Protein AF-0000000076754587 (afdb_homodimer)

Secondary structure (DSSP, 8-state):
-PPPEEEEEE--SSHHHHHHHHHHHTTTSSEEEE-HHHHHHH-THHHHHHHHH-TTSEEEEEEEE-S-HHHHHHHHHHTT-SEEEEETTS-HHHHHHHHTTSSEEEEEE-SS--HHHHHHHHHTT--EEEEE--HHHHHTT----HHHHHHHHHHHHHT-EEEEESS--GGGGGGGTT---SEEEESHHHHTSSSHHHHHHHHHHHHHHHH-/-PPPEEEEEE--SSHHHHHHHHHHHTTTSSEEEE-HHHHHHH-THHHHHHHHH-TTSEEEEEEEE-S-HHHHHHHHHHTT-SEEEEETTS-HHHHHHHHTTSSEEEEEE-SS--HHHHHHHHHTT--EEEEE--HHHHHTT----HHHHHHHHHHHHHT-EEEEESS--TGGGGGGTTS--SEEEESHHHHTSSSHHHHHHHHHHHHHHHH-

Nearest PDB structures (foldseek):
  3ext-assembly1_A-2  TM=9.514E-01  e=6.171E-33  Streptococcus mutans
  1so3-assembly1_B  TM=9.861E-01  e=1.249E-27  Escherichia coli
  1so6-assembly1_A  TM=9.827E-01  e=1.667E-27  Escherichia coli
  1kv8-assembly1_B  TM=9.756E-01  e=1.667E-27  Escherichia coli
  1so4-assembly1_B  TM=9.801E-01  e=3.526E-27  Escherichia coli

Foldseek 3Di:
DDQAFEEEEQQDLDLVLSVVLCVQAVVLGQEYEDACNNCVRPNLLSLLVSCVVPVPHAYEYENLDQDPLLVVLQVNVVSPHQEYEHELNHDLVSLLNNVVRHNAYEYEYDDDDDVVSVVSCVVSVHQHYEDEDDQVNVVVPDDDDPVSQVVQQVSVVSRHQYEYEDPDALVCVVVCQPPNHHYYYYYCQQSVDPRNNVRSNSSSVSSVVRPD/DDQAFEEEEQQDLDLVLSVVLCVQAVVLGQEYEDACNNCVRPNLLSLLVSCVVPVPHAYEYENLDQDPLLVVLQVNVVSPHQEYEHELNHDLVSLLNNVVRHNAYEYEYDDDDDVVSVVSCVVSVHQHYEDEDDQVNVVVPDDDDPVSQVVQQVSVVSRHQYEYEDPDALVCVVVCQPPNHHYYYYYCQQSVDPRNNVRSNSSSVSSVVRPD

Organism: NCBI:txid592010

InterPro domains:
  IPR001754 Orotidine 5'-phosphate decarboxylase domain [PF00215] (4-203)
  IPR001754 Orotidine 5'-phosphate decarboxylase domain [SM00934] (5-203)
  IPR011060 Ribulose-phosphate binding barrel [SSF51366] (2-211)
  IPR013785 Aldolase-type TIM barrel [G3DSA:3.20.20.70] (5-210)
  IPR041710 HPS/KGPDC domain [cd04726] (4-191)

Sequence (424 aa):
MGIPNLQVALDHSNRPDAVAAAVSVGHEVDIIEAGTVLLLEVGGEVVQTLRNIFPDKIIVADTKCADAGGTVAKNVAKYGADWMTCICCATIPTMKAAAKEVKEIQVELYGDWTYEQAQQWLDAGISQAIYHQSRDALLAGETWGERDLSKVKKLIEMGFRVSVTGGLNVDTLELFRGVDVYTFIAGRGITEAADPAAAAREFKDKIREIWGMGIPNLQVALDHSNRPDAVAAAVSVGHEVDIIEAGTVLLLEVGGEVVQTLRNIFPDKIIVADTKCADAGGTVAKNVAKYGADWMTCICCATIPTMKAAAKEVKEIQVELYGDWTYEQAQQWLDAGISQAIYHQSRDALLAGETWGERDLSKVKKLIEMGFRVSVTGGLNVDTLELFRGVDVYTFIAGRGITEAADPAAAAREFKDKIREIWG

Solvent-accessible surface area (backbone atoms only — not comparable to full-atom values): 21115 Å² total; per-residue (Å²): 117,70,64,53,42,41,28,39,40,37,59,33,83,45,64,69,63,32,50,54,40,41,69,53,28,53,87,61,42,57,30,44,27,48,17,48,53,22,24,37,40,59,6,35,60,54,43,32,55,51,29,70,75,38,76,85,50,49,29,31,38,36,68,49,38,55,50,46,19,42,60,54,25,39,57,40,29,74,26,51,28,38,30,36,29,28,28,62,39,31,44,67,54,16,52,51,37,18,45,76,43,28,81,39,46,32,35,36,46,49,70,77,74,50,68,69,56,51,49,50,38,45,74,67,70,38,45,33,34,29,52,51,46,48,60,33,42,40,76,72,66,54,73,92,44,69,73,56,50,51,51,53,51,52,44,40,71,75,61,33,46,31,27,43,34,48,91,48,46,72,76,56,53,62,77,44,65,93,53,76,47,43,28,44,37,36,32,62,68,25,62,66,37,98,47,25,38,60,41,36,44,49,42,51,51,52,48,42,65,71,48,92,118,70,66,52,42,42,29,39,42,38,59,32,84,45,65,70,62,33,50,52,39,42,69,53,29,52,86,63,41,58,30,43,27,47,17,48,53,21,26,36,41,59,7,37,61,55,43,30,53,50,30,70,76,38,76,86,50,50,30,31,38,35,66,49,39,55,50,47,18,41,59,53,26,40,55,41,29,73,28,50,29,38,29,35,28,26,28,62,42,31,44,67,55,16,51,50,38,19,46,75,42,28,81,40,45,32,35,37,43,48,70,77,76,50,70,69,57,50,48,52,37,45,74,67,71,38,46,33,33,30,50,51,46,47,59,31,42,40,76,71,67,53,71,94,44,68,72,56,50,50,51,54,50,50,43,40,72,75,62,33,47,32,26,40,34,48,92,50,46,71,75,54,53,63,77,44,66,93,53,77,45,42,26,44,36,35,31,62,68,24,62,66,38,98,48,27,38,58,40,36,44,49,42,51,51,52,48,40,64,71,48,93

Structure (mmCIF, N/CA/C/O backbone):
data_AF-0000000076754587-model_v1
#
loop_
_entity.id
_entity.type
_entity.pdbx_description
1 polymer '3-hexulose-6-phosphate synthase'
#
loop_
_atom_site.group_PDB
_atom_site.id
_atom_site.type_symbol
_atom_site.label_atom_id
_atom_site.label_alt_id
_atom_site.label_comp_id
_atom_site.label_asym_id
_atom_site.label_entity_id
_atom_site.label_seq_id
_atom_site.pdbx_PDB_ins_code
_atom_site.Cartn_x
_atom_site.Cartn_y
_atom_site.Cartn_z
_atom_site.occupancy
_atom_site.B_iso_or_equiv
_atom_site.auth_seq_id
_atom_site.auth_comp_id
_atom_site.auth_asym_id
_atom_site.auth_atom_id
_atom_site.pdbx_PDB_model_num
ATOM 1 N N . MET A 1 1 ? 7.867 -23.25 -22.922 1 85.81 1 MET A N 1
ATOM 2 C CA . MET A 1 1 ? 7.242 -22.547 -21.797 1 85.81 1 MET A CA 1
ATOM 3 C C . MET A 1 1 ? 7.285 -23.391 -20.531 1 85.81 1 MET A C 1
ATOM 5 O O . MET A 1 1 ? 7.082 -24.609 -20.594 1 85.81 1 MET A O 1
ATOM 9 N N . GLY A 1 2 ? 7.691 -22.766 -19.422 1 91.69 2 GLY A N 1
ATOM 10 C CA . GLY A 1 2 ? 7.672 -23.516 -18.188 1 91.69 2 GLY A CA 1
ATOM 11 C C . GLY A 1 2 ? 6.277 -23.672 -17.609 1 91.69 2 GLY A C 1
ATOM 12 O O . GLY A 1 2 ? 5.34 -23 -18.031 1 91.69 2 GLY A O 1
ATOM 13 N N . ILE A 1 3 ? 6.062 -24.656 -16.75 1 97.88 3 ILE A N 1
ATOM 14 C CA . ILE A 1 3 ? 4.801 -24.828 -16.031 1 97.88 3 ILE A CA 1
ATOM 15 C C . ILE A 1 3 ? 4.641 -23.734 -14.992 1 97.88 3 ILE A C 1
ATOM 17 O O . ILE A 1 3 ? 5.5 -23.547 -14.125 1 97.88 3 ILE A O 1
ATOM 21 N N . PRO A 1 4 ? 3.582 -22.938 -15.102 1 98.75 4 PRO A N 1
ATOM 22 C CA . PRO A 1 4 ? 3.389 -21.844 -14.148 1 98.75 4 PRO A CA 1
ATOM 23 C C . PRO A 1 4 ? 3.326 -22.328 -12.703 1 98.75 4 PRO A C 1
ATOM 25 O O . PRO A 1 4 ? 2.854 -23.438 -12.438 1 98.75 4 PRO A O 1
ATOM 28 N N . ASN A 1 5 ? 3.828 -21.5 -11.812 1 98.75 5 ASN A N 1
ATOM 29 C CA . ASN A 1 5 ? 3.629 -21.719 -10.383 1 98.75 5 ASN A CA 1
ATOM 30 C C . ASN A 1 5 ? 2.197 -21.406 -9.961 1 98.75 5 ASN A C 1
ATOM 32 O O . ASN A 1 5 ? 1.475 -20.719 -10.672 1 98.75 5 ASN A O 1
ATOM 36 N N . LEU A 1 6 ? 1.793 -21.984 -8.859 1 98.81 6 LEU A N 1
ATOM 37 C CA . LEU A 1 6 ? 0.586 -21.562 -8.156 1 98.81 6 LEU A CA 1
ATOM 38 C C . LEU A 1 6 ? 0.935 -20.891 -6.828 1 98.81 6 LEU A C 1
ATOM 40 O O . LEU A 1 6 ? 1.621 -21.484 -5.996 1 98.81 6 LEU A O 1
ATOM 44 N N . GLN A 1 7 ? 0.597 -19.656 -6.684 1 98.88 7 GLN A N 1
ATOM 45 C CA . GLN A 1 7 ? 0.757 -18.875 -5.457 1 98.88 7 GLN A CA 1
ATOM 46 C C . GLN A 1 7 ? -0.587 -18.656 -4.773 1 98.88 7 GLN A C 1
ATOM 48 O O . GLN A 1 7 ? -1.568 -18.297 -5.426 1 98.88 7 GLN A O 1
ATOM 53 N N . VAL A 1 8 ? -0.677 -18.922 -3.488 1 98.81 8 VAL A N 1
ATOM 54 C CA . VAL A 1 8 ? -1.894 -18.625 -2.736 1 98.81 8 VAL A CA 1
ATOM 55 C C . VAL A 1 8 ? -1.71 -17.328 -1.937 1 98.81 8 VAL A C 1
ATOM 57 O O . VAL A 1 8 ? -0.674 -17.141 -1.297 1 98.81 8 VAL A O 1
ATOM 60 N N . ALA A 1 9 ? -2.646 -16.438 -2.051 1 98.62 9 ALA A N 1
ATOM 61 C CA . ALA A 1 9 ? -2.652 -15.195 -1.295 1 98.62 9 ALA A CA 1
ATOM 62 C C . ALA A 1 9 ? -3.582 -15.289 -0.088 1 98.62 9 ALA A C 1
ATOM 64 O O . ALA A 1 9 ? -4.781 -15.531 -0.237 1 98.62 9 ALA A O 1
ATOM 65 N N . LEU A 1 10 ? -3.051 -15.141 1.112 1 98.75 10 LEU A N 1
ATOM 66 C CA . LEU A 1 10 ? -3.818 -15.156 2.354 1 98.75 10 LEU A CA 1
ATOM 67 C C . LEU A 1 10 ? -4.234 -13.742 2.746 1 98.75 10 LEU A C 1
ATOM 69 O O . LEU A 1 10 ? -3.455 -13.008 3.357 1 98.75 10 LEU A O 1
ATOM 73 N N . ASP A 1 11 ? -5.457 -13.367 2.51 1 98.06 11 ASP A N 1
ATOM 74 C CA . ASP A 1 11 ? -5.941 -12.016 2.752 1 98.06 11 ASP A CA 1
ATOM 75 C C . ASP A 1 11 ? -7.051 -12.008 3.803 1 98.06 11 ASP A C 1
ATOM 77 O O . ASP A 1 11 ? -8.055 -11.312 3.648 1 98.06 11 ASP A O 1
ATOM 81 N N . HIS A 1 12 ? -6.906 -12.812 4.762 1 97.5 12 HIS A N 1
ATOM 82 C CA . HIS A 1 12 ? -7.84 -12.875 5.883 1 97.5 12 HIS A CA 1
ATOM 83 C C . HIS A 1 12 ? -7.676 -11.672 6.805 1 97.5 12 HIS A C 1
ATOM 85 O O . HIS A 1 12 ? -6.602 -11.07 6.863 1 97.5 12 HIS A O 1
ATOM 91 N N . SER A 1 13 ? -8.727 -11.414 7.609 1 96.44 13 SER A N 1
ATOM 92 C CA . SER A 1 13 ? -8.695 -10.266 8.516 1 96.44 13 SER A CA 1
ATOM 93 C C . SER A 1 13 ? -8.344 -10.695 9.938 1 96.44 13 SER A C 1
ATOM 95 O O . SER A 1 13 ? -8.633 -9.977 10.898 1 96.44 13 SER A O 1
ATOM 97 N N . ASN A 1 14 ? -7.848 -11.953 10.047 1 97.38 14 ASN A N 1
ATOM 98 C CA . ASN A 1 14 ? -7.348 -12.406 11.344 1 97.38 14 ASN A CA 1
ATOM 99 C C . ASN A 1 14 ? -6.332 -13.531 11.188 1 97.38 14 ASN A C 1
ATOM 101 O O . ASN A 1 14 ? -6.324 -14.234 10.172 1 97.38 14 ASN A O 1
ATOM 105 N N . ARG A 1 15 ? -5.496 -13.672 12.219 1 97.69 15 ARG A N 1
ATOM 106 C CA . ARG A 1 15 ? -4.375 -14.602 12.164 1 97.69 15 ARG A CA 1
ATOM 107 C C . ARG A 1 15 ? -4.863 -16.047 12.172 1 97.69 15 ARG A C 1
ATOM 109 O O . ARG A 1 15 ? -4.418 -16.859 11.359 1 97.69 15 ARG A O 1
ATOM 116 N N . PRO A 1 16 ? -5.852 -16.484 13 1 98.38 16 PRO A N 1
ATOM 117 C CA . PRO A 1 16 ? -6.262 -17.891 13.031 1 98.38 16 PRO A CA 1
ATOM 118 C C . PRO A 1 16 ? -6.793 -18.375 11.688 1 98.38 16 PRO A C 1
ATOM 120 O O . PRO A 1 16 ? -6.43 -19.469 11.234 1 98.38 16 PRO A O 1
ATOM 123 N N . ASP A 1 17 ? -7.582 -17.578 11.055 1 98.19 17 ASP A N 1
ATOM 124 C CA . ASP A 1 17 ? -8.148 -17.984 9.773 1 98.19 17 ASP A CA 1
ATOM 125 C C . ASP A 1 17 ? -7.066 -18.078 8.703 1 98.19 17 ASP A C 1
ATOM 127 O O . ASP A 1 17 ? -7.082 -18.984 7.875 1 98.19 17 ASP A O 1
ATOM 131 N N . ALA A 1 18 ? -6.148 -17.094 8.695 1 98.5 18 ALA A N 1
ATOM 132 C CA . ALA A 1 18 ? -5.062 -17.109 7.719 1 98.5 18 ALA A CA 1
ATOM 133 C C . ALA A 1 18 ? -4.18 -18.328 7.887 1 98.5 18 ALA A C 1
ATOM 135 O O . ALA A 1 18 ? -3.824 -18.984 6.902 1 98.5 18 ALA A O 1
ATOM 136 N N . VAL A 1 19 ? -3.885 -18.641 9.141 1 98.56 19 VAL A N 1
ATOM 137 C CA . VAL A 1 19 ? -3.012 -19.766 9.422 1 98.56 19 VAL A CA 1
ATOM 138 C C . VAL A 1 19 ? -3.727 -21.078 9.078 1 98.56 19 VAL A C 1
ATOM 140 O O . VAL A 1 19 ? -3.125 -21.984 8.5 1 98.56 19 VAL A O 1
ATOM 143 N N . ALA A 1 20 ? -5.004 -21.172 9.414 1 98.38 20 ALA A N 1
ATOM 144 C CA . ALA A 1 20 ? -5.781 -22.359 9.062 1 98.38 20 ALA A CA 1
ATOM 145 C C . ALA A 1 20 ? -5.801 -22.562 7.547 1 98.38 20 ALA A C 1
ATOM 147 O O . ALA A 1 20 ? -5.633 -23.688 7.066 1 98.38 20 ALA A O 1
ATOM 148 N N . ALA A 1 21 ? -5.984 -21.484 6.82 1 98.56 21 ALA A N 1
ATOM 149 C CA . ALA A 1 21 ? -5.98 -21.562 5.363 1 98.56 21 ALA A CA 1
ATOM 150 C C . ALA A 1 21 ? -4.609 -21.984 4.84 1 98.56 21 ALA A C 1
ATOM 152 O O . ALA A 1 21 ? -4.512 -22.844 3.953 1 98.56 21 ALA A O 1
ATOM 153 N N . ALA A 1 22 ? -3.58 -21.391 5.367 1 98.62 22 ALA A N 1
ATOM 154 C CA . ALA A 1 22 ? -2.219 -21.719 4.957 1 98.62 22 ALA A CA 1
ATOM 155 C C . ALA A 1 22 ? -1.931 -23.203 5.156 1 98.62 22 ALA A C 1
ATOM 157 O O . ALA A 1 22 ? -1.398 -23.859 4.262 1 98.62 22 ALA A O 1
ATOM 158 N N . VAL A 1 23 ? -2.283 -23.672 6.312 1 98.5 23 VAL A N 1
ATOM 159 C CA . VAL A 1 23 ? -2.02 -25.062 6.652 1 98.5 23 VAL A CA 1
ATOM 160 C C . VAL A 1 23 ? -2.803 -25.984 5.715 1 98.5 23 VAL A C 1
ATOM 162 O O . VAL A 1 23 ? -2.303 -27.031 5.301 1 98.5 23 VAL A O 1
ATOM 165 N N . SER A 1 24 ? -3.969 -25.609 5.367 1 98.25 24 SER A N 1
ATOM 166 C CA . SER A 1 24 ? -4.844 -26.438 4.535 1 98.25 24 SER A CA 1
ATOM 167 C C . SER A 1 24 ? -4.312 -26.547 3.111 1 98.25 24 SER A C 1
ATOM 169 O O . SER A 1 24 ? -4.516 -27.562 2.445 1 98.25 24 SER A O 1
ATOM 171 N N . VAL A 1 25 ? -3.564 -25.5 2.643 1 98.5 25 VAL A N 1
ATOM 172 C CA . VAL A 1 25 ? -3.295 -25.469 1.208 1 98.5 25 VAL A CA 1
ATOM 173 C C . VAL A 1 25 ? -1.789 -25.375 0.967 1 98.5 25 VAL A C 1
ATOM 175 O O . VAL A 1 25 ? -1.316 -25.641 -0.143 1 98.5 25 VAL A O 1
ATOM 178 N N . GLY A 1 26 ? -1.021 -25.031 1.955 1 98 26 GLY A N 1
ATOM 179 C CA . GLY A 1 26 ? 0.365 -24.625 1.806 1 98 26 GLY A CA 1
ATOM 180 C C . GLY A 1 26 ? 1.233 -25.688 1.149 1 98 26 GLY A C 1
ATOM 181 O O . GLY A 1 26 ? 2.156 -25.359 0.401 1 98 26 GLY A O 1
ATOM 182 N N . HIS A 1 27 ? 0.944 -26.938 1.376 1 97.81 27 HIS A N 1
ATOM 183 C CA . HIS A 1 27 ? 1.748 -28 0.803 1 97.81 27 HIS A CA 1
ATOM 184 C C . HIS A 1 27 ? 1.361 -28.266 -0.648 1 97.81 27 HIS A C 1
ATOM 186 O O . HIS A 1 27 ? 2.107 -28.922 -1.386 1 97.81 27 HIS A O 1
ATOM 192 N N . GLU A 1 28 ? 0.203 -27.797 -1.039 1 98.25 28 GLU A N 1
ATOM 193 C CA . GLU A 1 28 ? -0.299 -28.062 -2.387 1 98.25 28 GLU A CA 1
ATOM 194 C C . GLU A 1 28 ? 0.183 -27 -3.367 1 98.25 28 GLU A C 1
ATOM 196 O O . GLU A 1 28 ? 0.153 -27.203 -4.582 1 98.25 28 GLU A O 1
ATOM 201 N N . VAL A 1 29 ? 0.609 -2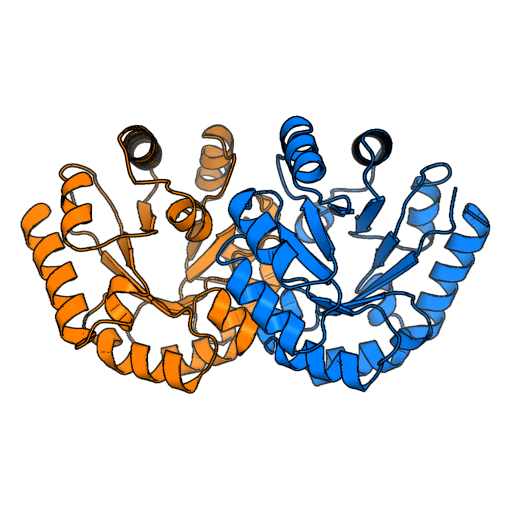5.828 -2.881 1 98.75 29 VAL A N 1
ATOM 202 C CA . VAL A 1 29 ? 0.963 -24.703 -3.752 1 98.75 29 VAL A CA 1
ATOM 203 C C . VAL A 1 29 ? 2.479 -24.531 -3.77 1 98.75 29 VAL A C 1
ATOM 205 O O . VAL A 1 29 ? 3.195 -25.172 -2.994 1 98.75 29 VAL A O 1
ATOM 208 N N . ASP A 1 30 ? 2.932 -23.703 -4.656 1 98.75 30 ASP A N 1
ATOM 209 C CA . ASP A 1 30 ? 4.367 -23.484 -4.801 1 98.75 30 ASP A CA 1
ATOM 210 C C . ASP A 1 30 ? 4.836 -22.297 -3.951 1 98.75 30 ASP A C 1
ATOM 212 O O . ASP A 1 30 ? 5.949 -22.312 -3.42 1 98.75 30 ASP A O 1
ATOM 216 N N . ILE A 1 31 ? 4 -21.297 -3.842 1 98.88 31 ILE A N 1
ATOM 217 C CA . ILE A 1 31 ? 4.34 -20.031 -3.199 1 98.88 31 ILE A CA 1
ATOM 218 C C . ILE A 1 31 ? 3.219 -19.609 -2.25 1 98.88 31 ILE A C 1
ATOM 220 O O . ILE A 1 31 ? 2.037 -19.766 -2.574 1 98.88 31 ILE A O 1
ATOM 224 N N . ILE A 1 32 ? 3.545 -19.156 -1.085 1 98.94 32 ILE A N 1
ATOM 225 C CA . ILE A 1 32 ? 2.586 -18.688 -0.089 1 98.94 32 ILE A CA 1
ATOM 226 C C . ILE A 1 32 ? 2.779 -17.188 0.153 1 98.94 32 ILE A C 1
ATOM 228 O O . ILE A 1 32 ? 3.898 -16.734 0.394 1 98.94 32 ILE A O 1
ATOM 232 N N . GLU A 1 33 ? 1.727 -16.5 0.056 1 98.94 33 GLU A N 1
ATOM 233 C CA . GLU A 1 33 ? 1.776 -15.047 0.185 1 98.94 33 GLU A CA 1
ATOM 234 C C . GLU A 1 33 ? 0.976 -14.57 1.395 1 98.94 33 GLU A C 1
ATOM 236 O O . GLU A 1 33 ? -0.213 -14.875 1.516 1 98.94 33 GLU A O 1
ATOM 241 N N . ALA A 1 34 ? 1.662 -13.875 2.377 1 98.94 34 ALA A N 1
ATOM 242 C CA . ALA A 1 34 ? 0.922 -13.023 3.301 1 98.94 34 ALA A CA 1
ATOM 243 C C . ALA A 1 34 ? 0.361 -11.797 2.584 1 98.94 34 ALA A C 1
ATOM 245 O O . ALA A 1 34 ? 1.109 -10.891 2.213 1 98.94 34 ALA A O 1
ATOM 246 N N . GLY A 1 35 ? -0.935 -11.773 2.396 1 98.81 35 GLY A N 1
ATOM 247 C CA . GLY A 1 35 ? -1.561 -10.727 1.601 1 98.81 35 GLY A CA 1
ATOM 248 C C . GLY A 1 35 ? -1.642 -9.398 2.32 1 98.81 35 GLY A C 1
ATOM 249 O O . GLY A 1 35 ? -1.447 -9.328 3.535 1 98.81 35 GLY A O 1
ATOM 250 N N . THR A 1 36 ? -1.934 -8.375 1.574 1 98.81 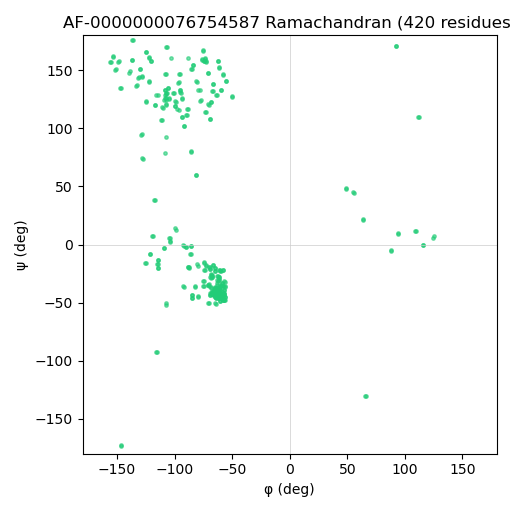36 THR A N 1
ATOM 251 C CA . THR A 1 36 ? -1.927 -7.008 2.076 1 98.81 36 THR A CA 1
ATOM 252 C C . THR A 1 36 ? -2.953 -6.836 3.191 1 98.81 36 THR A C 1
ATOM 254 O O . THR A 1 36 ? -2.66 -6.227 4.223 1 98.81 36 THR A O 1
ATOM 257 N N . VAL A 1 37 ? -4.191 -7.348 2.988 1 98.62 37 VAL A N 1
ATOM 258 C CA . VAL A 1 37 ? -5.246 -7.219 3.99 1 98.62 37 VAL A CA 1
ATOM 259 C C . VAL A 1 37 ? -4.789 -7.848 5.305 1 98.62 37 VAL A C 1
ATOM 261 O O . VAL A 1 37 ? -4.961 -7.258 6.375 1 98.62 37 VAL A O 1
ATOM 264 N N . LEU A 1 38 ? -4.176 -9 5.184 1 98.88 38 LEU A N 1
ATOM 265 C CA . LEU A 1 38 ? -3.699 -9.727 6.355 1 98.88 38 LEU A CA 1
ATOM 266 C C . LEU A 1 38 ? -2.605 -8.945 7.074 1 98.88 38 LEU A C 1
ATOM 268 O O . LEU A 1 38 ? -2.67 -8.758 8.297 1 98.88 38 LEU A O 1
ATOM 272 N N . LEU A 1 39 ? -1.552 -8.477 6.328 1 98.94 39 LEU A N 1
ATOM 273 C CA . LEU A 1 39 ? -0.441 -7.738 6.914 1 98.94 39 LEU A CA 1
ATOM 274 C C . LEU A 1 39 ? -0.94 -6.484 7.629 1 98.94 39 LEU A C 1
ATOM 276 O O . LEU A 1 39 ? -0.514 -6.191 8.75 1 98.94 39 LEU A O 1
ATOM 280 N N . LEU A 1 40 ? -1.877 -5.781 7.023 1 98.88 40 LEU A N 1
ATOM 281 C CA . LEU A 1 40 ? -2.41 -4.559 7.617 1 98.88 40 LEU A CA 1
ATOM 282 C C . LEU A 1 40 ? -3.203 -4.867 8.883 1 98.88 40 LEU A C 1
ATOM 284 O O . LEU A 1 40 ? -3.25 -4.055 9.805 1 98.88 40 LEU A O 1
ATOM 288 N N . GLU A 1 41 ? -3.771 -6.07 8.945 1 98.62 41 GLU A N 1
ATOM 289 C CA . GLU A 1 41 ? -4.633 -6.43 10.062 1 98.62 41 GLU A CA 1
ATOM 290 C C . GLU A 1 41 ? -3.814 -6.953 11.242 1 98.62 41 GLU A C 1
ATOM 292 O O . GLU A 1 41 ? -4.043 -6.562 12.391 1 98.62 41 GLU A O 1
ATOM 297 N N . VAL A 1 42 ? -2.809 -7.824 10.93 1 98.75 42 VAL A N 1
ATOM 298 C CA . VAL A 1 42 ? -2.266 -8.586 12.055 1 98.75 42 VAL A CA 1
ATOM 299 C C . VAL A 1 42 ? -0.769 -8.312 12.188 1 98.75 42 VAL A C 1
ATOM 301 O O . VAL A 1 42 ? -0.128 -8.773 13.133 1 98.75 42 VAL A O 1
ATOM 304 N N . GLY A 1 43 ? -0.129 -7.586 11.195 1 98.81 43 GLY A N 1
ATOM 305 C CA . GLY A 1 43 ? 1.275 -7.215 11.266 1 98.81 43 GLY A CA 1
ATOM 306 C C . GLY A 1 43 ? 2.195 -8.227 10.609 1 98.81 43 GLY A C 1
ATOM 307 O O . GLY A 1 43 ? 1.772 -9.336 10.289 1 98.81 43 GLY A O 1
ATOM 308 N N . GLY A 1 44 ? 3.432 -7.871 10.484 1 98.75 44 GLY A N 1
ATOM 309 C CA . GLY A 1 44 ? 4.414 -8.609 9.703 1 98.75 44 GLY A CA 1
ATOM 310 C C . GLY A 1 44 ? 4.844 -9.906 10.359 1 98.75 44 GLY A C 1
ATOM 311 O O . GLY A 1 44 ? 5.383 -10.797 9.688 1 98.75 44 GLY A O 1
ATOM 312 N N . GLU A 1 45 ? 4.598 -10.055 11.672 1 98.31 45 GLU A N 1
ATOM 313 C CA . GLU A 1 45 ? 5.023 -11.266 12.375 1 98.31 45 GLU A CA 1
ATOM 314 C C . GLU A 1 45 ? 4.363 -12.508 11.781 1 98.31 45 GLU A C 1
ATOM 316 O O . GLU A 1 45 ? 4.871 -13.617 11.945 1 98.31 45 GLU A O 1
ATOM 321 N N . VAL A 1 46 ? 3.227 -12.352 11.094 1 98.88 46 VAL A N 1
ATOM 322 C CA . VAL A 1 46 ? 2.543 -13.484 10.469 1 98.88 46 VAL A CA 1
ATOM 323 C C . VAL A 1 46 ? 3.447 -14.125 9.422 1 98.88 46 VAL A C 1
ATOM 325 O O . VAL A 1 46 ? 3.383 -15.336 9.188 1 98.88 46 VAL A O 1
ATOM 328 N N . VAL A 1 47 ? 4.367 -13.367 8.812 1 98.94 47 VAL A N 1
ATOM 329 C CA . VAL A 1 47 ? 5.336 -13.891 7.852 1 98.94 47 VAL A CA 1
ATOM 330 C C . VAL A 1 47 ? 6.234 -14.922 8.539 1 98.94 47 VAL A C 1
ATOM 332 O O . VAL A 1 47 ? 6.535 -15.969 7.969 1 98.94 47 VAL A O 1
ATOM 335 N N . GLN A 1 48 ? 6.668 -14.578 9.734 1 98.88 48 GLN A N 1
ATOM 336 C CA . GLN A 1 48 ? 7.492 -15.516 10.492 1 98.88 48 GLN A CA 1
ATOM 337 C C . GLN A 1 48 ? 6.727 -16.797 10.805 1 98.88 48 GLN A C 1
ATOM 339 O O . GLN A 1 48 ? 7.289 -17.891 10.75 1 98.88 48 GLN A O 1
ATOM 344 N N . THR A 1 49 ? 5.477 -16.672 11.156 1 98.88 49 THR A N 1
ATOM 345 C CA . THR A 1 49 ? 4.621 -17.828 11.406 1 98.88 49 THR A CA 1
ATOM 346 C C . THR A 1 49 ? 4.57 -18.734 10.172 1 98.88 49 THR A C 1
ATOM 348 O O . THR A 1 49 ? 4.758 -19.938 10.281 1 98.88 49 THR A O 1
ATOM 351 N N . LEU A 1 50 ? 4.348 -18.156 9 1 98.94 50 LEU A N 1
ATOM 352 C CA . LEU A 1 50 ? 4.281 -18.906 7.758 1 98.94 50 LEU A CA 1
ATOM 353 C C . LEU A 1 50 ? 5.621 -19.562 7.449 1 98.94 50 LEU A C 1
ATOM 355 O O . LEU A 1 50 ? 5.668 -20.719 7.031 1 98.94 50 LEU A O 1
ATOM 359 N N . ARG A 1 51 ? 6.723 -18.828 7.656 1 98.88 51 ARG A N 1
ATOM 360 C CA . ARG A 1 51 ? 8.062 -19.359 7.445 1 98.88 51 ARG A CA 1
ATOM 361 C C . ARG A 1 51 ? 8.305 -20.578 8.32 1 98.88 51 ARG A C 1
ATOM 363 O O . ARG A 1 51 ? 8.836 -21.594 7.852 1 98.88 51 ARG A O 1
ATOM 370 N N . ASN A 1 52 ? 7.891 -20.5 9.562 1 98.81 52 ASN A N 1
ATOM 371 C CA . ASN A 1 52 ? 8.078 -21.609 10.492 1 98.81 52 ASN A CA 1
ATOM 372 C C . ASN A 1 52 ? 7.277 -22.828 10.07 1 98.81 52 ASN A C 1
ATOM 374 O O . ASN A 1 52 ? 7.746 -23.969 10.219 1 98.81 52 ASN A O 1
ATOM 378 N N . ILE A 1 53 ? 6.109 -22.641 9.586 1 98.75 53 ILE A N 1
ATOM 379 C CA . ILE A 1 53 ? 5.242 -23.75 9.188 1 98.75 53 ILE A CA 1
ATOM 380 C C . ILE A 1 53 ? 5.746 -24.359 7.875 1 98.75 53 ILE A C 1
ATOM 382 O O . ILE A 1 53 ? 5.691 -25.578 7.684 1 98.75 53 ILE A O 1
ATOM 386 N N . PHE A 1 54 ? 6.277 -23.469 6.992 1 98.69 54 PHE A N 1
ATOM 387 C CA . PHE A 1 54 ? 6.695 -23.906 5.664 1 98.69 54 PHE A CA 1
ATOM 388 C C . PHE A 1 54 ? 8.125 -23.469 5.379 1 98.69 54 PHE A C 1
ATOM 390 O O . PHE A 1 54 ? 8.359 -22.594 4.543 1 98.69 54 PHE A O 1
ATOM 397 N N . PRO A 1 55 ? 9.156 -24.047 5.93 1 98.31 55 PRO A N 1
ATOM 398 C CA . PRO A 1 55 ? 10.539 -23.578 5.844 1 98.31 55 PRO A CA 1
ATOM 399 C C . PRO A 1 55 ? 11.109 -23.672 4.434 1 98.31 55 PRO A C 1
ATOM 401 O O . PRO A 1 55 ? 12.047 -22.953 4.086 1 98.31 55 PRO A O 1
ATOM 404 N N . ASP A 1 56 ? 10.484 -24.453 3.58 1 97.94 56 ASP A N 1
ATOM 405 C CA . ASP A 1 56 ? 11.086 -24.719 2.275 1 97.94 56 ASP A CA 1
ATOM 406 C C . ASP A 1 56 ? 10.305 -24.031 1.163 1 97.94 56 ASP A C 1
ATOM 408 O O . ASP A 1 56 ? 10.656 -24.125 -0.013 1 97.94 56 ASP A O 1
ATOM 412 N N . LYS A 1 57 ? 9.172 -23.359 1.503 1 98.69 57 LYS A N 1
ATOM 413 C CA . LYS A 1 57 ? 8.352 -22.656 0.512 1 98.69 57 LYS A CA 1
ATOM 414 C C . LYS A 1 57 ? 8.875 -21.25 0.259 1 98.69 57 LYS A C 1
ATOM 416 O O . LYS A 1 57 ? 9.531 -20.672 1.117 1 98.69 57 LYS A O 1
ATOM 421 N N . ILE A 1 58 ? 8.648 -20.781 -0.934 1 98.88 58 ILE A N 1
ATOM 422 C CA . ILE A 1 58 ? 8.797 -19.359 -1.156 1 98.88 58 ILE A CA 1
ATOM 423 C C . ILE A 1 58 ? 7.699 -18.594 -0.413 1 98.88 58 ILE A C 1
ATOM 425 O O . ILE A 1 58 ? 6.512 -18.875 -0.599 1 98.88 58 ILE A O 1
ATOM 429 N N . ILE A 1 59 ? 8.117 -17.688 0.458 1 98.94 59 ILE A N 1
ATOM 430 C CA . ILE A 1 59 ? 7.18 -16.844 1.197 1 98.94 59 ILE A CA 1
ATOM 431 C C . ILE A 1 59 ? 7.234 -15.422 0.663 1 98.94 59 ILE A C 1
ATOM 433 O O . ILE A 1 59 ? 8.312 -14.828 0.558 1 98.94 59 ILE A O 1
ATOM 437 N N . VAL A 1 60 ? 6.047 -14.883 0.277 1 98.94 60 VAL A N 1
ATOM 438 C CA . VAL A 1 60 ? 5.934 -13.516 -0.222 1 98.94 60 VAL A CA 1
ATOM 439 C C . VAL A 1 60 ? 5.242 -12.641 0.821 1 98.94 60 VAL A C 1
ATOM 441 O O . VAL A 1 60 ? 4.223 -13.031 1.395 1 98.94 60 VAL A O 1
ATOM 444 N N . ALA A 1 61 ? 5.805 -11.531 1.159 1 99 61 ALA A N 1
ATOM 445 C CA . ALA A 1 61 ? 5.094 -10.469 1.873 1 99 61 ALA A CA 1
ATOM 446 C C . ALA A 1 61 ? 4.52 -9.445 0.901 1 99 61 ALA A C 1
ATOM 448 O O . ALA A 1 61 ? 5.266 -8.695 0.264 1 99 61 ALA A O 1
ATOM 449 N N . ASP A 1 62 ? 3.229 -9.422 0.756 1 98.94 62 ASP A N 1
ATOM 450 C CA . ASP A 1 62 ? 2.58 -8.492 -0.161 1 98.94 62 ASP A CA 1
ATOM 451 C C . ASP A 1 62 ? 2.324 -7.145 0.513 1 98.94 62 ASP A C 1
ATOM 453 O O . ASP A 1 62 ? 1.184 -6.816 0.843 1 98.94 62 ASP A O 1
ATOM 457 N N . THR A 1 63 ? 3.338 -6.332 0.591 1 98.94 63 THR A N 1
ATOM 458 C CA . THR A 1 63 ? 3.268 -5.062 1.306 1 98.94 63 THR A CA 1
ATOM 459 C C . THR A 1 63 ? 2.758 -3.953 0.388 1 98.94 63 THR A C 1
ATOM 461 O O . THR A 1 63 ? 2.318 -2.902 0.859 1 98.94 63 THR A O 1
ATOM 464 N N . LYS A 1 64 ? 2.859 -4.203 -0.912 1 98.81 64 LYS A N 1
ATOM 465 C CA . LYS A 1 64 ? 2.607 -3.146 -1.887 1 98.81 64 LYS A CA 1
ATOM 466 C C . LYS A 1 64 ? 3.371 -1.876 -1.529 1 98.81 64 LYS A C 1
ATOM 468 O O . LYS A 1 64 ? 2.818 -0.776 -1.588 1 98.81 64 LYS A O 1
ATOM 473 N N . CYS A 1 65 ? 4.613 -2.037 -1.25 1 98.81 65 CYS A N 1
ATOM 474 C CA . CYS A 1 65 ? 5.445 -0.978 -0.695 1 98.81 65 CYS A CA 1
ATOM 475 C C . CYS A 1 65 ? 5.582 0.18 -1.677 1 98.81 65 CYS A C 1
ATOM 477 O O . CYS A 1 65 ? 5.953 -0.021 -2.834 1 98.81 65 CYS A O 1
ATOM 479 N N . ALA A 1 66 ? 5.301 1.391 -1.199 1 98 66 ALA A N 1
ATOM 480 C CA . ALA A 1 66 ? 5.375 2.586 -2.033 1 98 66 ALA A CA 1
ATOM 481 C C . ALA A 1 66 ? 6.48 3.521 -1.552 1 98 66 ALA A C 1
ATOM 483 O O . ALA A 1 66 ? 6.926 4.402 -2.293 1 98 66 ALA A O 1
ATOM 484 N N . ASP A 1 67 ? 6.887 3.369 -0.34 1 97.56 67 ASP A N 1
ATOM 485 C CA . ASP A 1 67 ? 7.859 4.242 0.311 1 97.56 67 ASP A CA 1
ATOM 486 C C . ASP A 1 67 ? 8.609 3.5 1.416 1 97.56 67 ASP A C 1
ATOM 488 O O . ASP A 1 67 ? 8.203 2.408 1.823 1 97.56 67 ASP A O 1
ATOM 492 N N . ALA A 1 68 ? 9.758 4.055 1.817 1 97.44 68 ALA A N 1
ATOM 493 C CA . ALA A 1 68 ? 10.57 3.461 2.875 1 97.44 68 ALA A CA 1
ATOM 494 C C . ALA A 1 68 ? 10.93 2.014 2.547 1 97.44 68 ALA A C 1
ATOM 496 O O . ALA A 1 68 ? 10.766 1.123 3.385 1 97.44 68 ALA A O 1
ATOM 497 N N . GLY A 1 69 ? 11.336 1.813 1.276 1 98.5 69 GLY A N 1
ATOM 498 C CA . GLY A 1 69 ? 11.57 0.477 0.755 1 98.5 69 GLY A CA 1
ATOM 499 C C . GLY A 1 69 ? 12.57 -0.314 1.574 1 98.5 69 GLY A C 1
ATOM 500 O O . GLY A 1 69 ? 12.352 -1.493 1.861 1 98.5 69 GLY A O 1
ATOM 501 N N . GLY A 1 70 ? 13.688 0.318 1.945 1 98.38 70 GLY A N 1
ATOM 502 C CA . GLY A 1 70 ? 14.688 -0.369 2.746 1 98.38 70 GLY A CA 1
ATOM 503 C C . GLY A 1 70 ? 14.156 -0.849 4.082 1 98.38 70 GLY A C 1
ATOM 504 O O . GLY A 1 70 ? 14.406 -1.989 4.48 1 98.38 70 GLY A O 1
ATOM 505 N N . THR A 1 71 ? 13.383 -0.062 4.758 1 98.25 71 THR A N 1
ATOM 506 C CA . THR A 1 71 ? 12.859 -0.38 6.078 1 98.25 71 THR A CA 1
ATOM 507 C C . THR A 1 71 ? 11.812 -1.489 5.988 1 98.25 71 THR A C 1
ATOM 509 O O . THR A 1 71 ? 11.875 -2.465 6.738 1 98.25 71 THR A O 1
ATOM 512 N N . VAL A 1 72 ? 10.836 -1.344 5.105 1 98.81 72 VAL A N 1
ATOM 513 C CA . VAL A 1 72 ? 9.758 -2.318 4.973 1 98.81 72 VAL A CA 1
ATOM 514 C C . VAL A 1 72 ? 10.344 -3.68 4.59 1 98.81 72 VAL A C 1
ATOM 516 O O . VAL A 1 72 ? 9.984 -4.703 5.176 1 98.81 72 VAL A O 1
ATOM 519 N N . ALA A 1 73 ? 11.281 -3.643 3.617 1 98.88 73 ALA A N 1
ATOM 520 C CA . ALA A 1 73 ? 11.875 -4.891 3.137 1 98.88 73 ALA A CA 1
ATOM 521 C C . ALA A 1 73 ? 12.719 -5.551 4.223 1 98.88 73 ALA A C 1
ATOM 523 O O . ALA A 1 73 ? 12.68 -6.77 4.395 1 98.88 73 ALA A O 1
ATOM 524 N N . LYS A 1 74 ? 13.5 -4.738 4.926 1 98.81 74 LYS A N 1
ATOM 525 C CA . LYS A 1 74 ? 14.297 -5.273 6.023 1 98.81 74 LYS A CA 1
ATOM 526 C C . LYS A 1 74 ? 13.414 -5.945 7.07 1 98.81 74 LYS A C 1
ATOM 528 O O . LYS A 1 74 ? 13.75 -7.02 7.578 1 98.81 74 LYS A O 1
ATOM 533 N N . ASN A 1 75 ? 12.32 -5.336 7.422 1 98.81 75 ASN A N 1
ATOM 534 C CA . ASN A 1 75 ? 11.391 -5.863 8.414 1 98.81 75 ASN A CA 1
ATOM 535 C C . ASN A 1 75 ? 10.828 -7.219 7.996 1 98.81 75 ASN A C 1
ATOM 537 O O . ASN A 1 75 ? 10.852 -8.172 8.773 1 98.81 75 ASN A O 1
ATOM 541 N N . VAL A 1 76 ? 10.336 -7.34 6.73 1 98.88 76 VAL A N 1
ATOM 542 C CA . VAL A 1 76 ? 9.688 -8.586 6.332 1 98.88 76 VAL A CA 1
ATOM 543 C C . VAL A 1 76 ? 10.75 -9.664 6.102 1 98.88 76 VAL A C 1
ATOM 545 O O . VAL A 1 76 ? 10.5 -10.844 6.336 1 98.88 76 VAL A O 1
ATOM 548 N N . ALA A 1 77 ? 11.969 -9.25 5.637 1 98.88 77 ALA A N 1
ATOM 549 C CA . ALA A 1 77 ? 13.07 -10.195 5.492 1 98.88 77 ALA A CA 1
ATOM 550 C C . ALA A 1 77 ? 13.445 -10.805 6.84 1 98.88 77 ALA A C 1
ATOM 552 O O . ALA A 1 77 ? 13.711 -12.008 6.934 1 98.88 77 ALA A O 1
ATOM 553 N N . LYS A 1 78 ? 13.469 -9.953 7.805 1 98.56 78 LYS A N 1
ATOM 554 C CA . LYS A 1 78 ? 13.758 -10.414 9.164 1 98.56 78 LYS A CA 1
ATOM 555 C C . LYS A 1 78 ? 12.781 -11.5 9.594 1 98.56 78 LYS A C 1
ATOM 557 O O . LYS A 1 78 ? 13.148 -12.422 10.32 1 98.56 78 LYS A O 1
ATOM 562 N N . TYR A 1 79 ? 11.547 -11.445 9.117 1 98.81 79 TYR A N 1
ATOM 563 C CA . TYR A 1 79 ? 10.508 -12.406 9.469 1 98.81 79 TYR A CA 1
ATOM 564 C C . TYR A 1 79 ? 10.562 -13.633 8.562 1 98.81 79 TYR A C 1
ATOM 566 O O . TYR A 1 79 ? 9.836 -14.602 8.773 1 98.81 79 TYR A O 1
ATOM 574 N N . GLY A 1 80 ? 11.406 -13.594 7.504 1 98.88 80 GLY A N 1
ATOM 575 C CA . GLY A 1 80 ? 11.633 -14.789 6.711 1 98.88 80 GLY A CA 1
ATOM 576 C C . GLY A 1 80 ? 11.016 -14.711 5.328 1 98.88 80 GLY A C 1
ATOM 577 O O . GLY A 1 80 ? 10.914 -15.727 4.633 1 98.88 80 GLY A O 1
ATOM 578 N N . ALA A 1 81 ? 10.57 -13.547 4.895 1 98.94 81 ALA A N 1
ATOM 579 C CA . ALA A 1 81 ? 10.062 -13.406 3.529 1 98.94 81 ALA A CA 1
ATOM 580 C C . ALA A 1 81 ? 11.188 -13.586 2.512 1 98.94 81 ALA A C 1
ATOM 582 O O . ALA A 1 81 ? 12.305 -13.102 2.715 1 98.94 81 ALA A O 1
ATOM 583 N N . ASP A 1 82 ? 10.898 -14.312 1.434 1 98.94 82 ASP A N 1
ATOM 584 C CA . ASP A 1 82 ? 11.805 -14.414 0.295 1 98.94 82 ASP A CA 1
ATOM 585 C C . ASP A 1 82 ? 11.602 -13.242 -0.671 1 98.94 82 ASP A C 1
ATOM 587 O O . ASP A 1 82 ? 12.57 -12.664 -1.166 1 98.94 82 ASP A O 1
ATOM 591 N N . TRP A 1 83 ? 10.305 -12.961 -0.973 1 98.94 83 TRP A N 1
ATOM 592 C CA . TRP A 1 83 ? 9.922 -11.898 -1.908 1 98.94 83 TRP A CA 1
ATOM 593 C C . TRP A 1 83 ? 9.047 -10.859 -1.226 1 98.94 83 TRP A C 1
ATOM 595 O O . TRP A 1 83 ? 8.438 -11.133 -0.188 1 98.94 83 TRP A O 1
ATOM 605 N N . MET A 1 84 ? 8.992 -9.688 -1.751 1 98.94 84 MET A N 1
ATOM 606 C CA . MET A 1 84 ? 8.109 -8.594 -1.329 1 98.94 84 MET A CA 1
ATOM 607 C C . MET A 1 84 ? 7.543 -7.859 -2.537 1 98.94 84 MET A C 1
ATOM 609 O O . MET A 1 84 ? 8.195 -7.77 -3.578 1 98.94 84 MET A O 1
ATOM 613 N N . THR A 1 85 ? 6.348 -7.34 -2.395 1 98.94 85 THR A N 1
ATOM 614 C CA . THR A 1 85 ? 5.773 -6.582 -3.498 1 98.94 85 THR A CA 1
ATOM 615 C C . THR A 1 85 ? 5.988 -5.086 -3.295 1 98.94 85 THR A C 1
ATOM 617 O O . THR A 1 85 ? 5.914 -4.586 -2.17 1 98.94 85 THR A O 1
ATOM 620 N N . CYS A 1 86 ? 6.312 -4.438 -4.332 1 98.75 86 CYS A N 1
ATOM 621 C CA . CYS A 1 86 ? 6.18 -2.99 -4.461 1 98.75 86 CYS A CA 1
ATOM 622 C C . CYS A 1 86 ? 5.039 -2.631 -5.406 1 98.75 86 CYS A C 1
ATOM 624 O O . CYS A 1 86 ? 4.727 -3.387 -6.324 1 98.75 86 CYS A O 1
ATOM 626 N N . ILE A 1 87 ? 4.414 -1.556 -5.117 1 98.44 87 ILE A N 1
ATOM 627 C CA . ILE A 1 87 ? 3.322 -1.109 -5.977 1 98.44 87 ILE A CA 1
ATOM 628 C C . ILE A 1 87 ? 3.885 -0.317 -7.156 1 98.44 87 ILE A C 1
ATOM 630 O O . ILE A 1 87 ? 4.938 0.313 -7.043 1 98.44 87 ILE A O 1
ATOM 634 N N . CYS A 1 88 ? 3.225 -0.247 -8.25 1 97.88 88 CYS A N 1
ATOM 635 C CA . CYS A 1 88 ? 3.777 0.212 -9.523 1 97.88 88 CYS A CA 1
ATOM 636 C C . CYS A 1 88 ? 4.066 1.707 -9.484 1 97.88 88 CYS A C 1
ATOM 638 O O . CYS A 1 88 ? 4.887 2.205 -10.258 1 97.88 88 CYS A O 1
ATOM 640 N N . CYS A 1 89 ? 3.463 2.455 -8.609 1 96.56 89 CYS A N 1
ATOM 641 C CA . CYS A 1 89 ? 3.701 3.895 -8.586 1 96.56 89 CYS A CA 1
ATOM 642 C C . CYS A 1 89 ? 4.836 4.246 -7.633 1 96.56 89 CYS A C 1
ATOM 644 O O . CYS A 1 89 ? 5.176 5.422 -7.477 1 96.56 89 CYS A O 1
ATOM 646 N N . ALA A 1 90 ? 5.434 3.238 -6.953 1 97.06 90 ALA A N 1
ATOM 647 C CA . ALA A 1 90 ? 6.613 3.504 -6.133 1 97.06 90 ALA A CA 1
ATOM 648 C C . ALA A 1 90 ? 7.766 4.035 -6.98 1 97.06 90 ALA A C 1
ATOM 650 O O . ALA A 1 90 ? 7.852 3.74 -8.172 1 97.06 90 ALA A O 1
ATOM 651 N N . THR A 1 91 ? 8.641 4.812 -6.422 1 95.81 91 THR A N 1
ATOM 652 C CA . THR A 1 91 ? 9.797 5.305 -7.156 1 95.81 91 THR A CA 1
ATOM 653 C C . THR A 1 91 ? 10.836 4.199 -7.332 1 95.81 91 THR A C 1
ATOM 655 O O . THR A 1 91 ? 10.898 3.266 -6.527 1 95.81 91 THR A O 1
ATOM 658 N N . ILE A 1 92 ? 11.695 4.348 -8.328 1 96.94 92 ILE A N 1
ATOM 659 C CA . ILE A 1 92 ? 12.773 3.393 -8.578 1 96.94 92 ILE A CA 1
ATOM 660 C C . ILE A 1 92 ? 13.703 3.334 -7.363 1 96.94 92 ILE A C 1
ATOM 662 O O . ILE A 1 92 ? 14.086 2.248 -6.922 1 96.94 92 ILE A O 1
ATOM 666 N N . PRO A 1 93 ? 14.039 4.527 -6.73 1 97.19 93 PRO A N 1
ATOM 667 C CA . PRO A 1 93 ? 14.867 4.465 -5.52 1 97.19 93 PRO A CA 1
ATOM 668 C C . PRO A 1 93 ? 14.234 3.619 -4.418 1 97.19 93 PRO A C 1
ATOM 670 O O . PRO A 1 93 ? 14.938 2.885 -3.717 1 97.19 93 PRO A O 1
ATOM 673 N N . THR A 1 94 ? 12.906 3.654 -4.277 1 97.94 94 THR A N 1
ATOM 674 C CA . THR A 1 94 ? 12.211 2.844 -3.287 1 97.94 94 THR A CA 1
ATOM 675 C C . THR A 1 94 ? 12.375 1.356 -3.596 1 97.94 94 THR A C 1
ATOM 677 O O . THR A 1 94 ? 12.711 0.568 -2.709 1 97.94 94 THR A O 1
ATOM 680 N N . MET A 1 95 ? 12.188 1.036 -4.836 1 98.5 95 MET A N 1
ATOM 681 C CA . MET A 1 95 ? 12.273 -0.363 -5.25 1 98.5 95 MET A CA 1
ATOM 682 C C . MET A 1 95 ? 13.695 -0.89 -5.094 1 98.5 95 MET A C 1
ATOM 684 O O . MET A 1 95 ? 13.898 -2.021 -4.648 1 98.5 95 MET A O 1
ATOM 688 N N . LYS A 1 96 ? 14.656 -0.047 -5.473 1 98.38 96 LYS A N 1
ATOM 689 C CA . LYS A 1 96 ? 16.047 -0.444 -5.332 1 98.38 96 LYS A CA 1
ATOM 690 C C . LYS A 1 96 ? 16.422 -0.645 -3.863 1 98.38 96 LYS A C 1
ATOM 692 O O . LYS A 1 96 ? 17.141 -1.587 -3.521 1 98.38 96 LYS A O 1
ATOM 697 N N . ALA A 1 97 ? 15.969 0.253 -3.033 1 98.31 97 ALA A N 1
ATOM 698 C CA . ALA A 1 97 ? 16.234 0.123 -1.602 1 98.31 97 ALA A CA 1
ATOM 699 C C . ALA A 1 97 ? 15.641 -1.172 -1.053 1 98.31 97 ALA A C 1
ATOM 701 O O . ALA A 1 97 ? 16.266 -1.858 -0.248 1 98.31 97 ALA A O 1
ATOM 702 N N . ALA A 1 98 ? 14.422 -1.516 -1.457 1 98.81 98 ALA A N 1
ATOM 703 C CA . ALA A 1 98 ? 13.773 -2.746 -1.017 1 98.81 98 ALA A CA 1
ATOM 704 C C . ALA A 1 98 ? 14.523 -3.977 -1.52 1 98.81 98 ALA A C 1
ATOM 706 O O . ALA A 1 98 ? 14.719 -4.938 -0.774 1 98.81 98 ALA A O 1
ATOM 707 N N . ALA A 1 99 ? 14.977 -3.916 -2.758 1 98.81 99 ALA A N 1
ATOM 708 C CA . ALA A 1 99 ? 15.625 -5.047 -3.42 1 98.81 99 ALA A CA 1
ATOM 709 C C . ALA A 1 99 ? 16.938 -5.406 -2.734 1 98.81 99 ALA A C 1
ATOM 711 O O . ALA A 1 99 ? 17.438 -6.527 -2.875 1 98.81 99 ALA A O 1
ATOM 712 N N . LYS A 1 100 ? 17.484 -4.488 -1.99 1 98.5 100 LYS A N 1
ATOM 713 C CA . LYS A 1 100 ? 18.734 -4.75 -1.268 1 98.5 100 LYS A CA 1
ATOM 714 C C . LYS A 1 100 ? 18.484 -5.645 -0.055 1 98.5 100 LYS A C 1
ATOM 716 O O . LYS A 1 100 ? 19.422 -6.23 0.49 1 98.5 100 LYS A O 1
ATOM 721 N N . GLU A 1 101 ? 17.188 -5.785 0.361 1 98.75 101 GLU A N 1
ATOM 722 C CA . GLU A 1 101 ? 16.922 -6.391 1.663 1 98.75 101 GLU A CA 1
ATOM 723 C C . GLU A 1 101 ? 16.188 -7.723 1.515 1 98.75 101 GLU A C 1
ATOM 725 O O . GLU A 1 101 ? 16.109 -8.5 2.467 1 98.75 101 GLU A O 1
ATOM 730 N N . VAL A 1 102 ? 15.57 -8.055 0.363 1 98.75 102 VAL A N 1
ATOM 731 C CA . VAL A 1 102 ? 14.867 -9.297 0.094 1 98.75 102 VAL A CA 1
ATOM 732 C C . VAL A 1 102 ? 15.445 -9.961 -1.154 1 98.75 102 VAL A C 1
ATOM 734 O O . VAL A 1 102 ? 16.156 -9.32 -1.93 1 98.75 102 VAL A O 1
ATOM 737 N N . LYS A 1 103 ? 15.102 -11.273 -1.367 1 98.62 103 LYS A N 1
ATOM 738 C CA . LYS A 1 103 ? 15.656 -12 -2.508 1 98.62 103 LYS A CA 1
ATOM 739 C C . LYS A 1 103 ? 15.133 -11.438 -3.824 1 98.62 103 LYS A C 1
ATOM 741 O O . LYS A 1 103 ? 15.883 -11.312 -4.793 1 98.62 103 LYS A O 1
ATOM 746 N N . GLU A 1 104 ? 13.805 -11.078 -3.873 1 98.62 104 GLU A N 1
ATOM 747 C CA . GLU A 1 104 ? 13.234 -10.539 -5.102 1 98.62 104 GLU A CA 1
ATOM 748 C C . GLU A 1 104 ? 12.07 -9.602 -4.797 1 98.62 104 GLU A C 1
ATOM 750 O O . GLU A 1 104 ? 11.391 -9.758 -3.781 1 98.62 104 GLU A O 1
ATOM 755 N N . ILE A 1 105 ? 11.914 -8.648 -5.699 1 98.88 105 ILE A N 1
ATOM 756 C CA . ILE A 1 105 ? 10.766 -7.746 -5.688 1 98.88 105 ILE A CA 1
ATOM 757 C C . ILE A 1 105 ? 9.797 -8.133 -6.809 1 98.88 105 ILE A C 1
ATOM 759 O O . ILE A 1 105 ? 10.227 -8.422 -7.93 1 98.88 105 ILE A O 1
ATOM 763 N N . GLN A 1 106 ? 8.531 -8.172 -6.5 1 98.88 106 GLN A N 1
ATOM 764 C CA . GLN A 1 106 ? 7.465 -8.195 -7.5 1 98.88 106 GLN A CA 1
ATOM 765 C C . GLN A 1 106 ? 6.781 -6.832 -7.598 1 98.88 106 GLN A C 1
ATOM 767 O O . GLN A 1 106 ? 6.324 -6.285 -6.594 1 98.88 106 GLN A O 1
ATOM 772 N N . VAL A 1 107 ? 6.723 -6.285 -8.797 1 98.88 107 VAL A N 1
ATOM 773 C CA . VAL A 1 107 ? 5.973 -5.047 -8.969 1 98.88 107 VAL A CA 1
ATOM 774 C C . VAL A 1 107 ? 4.52 -5.363 -9.297 1 98.88 107 VAL A C 1
ATOM 776 O O . VAL A 1 107 ? 4.23 -6.008 -10.305 1 98.88 107 VAL A O 1
ATOM 779 N N . GLU A 1 108 ? 3.643 -4.953 -8.414 1 98.62 108 GLU A N 1
ATOM 780 C CA . GLU A 1 108 ? 2.232 -5.219 -8.68 1 98.62 108 GLU A CA 1
ATOM 781 C C . GLU A 1 108 ? 1.56 -4.027 -9.352 1 98.62 108 GLU A C 1
ATOM 783 O O . GLU A 1 108 ? 1.687 -2.893 -8.891 1 98.62 108 GLU A O 1
ATOM 788 N N . LEU A 1 109 ? 0.86 -4.301 -10.414 1 97.81 109 LEU A N 1
ATOM 789 C CA . LEU A 1 109 ? 0.362 -3.277 -11.32 1 97.81 109 LEU A CA 1
ATOM 790 C C . LEU A 1 109 ? -1.102 -2.959 -11.039 1 97.81 109 LEU A C 1
ATOM 792 O O . LEU A 1 109 ? -1.93 -3.867 -10.938 1 97.81 109 LEU A O 1
ATOM 796 N N . TYR A 1 110 ? -1.359 -1.695 -10.773 1 93.38 110 TYR A N 1
ATOM 797 C CA . TYR A 1 110 ? -2.699 -1.129 -10.672 1 93.38 110 TYR A CA 1
ATOM 798 C C . TYR A 1 110 ? -2.822 0.135 -11.516 1 93.38 110 TYR A C 1
ATOM 800 O O . TYR A 1 110 ? -1.836 0.846 -11.727 1 93.38 110 TYR A O 1
ATOM 808 N N . GLY A 1 111 ? -3.984 0.384 -11.969 1 84.81 111 GLY A N 1
ATOM 809 C CA . GLY A 1 111 ? -4.242 1.672 -12.594 1 84.81 111 GLY A CA 1
ATOM 810 C C . GLY A 1 111 ? -3.479 1.87 -13.891 1 84.81 111 GLY A C 1
ATOM 811 O O . GLY A 1 111 ? -3.51 1.01 -14.773 1 84.81 111 GLY A O 1
ATOM 812 N N . ASP A 1 112 ? -2.752 3.195 -13.93 1 84.69 112 ASP A N 1
ATOM 813 C CA . ASP A 1 112 ? -2.193 3.584 -15.219 1 84.69 112 ASP A CA 1
ATOM 814 C C . ASP A 1 112 ? -0.669 3.492 -15.203 1 84.69 112 ASP A C 1
ATOM 816 O O . ASP A 1 112 ? 0.011 4.438 -14.805 1 84.69 112 ASP A O 1
ATOM 820 N N . TRP A 1 113 ? -0.126 2.449 -15.32 1 93.56 113 TRP A N 1
ATOM 821 C CA . TRP A 1 113 ? 1.303 2.266 -15.555 1 93.56 113 TRP A CA 1
ATOM 822 C C . TRP A 1 113 ? 1.615 2.268 -17.047 1 93.56 113 TRP A C 1
ATOM 824 O O . TRP A 1 113 ? 0.719 2.092 -17.875 1 93.56 113 TRP A O 1
ATOM 834 N N . THR A 1 114 ? 2.885 2.508 -17.391 1 95.88 114 THR A N 1
ATOM 835 C CA . THR A 1 114 ? 3.301 2.52 -18.797 1 95.88 114 THR A CA 1
ATOM 836 C C . THR A 1 114 ? 4.414 1.502 -19.031 1 95.88 114 THR A C 1
ATOM 838 O O . THR A 1 114 ? 5.086 1.077 -18.094 1 95.88 114 THR A O 1
ATOM 841 N N . TYR A 1 115 ? 4.59 1.153 -20.266 1 97.69 115 TYR A N 1
ATOM 842 C CA . TYR A 1 115 ? 5.676 0.249 -20.625 1 97.69 115 TYR A CA 1
ATOM 843 C C . TYR A 1 115 ? 7.031 0.916 -20.422 1 97.69 115 TYR A C 1
ATOM 845 O O . TYR A 1 115 ? 8.023 0.241 -20.156 1 97.69 115 TYR A O 1
ATOM 853 N N . GLU A 1 116 ? 7.051 2.225 -20.516 1 97.25 116 GLU A N 1
ATOM 854 C CA . GLU A 1 116 ? 8.281 2.947 -20.203 1 97.25 116 GLU A CA 1
ATOM 855 C C . GLU A 1 116 ? 8.656 2.779 -18.734 1 97.25 116 GLU A C 1
ATOM 857 O O . GLU A 1 116 ? 9.828 2.582 -18.406 1 97.25 116 GLU A O 1
ATOM 862 N N . GLN A 1 117 ? 7.688 2.887 -17.875 1 96.88 117 GLN A N 1
ATOM 863 C CA . GLN A 1 117 ? 7.914 2.627 -16.469 1 96.88 117 GLN A CA 1
ATOM 864 C C . GLN A 1 117 ? 8.375 1.189 -16.234 1 96.88 117 GLN A C 1
ATOM 866 O O . GLN A 1 117 ? 9.312 0.947 -15.469 1 96.88 117 GLN A O 1
ATOM 871 N N . ALA A 1 118 ? 7.691 0.298 -16.922 1 98.5 118 ALA A N 1
ATOM 872 C CA . ALA A 1 118 ? 8.07 -1.108 -16.797 1 98.5 118 ALA A CA 1
ATOM 873 C C . ALA A 1 118 ? 9.523 -1.322 -17.203 1 98.5 118 ALA A C 1
ATOM 875 O O . ALA A 1 118 ? 10.25 -2.074 -16.547 1 98.5 118 ALA A O 1
ATOM 876 N N . GLN A 1 119 ? 9.93 -0.646 -18.25 1 98.75 119 GLN A N 1
ATOM 877 C CA . GLN A 1 119 ? 11.32 -0.76 -18.688 1 98.75 119 GLN A CA 1
ATOM 878 C C . GLN A 1 119 ? 12.273 -0.268 -17.594 1 98.75 119 GLN A C 1
ATOM 880 O O . GLN A 1 119 ? 13.359 -0.824 -17.406 1 98.75 119 GLN A O 1
ATOM 885 N N . GLN A 1 120 ? 11.875 0.752 -16.859 1 98.25 120 GLN A N 1
ATOM 886 C CA . GLN A 1 120 ? 12.695 1.256 -15.766 1 98.25 120 GLN A CA 1
ATOM 887 C C . GLN A 1 120 ? 12.828 0.213 -14.664 1 98.25 120 GLN A C 1
ATOM 889 O O . GLN A 1 120 ? 13.875 0.127 -14.008 1 98.25 120 GLN A O 1
ATOM 894 N N . TRP A 1 121 ? 11.727 -0.555 -14.398 1 98.69 121 TRP A N 1
ATOM 895 C CA . TRP A 1 121 ? 11.828 -1.639 -13.43 1 98.69 121 TRP A CA 1
ATOM 896 C C . TRP A 1 121 ? 12.852 -2.678 -13.875 1 98.69 121 TRP A C 1
ATOM 898 O O . TRP A 1 121 ? 13.711 -3.092 -13.086 1 98.69 121 TRP A O 1
ATOM 908 N N . LEU A 1 122 ? 12.789 -3.082 -15.164 1 98.81 122 LEU A N 1
ATOM 909 C CA . LEU A 1 122 ? 13.75 -4.043 -15.703 1 98.81 122 LEU A CA 1
ATOM 910 C C . LEU A 1 122 ? 15.172 -3.516 -15.578 1 98.81 122 LEU A C 1
ATOM 912 O O . LEU A 1 122 ? 16.078 -4.25 -15.164 1 98.81 122 LEU A O 1
ATOM 916 N N . ASP A 1 123 ? 15.32 -2.26 -15.93 1 98.69 123 ASP A N 1
ATOM 917 C CA . ASP A 1 123 ? 16.641 -1.637 -15.867 1 98.69 123 ASP A CA 1
ATOM 918 C C . ASP A 1 123 ? 17.172 -1.607 -14.438 1 98.69 123 ASP A C 1
ATOM 920 O O . ASP A 1 123 ? 18.375 -1.608 -14.219 1 98.69 123 ASP A O 1
ATOM 924 N N . ALA A 1 124 ? 16.266 -1.583 -13.516 1 98.31 124 ALA A N 1
ATOM 925 C CA . ALA A 1 124 ? 16.641 -1.551 -12.102 1 98.31 124 ALA A CA 1
ATOM 926 C C . ALA A 1 124 ? 16.875 -2.959 -11.57 1 98.31 124 ALA A C 1
ATOM 928 O O . ALA A 1 124 ? 17.156 -3.139 -10.375 1 98.31 124 ALA A O 1
ATOM 929 N N . GLY A 1 125 ? 16.703 -3.951 -12.383 1 98.5 125 GLY A N 1
ATOM 930 C CA . GLY A 1 125 ? 17 -5.324 -12.008 1 98.5 125 GLY A CA 1
ATOM 931 C C . GLY A 1 125 ? 15.781 -6.07 -11.484 1 98.5 125 GLY A C 1
ATOM 932 O O . GLY A 1 125 ? 15.906 -7.164 -10.93 1 98.5 125 GLY A O 1
ATOM 933 N N . ILE A 1 126 ? 14.625 -5.48 -11.609 1 98.75 126 ILE A N 1
ATOM 934 C CA . ILE A 1 126 ? 13.383 -6.109 -11.164 1 98.75 126 ILE A CA 1
ATOM 935 C C . ILE A 1 126 ? 12.695 -6.793 -12.344 1 98.75 126 ILE A C 1
ATOM 937 O O . ILE A 1 126 ? 12.211 -6.121 -13.258 1 98.75 126 ILE A O 1
ATOM 941 N N . SER A 1 127 ? 12.562 -8.102 -12.297 1 98.56 127 SER A N 1
ATOM 942 C CA . SER A 1 127 ? 12.102 -8.812 -13.477 1 98.56 127 SER A CA 1
ATOM 943 C C . SER A 1 127 ? 10.789 -9.547 -13.211 1 98.56 127 SER A C 1
ATOM 945 O O . SER A 1 127 ? 10.352 -10.367 -14.023 1 98.56 127 SER A O 1
ATOM 947 N N . GLN A 1 128 ? 10.18 -9.32 -12.031 1 98.88 128 GLN A N 1
ATOM 948 C CA . GLN A 1 128 ? 8.852 -9.867 -11.766 1 98.88 128 GLN A CA 1
ATOM 949 C C . GLN A 1 128 ? 7.793 -8.758 -11.758 1 98.88 128 GLN A C 1
ATOM 951 O O . GLN A 1 128 ? 8 -7.703 -11.156 1 98.88 128 GLN A O 1
ATOM 956 N N . ALA A 1 129 ? 6.758 -8.992 -12.422 1 98.88 129 ALA A N 1
ATOM 957 C CA . ALA A 1 129 ? 5.59 -8.117 -12.414 1 98.88 129 ALA A CA 1
ATOM 958 C C . ALA A 1 129 ? 4.309 -8.914 -12.18 1 98.88 129 ALA A C 1
ATOM 960 O O . ALA A 1 129 ? 4.191 -10.055 -12.633 1 98.88 129 ALA A O 1
ATOM 961 N N . ILE A 1 130 ? 3.373 -8.367 -11.477 1 98.88 130 ILE A N 1
ATOM 962 C CA . ILE A 1 130 ? 2.061 -8.969 -11.25 1 98.88 130 ILE A CA 1
ATOM 963 C C . ILE A 1 130 ? 0.989 -8.148 -11.961 1 98.88 130 ILE A C 1
ATOM 965 O O . ILE A 1 130 ? 0.718 -7.004 -11.586 1 98.88 130 ILE A O 1
ATOM 969 N N . TYR A 1 131 ? 0.461 -8.68 -13.039 1 98.38 131 TYR A N 1
ATOM 970 C CA . TYR A 1 131 ? -0.716 -8.07 -13.656 1 98.38 131 TYR A CA 1
ATOM 971 C C . TYR A 1 131 ? -1.978 -8.422 -12.875 1 98.38 131 TYR A C 1
ATOM 973 O O . TYR A 1 131 ? -2.279 -9.602 -12.664 1 98.38 131 TYR A O 1
ATOM 981 N N . HIS A 1 132 ? -2.691 -7.434 -12.445 1 96.25 132 HIS A N 1
ATOM 982 C CA . HIS A 1 132 ? -3.732 -7.578 -11.438 1 96.25 132 HIS A CA 1
ATOM 983 C C . HIS A 1 132 ? -5.066 -7.043 -11.938 1 96.25 132 HIS A C 1
ATOM 985 O O . HIS A 1 132 ? -5.152 -5.895 -12.383 1 96.25 132 HIS A O 1
ATOM 991 N N . GLN A 1 133 ? -6.055 -7.852 -11.922 1 91.56 133 GLN A N 1
ATOM 992 C CA . GLN A 1 133 ? -7.418 -7.336 -11.945 1 91.56 133 GLN A CA 1
ATOM 993 C C . GLN A 1 133 ? -7.941 -7.094 -10.531 1 91.56 133 GLN A C 1
ATOM 995 O O . GLN A 1 133 ? -8.203 -8.047 -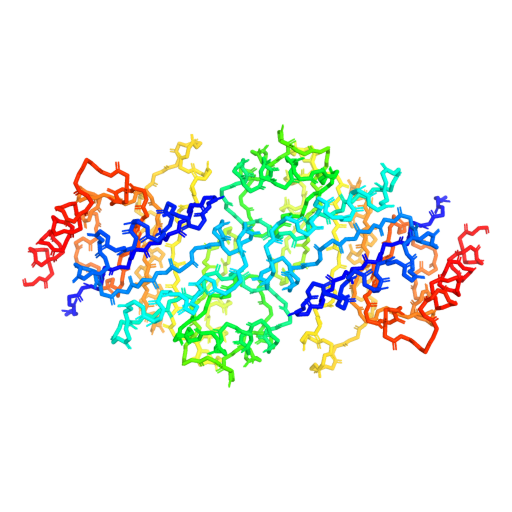9.789 1 91.56 133 GLN A O 1
ATOM 1000 N N . SER A 1 134 ? -8.094 -5.863 -10.289 1 89.88 134 SER A N 1
ATOM 1001 C CA . SER A 1 134 ? -8.492 -5.453 -8.945 1 89.88 134 SER A CA 1
ATOM 1002 C C . SER A 1 134 ? -9.781 -6.141 -8.516 1 89.88 134 SER A C 1
ATOM 1004 O O . SER A 1 134 ? -10.703 -6.312 -9.32 1 89.88 134 SER A O 1
ATOM 1006 N N . ARG A 1 135 ? -9.836 -6.551 -7.191 1 88.06 135 ARG A N 1
ATOM 1007 C CA . ARG A 1 135 ? -11.031 -7.152 -6.605 1 88.06 135 ARG A CA 1
ATOM 1008 C C . ARG A 1 135 ? -12.234 -6.227 -6.738 1 88.06 135 ARG A C 1
ATOM 1010 O O . ARG A 1 135 ? -13.312 -6.66 -7.145 1 88.06 135 ARG A O 1
ATOM 1017 N N . ASP A 1 136 ? -12.039 -4.988 -6.48 1 90.31 136 ASP A N 1
ATOM 1018 C CA . ASP A 1 136 ? -13.117 -4 -6.523 1 90.31 136 ASP A CA 1
ATOM 1019 C C . ASP A 1 136 ? -13.57 -3.742 -7.961 1 90.31 136 ASP A C 1
ATOM 1021 O O . ASP A 1 136 ? -14.75 -3.518 -8.219 1 90.31 136 ASP A O 1
ATOM 1025 N N . ALA A 1 137 ? -12.617 -3.805 -8.859 1 86 137 ALA A N 1
ATOM 1026 C CA . ALA A 1 137 ? -12.961 -3.662 -10.273 1 86 137 ALA A CA 1
ATOM 1027 C C . ALA A 1 137 ? -13.758 -4.863 -10.766 1 86 137 ALA A C 1
ATOM 1029 O O . ALA A 1 137 ? -14.719 -4.703 -11.531 1 86 137 ALA A O 1
ATOM 1030 N N . LEU A 1 138 ? -13.43 -6.008 -10.281 1 87.94 138 LEU A N 1
ATOM 1031 C CA . LEU A 1 138 ? -14.156 -7.227 -10.617 1 87.94 138 LEU A CA 1
ATOM 1032 C C . LEU A 1 138 ? -15.586 -7.164 -10.102 1 87.94 138 LEU A C 1
ATOM 1034 O O . LEU A 1 138 ? -16.531 -7.492 -10.828 1 87.94 138 LEU A O 1
ATOM 1038 N N . LEU A 1 139 ? -15.711 -6.707 -8.883 1 85.94 139 LEU A N 1
ATOM 1039 C CA . LEU A 1 139 ? -17.031 -6.566 -8.273 1 85.94 139 LEU A CA 1
ATOM 1040 C C . LEU A 1 139 ? -17.859 -5.523 -9.008 1 85.94 139 LEU A C 1
ATOM 1042 O O . LEU A 1 139 ? -19.094 -5.598 -9.016 1 85.94 139 LEU A O 1
ATOM 1046 N N . ALA A 1 140 ? -17.156 -4.641 -9.688 1 88.06 140 ALA A N 1
ATOM 1047 C CA . ALA A 1 140 ? -17.828 -3.594 -10.461 1 88.06 140 ALA A CA 1
ATOM 1048 C C . ALA A 1 140 ? -18.094 -4.051 -11.891 1 88.06 140 ALA A C 1
ATOM 1050 O O . ALA A 1 140 ? -18.609 -3.283 -12.703 1 88.06 140 ALA A O 1
ATOM 1051 N N . GLY A 1 141 ? -17.656 -5.301 -12.258 1 88.38 141 GLY A N 1
ATOM 1052 C CA . GLY A 1 141 ? -18.109 -5.891 -13.508 1 88.38 141 GLY A CA 1
ATOM 1053 C C . GLY A 1 141 ? -16.984 -6.102 -14.508 1 88.38 141 GLY A C 1
ATOM 1054 O O . GLY A 1 141 ? -17.219 -6.613 -15.602 1 88.38 141 GLY A O 1
ATOM 1055 N N . GLU A 1 142 ? -15.836 -5.742 -14.141 1 87.31 142 GLU A N 1
ATOM 1056 C CA . GLU A 1 142 ? -14.719 -6 -15.039 1 87.31 142 GLU A CA 1
ATOM 1057 C C . GLU A 1 142 ? -14.391 -7.488 -15.102 1 87.31 142 GLU A C 1
ATOM 1059 O O . GLU A 1 142 ? -14.625 -8.219 -14.141 1 87.31 142 GLU A O 1
ATOM 1064 N N . THR A 1 143 ? -13.922 -7.941 -16.297 1 89.81 143 THR A N 1
ATOM 1065 C CA . THR A 1 143 ? -13.477 -9.32 -16.484 1 89.81 143 THR A CA 1
ATOM 1066 C C . THR A 1 143 ? -12.195 -9.367 -17.297 1 89.81 143 THR A C 1
ATOM 1068 O O . THR A 1 143 ? -11.852 -8.398 -17.984 1 89.81 143 THR A O 1
ATOM 1071 N N . TRP A 1 144 ? -11.5 -10.484 -17.141 1 92.75 144 TRP A N 1
ATOM 1072 C CA . TRP A 1 144 ? -10.336 -10.727 -18 1 92.75 144 TRP A CA 1
ATOM 1073 C C . TRP A 1 144 ? -10.742 -10.75 -19.469 1 92.75 144 TRP A C 1
ATOM 1075 O O . TRP A 1 144 ? -11.781 -11.312 -19.828 1 92.75 144 TRP A O 1
ATOM 1085 N N . GLY A 1 145 ? -9.992 -10.047 -20.234 1 91 145 GLY A N 1
ATOM 1086 C CA . GLY A 1 145 ? -10.242 -10.008 -21.656 1 91 145 GLY A CA 1
ATOM 1087 C C . GLY A 1 145 ? -8.977 -9.867 -22.484 1 91 145 GLY A C 1
ATOM 1088 O O . GLY A 1 145 ? -7.871 -9.977 -21.969 1 91 145 GLY A O 1
ATOM 1089 N N . GLU A 1 146 ? -9.188 -9.688 -23.75 1 93.75 146 GLU A N 1
ATOM 1090 C CA . GLU A 1 146 ? -8.07 -9.625 -24.688 1 93.75 146 GLU A CA 1
ATOM 1091 C C . GLU A 1 146 ? -7.145 -8.461 -24.359 1 93.75 146 GLU A C 1
ATOM 1093 O O . GLU A 1 146 ? -5.93 -8.547 -24.562 1 93.75 146 GLU A O 1
ATOM 1098 N N . ARG A 1 147 ? -7.754 -7.375 -23.953 1 93.81 147 ARG A N 1
ATOM 1099 C CA . ARG A 1 147 ? -6.953 -6.211 -23.594 1 93.81 147 ARG A CA 1
ATOM 1100 C C . ARG A 1 147 ? -5.98 -6.555 -22.469 1 93.81 147 ARG A C 1
ATOM 1102 O O . ARG A 1 147 ? -4.824 -6.129 -22.484 1 93.81 147 ARG A O 1
ATOM 1109 N N . ASP A 1 148 ? -6.398 -7.27 -21.484 1 95.44 148 ASP A N 1
ATOM 1110 C CA . ASP A 1 148 ? -5.551 -7.711 -20.375 1 95.44 148 ASP A CA 1
ATOM 1111 C C . ASP A 1 148 ? -4.473 -8.68 -20.859 1 95.44 148 ASP A C 1
ATOM 1113 O O . ASP A 1 148 ? -3.297 -8.523 -20.531 1 95.44 148 ASP A O 1
ATOM 1117 N N . LEU A 1 149 ? -4.891 -9.617 -21.703 1 97.19 149 LEU A N 1
ATOM 1118 C CA . LEU A 1 149 ? -3.971 -10.641 -22.188 1 97.19 149 LEU A CA 1
ATOM 1119 C C . LEU A 1 149 ? -2.869 -10.016 -23.047 1 97.19 149 LEU A C 1
ATOM 1121 O O . LEU A 1 149 ? -1.716 -10.453 -23 1 97.19 149 LEU A O 1
ATOM 1125 N N . SER A 1 150 ? -3.23 -9.031 -23.797 1 97.94 150 SER A N 1
ATOM 1126 C CA . SER A 1 150 ? -2.246 -8.344 -24.625 1 97.94 150 SER A CA 1
ATOM 1127 C C . SER A 1 150 ? -1.189 -7.656 -23.766 1 97.94 150 SER A C 1
ATOM 1129 O O . SER A 1 150 ? -0.005 -7.66 -24.094 1 97.94 150 SER A O 1
ATOM 1131 N N . LYS A 1 151 ? -1.619 -7.078 -22.672 1 97.69 151 LYS A N 1
ATOM 1132 C CA . LYS A 1 151 ? -0.682 -6.426 -21.766 1 97.69 151 LYS A CA 1
ATOM 1133 C C . LYS A 1 151 ? 0.228 -7.445 -21.094 1 97.69 151 LYS A C 1
ATOM 1135 O O . LYS A 1 151 ? 1.429 -7.211 -20.938 1 97.69 151 LYS A O 1
ATOM 1140 N N . VAL A 1 152 ? -0.352 -8.547 -20.672 1 98.31 152 VAL A N 1
ATOM 1141 C CA . VAL A 1 152 ? 0.42 -9.625 -20.062 1 98.31 152 VAL A CA 1
ATOM 1142 C C . VAL A 1 152 ? 1.48 -10.117 -21.047 1 98.31 152 VAL A C 1
ATOM 1144 O O . VAL A 1 152 ? 2.658 -10.227 -20.688 1 98.31 152 VAL A O 1
ATOM 1147 N N . LYS A 1 153 ? 1.109 -10.352 -22.266 1 98.5 153 LYS A N 1
ATOM 1148 C CA . LYS A 1 153 ? 2.023 -10.836 -23.297 1 98.5 153 LYS A CA 1
ATOM 1149 C C . LYS A 1 153 ? 3.137 -9.828 -23.562 1 98.5 153 LYS A C 1
ATOM 1151 O O . LYS A 1 153 ? 4.301 -10.211 -23.719 1 98.5 153 LYS A O 1
ATOM 1156 N N . LYS A 1 154 ? 2.725 -8.586 -23.625 1 98.75 154 LYS A N 1
ATOM 1157 C CA . LYS A 1 154 ? 3.715 -7.543 -23.875 1 98.75 154 LYS A CA 1
ATOM 1158 C C . LYS A 1 154 ? 4.746 -7.484 -22.75 1 98.75 154 LYS A C 1
ATOM 1160 O O . LYS A 1 154 ? 5.941 -7.32 -23 1 98.75 154 LYS A O 1
ATOM 1165 N N . LEU A 1 155 ? 4.332 -7.598 -21.5 1 98.81 155 LEU A N 1
ATOM 1166 C CA . LEU A 1 155 ? 5.25 -7.629 -20.375 1 98.81 155 LEU A CA 1
ATOM 1167 C C . LEU A 1 155 ? 6.203 -8.812 -20.469 1 98.81 155 LEU A C 1
ATOM 1169 O O . LEU A 1 155 ? 7.398 -8.68 -20.203 1 98.81 155 LEU A O 1
ATOM 1173 N N . ILE A 1 156 ? 5.684 -9.945 -20.844 1 98.81 156 ILE A N 1
ATOM 1174 C CA . ILE A 1 156 ? 6.5 -11.148 -21.016 1 98.81 156 ILE A CA 1
ATOM 1175 C C . ILE A 1 156 ? 7.531 -10.922 -22.125 1 98.81 156 ILE A C 1
ATOM 1177 O O . ILE A 1 156 ? 8.711 -11.242 -21.953 1 98.81 156 ILE A O 1
ATOM 1181 N N . GLU A 1 157 ? 7.078 -10.352 -23.188 1 98.75 157 GLU A N 1
ATOM 1182 C CA . GLU A 1 157 ? 7.969 -10.047 -24.312 1 98.75 157 GLU A CA 1
ATOM 1183 C C . GLU A 1 157 ? 9.094 -9.109 -23.875 1 98.75 157 GLU A C 1
ATOM 1185 O O . GLU A 1 157 ? 10.219 -9.219 -24.375 1 98.75 157 GLU A O 1
ATOM 1190 N N . MET A 1 158 ? 8.805 -8.219 -23 1 98.75 158 MET A N 1
ATOM 1191 C CA . MET A 1 158 ? 9.789 -7.254 -22.516 1 98.75 158 MET A CA 1
ATOM 1192 C C . MET A 1 158 ? 10.867 -7.945 -21.688 1 98.75 158 MET A C 1
ATOM 1194 O O . MET A 1 158 ? 11.961 -7.402 -21.5 1 98.75 158 MET A O 1
ATOM 1198 N N . GLY A 1 159 ? 10.5 -9.125 -21.094 1 98.69 159 GLY A N 1
ATOM 1199 C CA . GLY A 1 159 ? 11.492 -9.859 -20.328 1 98.69 159 GLY A CA 1
ATOM 1200 C C . GLY A 1 159 ? 11.062 -10.141 -18.906 1 98.69 159 GLY A C 1
ATOM 1201 O O . GLY A 1 159 ? 11.828 -10.703 -18.109 1 98.69 159 GLY A O 1
ATOM 1202 N N . PHE A 1 160 ? 9.812 -9.805 -18.562 1 98.88 160 PHE A N 1
ATOM 1203 C CA . PHE A 1 160 ? 9.328 -10.031 -17.219 1 98.88 160 PHE A CA 1
ATOM 1204 C C . PHE A 1 160 ? 8.906 -11.484 -17.031 1 98.88 160 PHE A C 1
ATOM 1206 O O . PHE A 1 160 ? 8.328 -12.094 -17.922 1 98.88 160 PHE A O 1
ATOM 1213 N N . ARG A 1 161 ? 9.211 -12.062 -15.867 1 98.88 161 ARG A N 1
ATOM 1214 C CA . ARG A 1 161 ? 8.375 -13.133 -15.328 1 98.88 161 ARG A CA 1
ATOM 1215 C C . ARG A 1 161 ? 7.062 -12.586 -14.789 1 98.88 161 ARG A C 1
ATOM 1217 O O . ARG A 1 161 ? 7.047 -11.867 -13.781 1 98.88 161 ARG A O 1
ATOM 1224 N N . VAL A 1 162 ? 5.965 -12.93 -15.406 1 98.88 162 VAL A N 1
ATOM 1225 C CA . VAL A 1 162 ? 4.703 -12.25 -15.133 1 98.88 162 VAL A CA 1
ATOM 1226 C C . VAL A 1 162 ? 3.779 -13.172 -14.336 1 98.88 162 VAL A C 1
ATOM 1228 O O . VAL A 1 162 ? 3.539 -14.312 -14.742 1 98.88 162 VAL A O 1
ATOM 1231 N N . SER A 1 163 ? 3.332 -12.695 -13.188 1 98.94 163 SER A N 1
ATOM 1232 C CA . SER A 1 163 ? 2.238 -13.305 -12.43 1 98.94 163 SER A CA 1
ATOM 1233 C C . SER A 1 163 ? 0.908 -12.633 -12.75 1 98.94 163 SER A C 1
ATOM 1235 O O . SER A 1 163 ? 0.867 -11.438 -13.047 1 98.94 163 SER A O 1
ATOM 1237 N 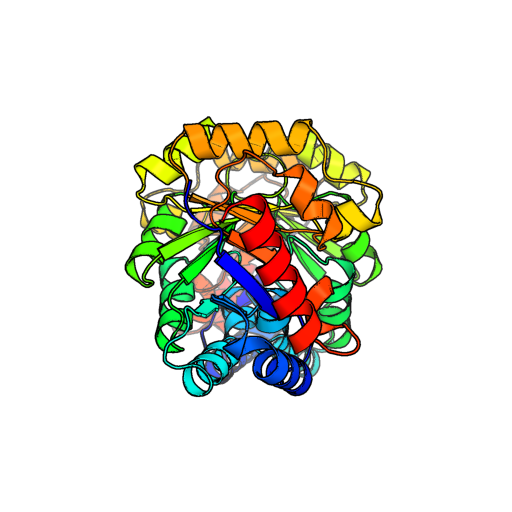N . VAL A 1 164 ? -0.13 -13.367 -12.734 1 98.44 164 VAL A N 1
ATOM 1238 C CA . VAL A 1 164 ? -1.465 -12.812 -12.953 1 98.44 164 VAL A CA 1
ATOM 1239 C C . VAL A 1 164 ? -2.355 -13.133 -11.75 1 98.44 164 VAL A C 1
ATOM 1241 O O . VAL A 1 164 ? -2.256 -14.211 -11.164 1 98.44 164 VAL A O 1
ATOM 1244 N N . THR A 1 165 ? -3.164 -12.195 -11.383 1 98.12 165 THR A N 1
ATOM 1245 C CA . THR A 1 165 ? -4.043 -12.359 -10.227 1 98.12 165 THR A CA 1
ATOM 1246 C C . THR A 1 165 ? -5.34 -11.578 -10.422 1 98.12 165 THR A C 1
ATOM 1248 O O . THR A 1 165 ? -5.395 -10.648 -11.227 1 98.12 165 THR A O 1
ATOM 1251 N N . GLY A 1 166 ? -6.383 -12.039 -9.672 1 95.5 166 GLY A N 1
ATOM 1252 C CA . GLY A 1 166 ? -7.688 -11.391 -9.695 1 95.5 166 GLY A CA 1
ATOM 1253 C C . GLY A 1 166 ? -8.766 -12.25 -10.344 1 95.5 166 GLY A C 1
ATOM 1254 O O . GLY A 1 166 ? -8.758 -12.438 -11.562 1 95.5 166 GLY A O 1
ATOM 1255 N N . GLY A 1 167 ? -9.664 -12.734 -9.609 1 92.38 167 GLY A N 1
ATOM 1256 C CA . GLY A 1 167 ? -10.828 -13.453 -10.109 1 92.38 167 GLY A CA 1
ATOM 1257 C C . GLY A 1 167 ? -10.469 -14.742 -10.828 1 92.38 167 GLY A C 1
ATOM 1258 O O . GLY A 1 167 ? -11.219 -15.211 -11.68 1 92.38 167 GLY A O 1
ATOM 1259 N N . LEU A 1 168 ? -9.328 -15.266 -10.555 1 95 168 LEU A N 1
ATOM 1260 C CA . LEU A 1 168 ? -8.898 -16.469 -11.25 1 95 168 LEU A CA 1
ATOM 1261 C C . LEU A 1 168 ? -9.562 -17.719 -10.656 1 95 168 LEU A C 1
ATOM 1263 O O . LEU A 1 168 ? -9.719 -17.812 -9.438 1 95 168 LEU A O 1
ATOM 1267 N N . ASN A 1 169 ? -10.062 -18.547 -11.461 1 93.44 169 ASN A N 1
ATOM 1268 C CA . ASN A 1 169 ? -10.508 -19.906 -11.156 1 93.44 169 ASN A CA 1
ATOM 1269 C C . ASN A 1 169 ? -10.062 -20.891 -12.234 1 93.44 169 ASN A C 1
ATOM 1271 O O . ASN A 1 169 ? -9.391 -20.5 -13.195 1 93.44 169 ASN A O 1
ATOM 1275 N N . VAL A 1 170 ? -10.32 -22.109 -12.047 1 95.94 170 VAL A N 1
ATOM 1276 C CA . VAL A 1 170 ? -9.828 -23.156 -12.938 1 95.94 170 VAL A CA 1
ATOM 1277 C C . VAL A 1 170 ? -10.281 -22.875 -14.367 1 95.94 170 VAL A C 1
ATOM 1279 O O . VAL A 1 170 ? -9.508 -23.062 -15.312 1 95.94 170 VAL A O 1
ATOM 1282 N N . ASP A 1 171 ? -11.445 -22.344 -14.602 1 94.38 171 ASP A N 1
ATOM 1283 C CA . ASP A 1 171 ? -11.977 -22.062 -15.93 1 94.38 171 ASP A CA 1
ATOM 1284 C C . ASP A 1 171 ? -11.234 -20.891 -16.578 1 94.38 171 ASP A C 1
ATOM 1286 O O . ASP A 1 171 ? -11.039 -20.875 -17.797 1 94.38 171 ASP A O 1
ATOM 1290 N N . THR A 1 172 ? -10.812 -19.906 -15.812 1 94.56 172 THR A N 1
ATOM 1291 C CA . THR A 1 172 ? -10.156 -18.703 -16.312 1 94.56 172 THR A CA 1
ATOM 1292 C C . THR A 1 172 ? -8.758 -19.031 -16.844 1 94.56 172 THR A C 1
ATOM 1294 O O . THR A 1 172 ? -8.211 -18.297 -17.656 1 94.56 172 THR A O 1
ATOM 1297 N N . LEU A 1 173 ? -8.211 -20.172 -16.422 1 97.12 173 LEU A N 1
ATOM 1298 C CA . LEU A 1 173 ? -6.863 -20.562 -16.828 1 97.12 173 LEU A CA 1
ATOM 1299 C C . LEU A 1 173 ? -6.781 -20.75 -18.344 1 97.12 173 LEU A C 1
ATOM 1301 O O . LEU A 1 173 ? -5.746 -20.469 -18.953 1 97.12 173 LEU A O 1
ATOM 1305 N N . GLU A 1 174 ? -7.922 -21.172 -18.875 1 96.25 174 GLU A N 1
ATOM 1306 C CA . GLU A 1 174 ? -7.965 -21.422 -20.312 1 96.25 174 GLU A CA 1
ATOM 1307 C C . GLU A 1 174 ? -7.684 -20.156 -21.109 1 96.25 174 GLU A C 1
ATOM 1309 O O . GLU A 1 174 ? -7.137 -20.219 -22.219 1 96.25 174 GLU A O 1
ATOM 1314 N N . LEU A 1 175 ? -8.047 -19.047 -20.562 1 96.31 175 LEU A N 1
ATOM 1315 C CA . LEU A 1 175 ? -7.844 -17.766 -21.219 1 96.31 175 LEU A CA 1
ATOM 1316 C C . LEU A 1 175 ? -6.363 -17.516 -21.484 1 96.31 175 LEU A C 1
ATOM 1318 O O . LEU A 1 175 ? -6.008 -16.75 -22.375 1 96.31 175 LEU A O 1
ATOM 1322 N N . PHE A 1 176 ? -5.488 -18.156 -20.734 1 97.69 176 PHE A N 1
ATOM 1323 C CA . PHE A 1 176 ? -4.062 -17.859 -20.781 1 97.69 176 PHE A CA 1
ATOM 1324 C C . PHE A 1 176 ? -3.312 -18.938 -21.562 1 97.69 176 PHE A C 1
ATOM 1326 O O . PHE A 1 176 ? -2.082 -19 -21.516 1 97.69 176 PHE A O 1
ATOM 1333 N N . ARG A 1 177 ? -4.09 -19.891 -22.172 1 96.56 177 ARG A N 1
ATOM 1334 C CA . ARG A 1 177 ? -3.434 -20.906 -23 1 96.56 177 ARG A CA 1
ATOM 1335 C C . ARG A 1 177 ? -2.49 -20.25 -24 1 96.56 177 ARG A C 1
ATOM 1337 O O . ARG A 1 177 ? -2.871 -19.297 -24.703 1 96.56 177 ARG A O 1
ATOM 1344 N N . GLY A 1 178 ? -1.223 -20.703 -24.016 1 96.62 178 GLY A N 1
ATOM 1345 C CA . GLY A 1 178 ? -0.236 -20.188 -24.953 1 96.62 178 GLY A CA 1
ATOM 1346 C C . GLY A 1 178 ? 0.499 -18.969 -24.438 1 96.62 178 GLY A C 1
ATOM 1347 O O . GLY A 1 178 ? 1.368 -18.422 -25.125 1 96.62 178 GLY A O 1
ATOM 1348 N N . VAL A 1 179 ? 0.117 -18.484 -23.328 1 97.88 179 VAL A N 1
ATOM 1349 C CA . VAL A 1 179 ? 0.796 -17.359 -22.688 1 97.88 179 VAL A CA 1
ATOM 1350 C C . VAL A 1 179 ? 1.805 -17.891 -21.672 1 97.88 179 VAL A C 1
ATOM 1352 O O . VAL A 1 179 ? 1.497 -18.797 -20.891 1 97.88 179 VAL A O 1
ATOM 1355 N N . ASP A 1 180 ? 3.033 -17.422 -21.625 1 98.31 180 ASP A N 1
ATOM 1356 C CA . ASP A 1 180 ? 4.109 -17.875 -20.75 1 98.31 180 ASP A CA 1
ATOM 1357 C C . ASP A 1 180 ? 3.994 -17.266 -19.359 1 98.31 180 ASP A C 1
ATOM 1359 O O . ASP A 1 180 ? 4.914 -16.578 -18.891 1 98.31 180 ASP A O 1
ATOM 1363 N N . VAL A 1 181 ? 2.896 -17.531 -18.719 1 98.62 181 VAL A N 1
ATOM 1364 C CA . VAL A 1 181 ? 2.662 -17.031 -17.375 1 98.62 181 VAL A CA 1
ATOM 1365 C C . VAL A 1 181 ? 3.639 -17.703 -16.406 1 98.62 181 VAL A C 1
ATOM 1367 O O . VAL A 1 181 ? 3.859 -18.906 -16.469 1 98.62 181 VAL A O 1
ATOM 1370 N N . TYR A 1 182 ? 4.258 -16.875 -15.586 1 98.81 182 TYR A N 1
ATOM 1371 C CA . TYR A 1 182 ? 5.203 -17.391 -14.594 1 98.81 182 TYR A CA 1
ATOM 1372 C C . TYR A 1 182 ? 4.473 -17.953 -13.383 1 98.81 182 TYR A C 1
ATOM 1374 O O . TYR A 1 182 ? 4.863 -19 -12.844 1 98.81 182 TYR A O 1
ATOM 1382 N N . THR A 1 183 ? 3.441 -17.234 -12.859 1 98.88 183 THR A N 1
ATOM 1383 C CA . THR A 1 183 ? 2.715 -17.641 -11.664 1 98.88 183 THR A CA 1
ATOM 1384 C C . THR A 1 183 ? 1.252 -17.219 -11.75 1 98.88 183 THR A C 1
ATOM 1386 O O . THR A 1 183 ? 0.945 -16.109 -12.188 1 98.88 183 THR A O 1
ATOM 1389 N N . PHE A 1 184 ? 0.357 -18.094 -11.414 1 98.81 184 PHE A N 1
ATOM 1390 C CA . PHE A 1 184 ? -1.029 -17.75 -11.125 1 98.81 184 PHE A CA 1
ATOM 1391 C C . PHE A 1 184 ? -1.234 -17.531 -9.633 1 98.81 184 PHE A C 1
ATOM 1393 O O . PHE A 1 184 ? -0.864 -18.375 -8.82 1 98.81 184 PHE A O 1
ATOM 1400 N N . ILE A 1 185 ? -1.769 -16.391 -9.266 1 98.75 185 ILE A N 1
ATOM 1401 C CA . ILE A 1 185 ? -2.025 -16.062 -7.867 1 98.75 185 ILE A CA 1
ATOM 1402 C C . ILE A 1 185 ? -3.525 -16.109 -7.59 1 98.75 185 ILE A C 1
ATOM 1404 O O . ILE A 1 185 ? -4.305 -15.398 -8.219 1 98.75 185 ILE A O 1
ATOM 1408 N N . ALA A 1 186 ? -3.912 -16.953 -6.691 1 97.81 186 ALA A N 1
ATOM 1409 C CA . ALA A 1 186 ? -5.312 -17.062 -6.301 1 97.81 186 ALA A CA 1
ATOM 1410 C C . ALA A 1 186 ? -5.469 -16.969 -4.785 1 97.81 186 ALA A C 1
ATOM 1412 O O . ALA A 1 186 ? -4.594 -17.406 -4.035 1 97.81 186 ALA A O 1
ATOM 1413 N N . GLY A 1 187 ? -6.484 -16.391 -4.348 1 96.5 187 GLY A N 1
ATOM 1414 C CA . GLY A 1 187 ? -6.816 -16.266 -2.938 1 96.5 187 GLY A CA 1
ATOM 1415 C C . GLY A 1 187 ? -8.102 -16.984 -2.566 1 96.5 187 GLY A C 1
ATOM 1416 O O . GLY A 1 187 ? -8.117 -18.219 -2.445 1 96.5 187 GLY A O 1
ATOM 1417 N N . ARG A 1 188 ? -9.203 -16.359 -2.578 1 93.31 188 ARG A N 1
ATOM 1418 C CA . ARG A 1 188 ? -10.5 -16.844 -2.119 1 93.31 188 ARG A CA 1
ATOM 1419 C C . ARG A 1 188 ? -10.969 -18.031 -2.945 1 93.31 188 ARG A C 1
ATOM 1421 O O . ARG A 1 188 ? -11.641 -18.938 -2.43 1 93.31 188 ARG A O 1
ATOM 1428 N N . GLY A 1 189 ? -10.602 -17.984 -4.211 1 94 189 GLY A N 1
ATOM 1429 C CA . GLY A 1 189 ? -10.984 -19.109 -5.066 1 94 189 GLY A CA 1
ATOM 1430 C C . GLY A 1 189 ? -10.461 -20.438 -4.578 1 94 189 GLY A C 1
ATOM 1431 O O . GLY A 1 189 ? -11.031 -21.484 -4.902 1 94 189 GLY A O 1
ATOM 1432 N N . ILE A 1 190 ? -9.414 -20.391 -3.781 1 97.69 190 ILE A N 1
ATOM 1433 C CA . ILE A 1 190 ? -8.82 -21.609 -3.227 1 97.69 190 ILE A CA 1
ATOM 1434 C C . ILE A 1 190 ? -9.148 -21.703 -1.738 1 97.69 190 ILE A C 1
ATOM 1436 O O . ILE A 1 190 ? -9.727 -22.688 -1.287 1 97.69 190 ILE A O 1
ATOM 1440 N N . THR A 1 191 ? -8.906 -20.641 -0.949 1 97.25 191 THR A N 1
ATOM 1441 C CA . THR A 1 191 ? -8.914 -20.703 0.508 1 97.25 191 THR A CA 1
ATOM 1442 C C . THR A 1 191 ? -10.344 -20.797 1.036 1 97.25 191 THR A C 1
ATOM 1444 O O . THR A 1 191 ? -10.57 -21.266 2.15 1 97.25 191 THR A O 1
ATOM 1447 N N . GLU A 1 192 ? -11.344 -20.375 0.232 1 95.12 192 GLU A N 1
ATOM 1448 C CA . GLU A 1 192 ? -12.719 -20.375 0.703 1 95.12 192 GLU A CA 1
ATOM 1449 C C . GLU A 1 192 ? -13.5 -21.547 0.097 1 95.12 192 GLU A C 1
ATOM 1451 O O . GLU A 1 192 ? -14.703 -21.672 0.331 1 95.12 192 GLU A O 1
ATOM 1456 N N . ALA A 1 193 ? -12.859 -22.375 -0.691 1 96.81 193 ALA A N 1
ATOM 1457 C CA . ALA A 1 193 ? -13.492 -23.594 -1.191 1 96.81 193 ALA A CA 1
ATOM 1458 C C . ALA A 1 193 ? -13.859 -24.531 -0.045 1 96.81 193 ALA A C 1
ATOM 1460 O O . ALA A 1 193 ? -13.289 -24.438 1.046 1 96.81 193 ALA A O 1
ATOM 1461 N N . ALA A 1 194 ? -14.805 -25.422 -0.293 1 96.88 194 ALA A N 1
ATOM 1462 C CA . ALA A 1 194 ? -15.195 -26.422 0.702 1 96.88 194 ALA A CA 1
ATOM 1463 C C . ALA A 1 194 ? -13.992 -27.266 1.124 1 96.88 194 ALA A C 1
ATOM 1465 O O . ALA A 1 194 ? -13.867 -27.641 2.293 1 96.88 194 ALA A O 1
ATOM 1466 N N . ASP A 1 195 ? -13.219 -27.562 0.226 1 98.06 195 ASP A N 1
ATOM 1467 C CA . ASP A 1 195 ? -11.953 -28.25 0.427 1 98.06 195 ASP A CA 1
ATOM 1468 C C . ASP A 1 195 ? -10.805 -27.5 -0.243 1 98.06 195 ASP A C 1
ATOM 1470 O O . ASP A 1 195 ? -10.477 -27.766 -1.403 1 98.06 195 ASP A O 1
ATOM 1474 N N . PRO A 1 196 ? -10.102 -26.641 0.555 1 98.31 196 PRO A N 1
ATOM 1475 C CA . PRO A 1 196 ? -9.07 -25.781 -0.024 1 98.31 196 PRO A CA 1
ATOM 1476 C C . PRO A 1 196 ? -7.938 -26.562 -0.669 1 98.31 196 PRO A C 1
ATOM 1478 O O . PRO A 1 196 ? -7.449 -26.188 -1.737 1 98.31 196 PRO A O 1
ATOM 1481 N N . ALA A 1 197 ? -7.555 -27.641 -0.063 1 98.5 197 ALA A N 1
ATOM 1482 C CA . ALA A 1 197 ? -6.484 -28.469 -0.623 1 98.5 197 ALA A CA 1
ATOM 1483 C C . ALA A 1 197 ? -6.891 -29.031 -1.977 1 98.5 197 ALA A C 1
ATOM 1485 O O . ALA A 1 197 ? -6.098 -29.031 -2.922 1 98.5 197 ALA A O 1
ATOM 1486 N N . ALA A 1 198 ? -8.125 -29.531 -2.029 1 98.44 198 ALA A N 1
ATOM 1487 C CA . ALA A 1 198 ? -8.625 -30.078 -3.287 1 98.44 198 ALA A CA 1
ATOM 1488 C C . ALA A 1 198 ? -8.695 -29 -4.363 1 98.44 198 ALA A C 1
ATOM 1490 O O . ALA A 1 198 ? -8.398 -29.266 -5.535 1 98.44 198 ALA A O 1
ATOM 1491 N N . ALA A 1 199 ? -9.125 -27.828 -3.951 1 98.31 199 ALA A N 1
ATOM 1492 C CA . ALA A 1 199 ? -9.203 -26.719 -4.895 1 98.31 199 ALA A CA 1
ATOM 1493 C C . ALA A 1 199 ? -7.82 -26.359 -5.445 1 98.31 199 ALA A C 1
ATOM 1495 O O . ALA A 1 199 ? -7.668 -26.125 -6.645 1 98.31 199 ALA A O 1
ATOM 1496 N N . ALA A 1 200 ? -6.828 -26.328 -4.578 1 98.56 200 ALA A N 1
ATOM 1497 C CA . ALA A 1 200 ? -5.461 -26.047 -5.004 1 98.56 200 ALA A CA 1
ATOM 1498 C C . ALA A 1 200 ? -4.953 -27.109 -5.961 1 98.56 200 ALA A C 1
ATOM 1500 O O . ALA A 1 200 ? -4.316 -26.797 -6.973 1 98.56 200 ALA A O 1
ATOM 1501 N N . ARG A 1 201 ? -5.27 -28.359 -5.645 1 98.44 201 ARG A N 1
ATOM 1502 C CA . ARG A 1 201 ? -4.852 -29.469 -6.512 1 98.44 201 ARG A CA 1
ATOM 1503 C C . ARG A 1 201 ? -5.512 -29.359 -7.883 1 98.44 201 ARG A C 1
ATOM 1505 O O . ARG A 1 201 ? -4.875 -29.625 -8.906 1 98.44 201 ARG A O 1
ATOM 1512 N N . GLU A 1 202 ? -6.762 -28.984 -7.852 1 98.31 202 GLU A N 1
ATOM 1513 C CA . GLU A 1 202 ? -7.469 -28.812 -9.117 1 98.31 202 GLU A CA 1
ATOM 1514 C C . GLU A 1 202 ? -6.828 -27.719 -9.969 1 98.31 202 GLU A C 1
ATOM 1516 O O . GLU A 1 202 ? -6.703 -27.875 -11.188 1 98.31 202 GLU A O 1
ATOM 1521 N N . PHE A 1 203 ? -6.484 -26.625 -9.359 1 98.44 203 PHE A N 1
ATOM 1522 C CA . PHE A 1 203 ? -5.781 -25.562 -10.047 1 98.44 203 PHE A CA 1
ATOM 1523 C C . PHE A 1 203 ? -4.473 -26.062 -10.648 1 98.44 203 PHE A C 1
ATOM 1525 O O . PHE A 1 203 ? -4.191 -25.828 -11.828 1 98.44 203 PHE A O 1
ATOM 1532 N N . LYS A 1 204 ? -3.709 -26.781 -9.859 1 98.25 204 LYS A N 1
ATOM 1533 C CA . LYS A 1 204 ? -2.42 -27.312 -10.289 1 98.25 204 LYS A CA 1
ATOM 1534 C C . LYS A 1 204 ? -2.59 -28.297 -11.445 1 98.25 204 LYS A C 1
ATOM 1536 O O . LYS A 1 204 ? -1.799 -28.297 -12.391 1 98.25 204 LYS A O 1
ATOM 1541 N N . ASP A 1 205 ? -3.57 -29.125 -11.297 1 98.25 205 ASP A N 1
ATOM 1542 C CA . ASP A 1 205 ? -3.848 -30.094 -12.344 1 98.25 205 ASP A CA 1
ATOM 1543 C C . ASP A 1 205 ? -4.191 -29.406 -13.664 1 98.25 205 ASP A C 1
ATOM 1545 O O . ASP A 1 205 ? -3.73 -29.828 -14.727 1 98.25 205 ASP A O 1
ATOM 1549 N N . LYS A 1 206 ? -5.055 -28.375 -13.586 1 98.31 206 LYS A N 1
ATOM 1550 C CA . LYS A 1 206 ? -5.434 -27.641 -14.789 1 98.31 206 LYS A CA 1
ATOM 1551 C C . LYS A 1 206 ? -4.23 -26.922 -15.398 1 98.31 206 LYS A C 1
ATOM 1553 O O . LYS A 1 206 ? -4.098 -26.859 -16.625 1 98.31 206 LYS A O 1
ATOM 1558 N N . ILE A 1 207 ? -3.367 -26.344 -14.555 1 98.44 207 ILE A N 1
ATOM 1559 C CA . ILE A 1 207 ? -2.143 -25.703 -15.031 1 98.44 207 ILE A CA 1
ATOM 1560 C C . ILE A 1 207 ? -1.293 -26.734 -15.789 1 98.44 207 ILE A C 1
ATOM 1562 O O . ILE A 1 207 ? -0.814 -26.453 -16.891 1 98.44 207 ILE A O 1
ATOM 1566 N N . ARG A 1 208 ? -1.137 -27.938 -15.266 1 97.81 208 ARG A N 1
ATOM 1567 C CA . ARG A 1 208 ? -0.352 -28.984 -15.906 1 97.81 208 ARG A CA 1
ATOM 1568 C C . ARG A 1 208 ? -0.99 -29.422 -17.219 1 97.81 208 ARG A C 1
ATOM 1570 O O . ARG A 1 208 ? -0.288 -29.719 -18.188 1 97.81 208 ARG A O 1
ATOM 1577 N N . GLU A 1 209 ? -2.244 -29.469 -17.141 1 97.62 209 GLU A N 1
ATOM 1578 C CA . GLU A 1 209 ? -2.965 -29.859 -18.344 1 97.62 209 GLU A CA 1
ATOM 1579 C C . GLU A 1 209 ? -2.686 -28.891 -19.484 1 97.62 209 GLU A C 1
ATOM 1581 O O . GLU A 1 209 ? -2.502 -29.312 -20.641 1 97.62 209 GLU A O 1
ATOM 1586 N N . ILE A 1 210 ? -2.703 -27.641 -19.188 1 97.62 210 ILE A N 1
ATOM 1587 C CA . ILE A 1 210 ? -2.615 -26.609 -20.219 1 97.62 210 ILE A CA 1
ATOM 1588 C C . ILE A 1 210 ? -1.153 -26.391 -20.609 1 97.62 210 ILE A C 1
ATOM 1590 O O . ILE A 1 210 ? -0.836 -26.188 -21.781 1 97.62 210 ILE A O 1
ATOM 1594 N N . TRP A 1 211 ? -0.219 -26.484 -19.656 1 97.38 211 TRP A N 1
ATOM 1595 C CA . TRP A 1 211 ? 1.157 -26.078 -19.922 1 97.38 211 TRP A CA 1
ATOM 1596 C C . TRP A 1 211 ? 2.104 -27.266 -19.859 1 97.38 211 TRP A C 1
ATOM 1598 O O . TRP A 1 211 ? 3.293 -27.141 -20.156 1 97.38 211 TRP A O 1
ATOM 1608 N N . GLY A 1 212 ? 1.68 -28.359 -19.344 1 89.69 212 GLY A N 1
ATOM 1609 C CA . GLY A 1 212 ? 2.533 -29.531 -19.188 1 89.69 212 GLY A CA 1
ATOM 1610 C C . GLY A 1 212 ? 2.574 -30.406 -20.422 1 89.69 212 GLY A C 1
ATOM 1611 O O . GLY A 1 212 ? 1.748 -30.266 -21.312 1 89.69 212 GLY A O 1
ATOM 1612 N N . MET B 1 1 ? -7.004 32.25 3.373 1 85.81 1 MET B N 1
ATOM 1613 C CA . MET B 1 1 ? -6.402 30.938 3.543 1 85.81 1 MET B CA 1
ATOM 1614 C C . MET B 1 1 ? -6.488 30.469 4.996 1 85.81 1 MET B C 1
ATOM 1616 O O . MET B 1 1 ? -6.297 31.281 5.914 1 85.81 1 MET B O 1
ATOM 1620 N N . GLY B 1 2 ? -6.918 29.219 5.191 1 91.75 2 GLY B N 1
ATOM 1621 C CA . GLY B 1 2 ? -6.945 28.734 6.559 1 91.75 2 GLY B CA 1
ATOM 1622 C C . GLY B 1 2 ? -5.574 28.359 7.09 1 91.75 2 GLY B C 1
ATOM 1623 O O . GLY B 1 2 ? -4.609 28.266 6.328 1 91.75 2 GLY B O 1
ATOM 1624 N N . ILE B 1 3 ? -5.402 28.297 8.398 1 97.88 3 ILE B N 1
ATOM 1625 C CA . ILE B 1 3 ? -4.168 27.844 9.016 1 97.88 3 ILE B CA 1
ATOM 1626 C C . ILE B 1 3 ? -4.02 26.328 8.812 1 97.88 3 ILE B C 1
ATOM 1628 O O . ILE B 1 3 ? -4.902 25.562 9.195 1 97.88 3 ILE B O 1
ATOM 1632 N N . PRO B 1 4 ? -2.947 25.906 8.164 1 98.75 4 PRO B N 1
ATOM 1633 C CA . PRO B 1 4 ? -2.764 24.484 7.918 1 98.75 4 PRO B CA 1
ATOM 1634 C C . PRO B 1 4 ? -2.752 23.656 9.203 1 98.75 4 PRO B C 1
ATOM 1636 O O . PRO B 1 4 ? -2.299 24.141 10.25 1 98.75 4 PRO B O 1
ATOM 1639 N N . ASN B 1 5 ? -3.275 22.453 9.102 1 98.75 5 ASN B N 1
ATOM 1640 C CA . ASN B 1 5 ? -3.123 21.484 10.18 1 98.75 5 ASN B CA 1
ATOM 1641 C C . ASN B 1 5 ? -1.699 20.938 10.242 1 98.75 5 ASN B C 1
ATOM 1643 O O . ASN B 1 5 ? -0.944 21.047 9.273 1 98.75 5 ASN B O 1
ATOM 1647 N N . LEU B 1 6 ? -1.342 20.438 11.391 1 98.81 6 LEU B N 1
ATOM 1648 C CA . LEU B 1 6 ? -0.151 19.609 11.539 1 98.81 6 LEU B CA 1
ATOM 1649 C C . LEU B 1 6 ? -0.53 18.156 11.852 1 98.81 6 LEU B C 1
ATOM 1651 O O . LEU B 1 6 ? -1.252 17.891 12.812 1 98.81 6 LEU B O 1
ATOM 1655 N N . GLN B 1 7 ? -0.174 17.25 10.992 1 98.88 7 GLN B N 1
ATOM 1656 C CA . GLN B 1 7 ? -0.362 15.82 11.148 1 98.88 7 GLN B CA 1
ATOM 1657 C C . GLN B 1 7 ? 0.963 15.117 11.438 1 98.88 7 GLN B C 1
ATOM 1659 O O . GLN B 1 7 ? 1.97 15.391 10.781 1 98.88 7 GLN B O 1
ATOM 1664 N N . VAL B 1 8 ? 1.008 14.289 12.461 1 98.81 8 VAL B N 1
ATOM 1665 C CA . VAL B 1 8 ? 2.201 13.492 12.734 1 98.81 8 VAL B CA 1
ATOM 1666 C C . VAL B 1 8 ? 2.008 12.07 12.227 1 98.81 8 VAL B C 1
ATOM 1668 O O . VAL B 1 8 ? 0.952 11.469 12.43 1 98.81 8 VAL B O 1
ATOM 1671 N N . ALA B 1 9 ? 2.963 11.578 11.484 1 98.62 9 ALA B N 1
ATOM 1672 C CA . ALA B 1 9 ? 2.963 10.203 10.984 1 98.62 9 ALA B CA 1
ATOM 1673 C C . ALA B 1 9 ? 3.854 9.305 11.844 1 98.62 9 ALA B C 1
ATOM 1675 O O . ALA B 1 9 ? 5.055 9.555 11.969 1 98.62 9 ALA B O 1
ATOM 1676 N N . LEU B 1 10 ? 3.289 8.289 12.461 1 98.75 10 LEU B N 1
ATOM 1677 C CA . LEU B 1 10 ? 4.02 7.32 13.273 1 98.75 10 LEU B CA 1
ATOM 1678 C C . LEU B 1 10 ? 4.445 6.121 12.43 1 98.75 10 LEU B C 1
ATOM 1680 O O . LEU B 1 10 ? 3.656 5.199 12.219 1 98.75 10 LEU B O 1
ATOM 1684 N N . ASP B 1 11 ? 5.676 6.051 12.023 1 98.12 11 ASP B N 1
ATOM 1685 C CA . ASP B 1 11 ? 6.176 5.004 11.141 1 98.12 11 ASP B CA 1
ATOM 1686 C C . ASP B 1 11 ? 7.254 4.172 11.828 1 98.12 11 ASP B C 1
ATOM 1688 O O . ASP B 1 11 ? 8.273 3.848 11.227 1 98.12 11 ASP B O 1
ATOM 1692 N N . HIS B 1 12 ? 7.066 3.922 13.047 1 97.5 12 HIS B N 1
ATOM 1693 C CA . HIS B 1 12 ? 7.965 3.08 13.828 1 97.5 12 HIS B CA 1
ATOM 1694 C C . HIS B 1 12 ? 7.797 1.609 13.469 1 97.5 12 HIS B C 1
ATOM 1696 O O . HIS B 1 12 ? 6.73 1.197 13.008 1 97.5 12 HIS B O 1
ATOM 1702 N N . SER B 1 13 ? 8.828 0.809 13.797 1 96.5 13 SER B N 1
ATOM 1703 C CA . SER B 1 13 ? 8.797 -0.614 13.477 1 96.5 13 SER B CA 1
ATOM 1704 C C . SER B 1 13 ? 8.391 -1.446 14.688 1 96.5 13 SER B C 1
ATOM 1706 O O . SER B 1 13 ? 8.664 -2.646 14.742 1 96.5 13 SER B O 1
ATOM 1708 N N . ASN B 1 14 ? 7.879 -0.728 15.719 1 97.44 14 ASN B N 1
ATOM 1709 C CA . ASN B 1 14 ? 7.328 -1.444 16.859 1 97.44 14 ASN B CA 1
ATOM 1710 C C . ASN B 1 14 ? 6.297 -0.602 17.609 1 97.44 14 ASN B C 1
ATOM 1712 O O . ASN B 1 14 ? 6.316 0.627 17.531 1 97.44 14 ASN B O 1
ATOM 1716 N N . ARG B 1 15 ? 5.418 -1.314 18.344 1 97.75 15 ARG B N 1
ATOM 1717 C CA . ARG B 1 15 ? 4.289 -0.668 19 1 97.75 15 ARG B CA 1
ATOM 1718 C C . ARG B 1 15 ? 4.754 0.223 20.156 1 97.75 15 ARG B C 1
ATOM 1720 O O . ARG B 1 15 ? 4.32 1.37 20.266 1 97.75 15 ARG B O 1
ATOM 1727 N N . PRO B 1 16 ? 5.703 -0.176 21.031 1 98.38 16 PRO B N 1
ATOM 1728 C CA . PRO B 1 16 ? 6.094 0.674 22.172 1 98.38 16 PRO B CA 1
ATOM 1729 C C . PRO B 1 16 ? 6.656 2.023 21.719 1 98.38 16 PRO B C 1
ATOM 1731 O O . PRO B 1 16 ? 6.285 3.062 22.266 1 98.38 16 PRO B O 1
ATOM 1734 N N . ASP B 1 17 ? 7.477 2.012 20.719 1 98.19 17 ASP B N 1
ATOM 1735 C CA . ASP B 1 17 ? 8.078 3.258 20.25 1 98.19 17 ASP B CA 1
ATOM 1736 C C . ASP B 1 17 ? 7.027 4.164 19.609 1 98.19 17 ASP B C 1
ATOM 1738 O O . ASP B 1 17 ? 7.055 5.383 19.812 1 98.19 17 ASP B O 1
ATOM 1742 N N . ALA B 1 18 ? 6.129 3.562 18.812 1 98.56 18 ALA B N 1
ATOM 1743 C CA . ALA B 1 18 ? 5.074 4.34 18.172 1 98.56 18 ALA B CA 1
ATOM 1744 C C . ALA B 1 18 ? 4.168 4.996 19.219 1 98.56 18 ALA B C 1
ATOM 1746 O O . ALA B 1 18 ? 3.832 6.176 19.094 1 98.56 18 ALA B O 1
ATOM 1747 N N . VAL B 1 19 ? 3.822 4.219 20.219 1 98.56 19 VAL B N 1
ATOM 1748 C CA . VAL B 1 19 ? 2.924 4.719 21.266 1 98.56 19 VAL B CA 1
ATOM 1749 C C . VAL B 1 19 ? 3.629 5.797 22.078 1 98.56 19 VAL B C 1
ATOM 1751 O O . VAL B 1 19 ? 3.033 6.824 22.406 1 98.56 19 VAL B O 1
ATOM 1754 N N . ALA B 1 20 ? 4.895 5.578 22.406 1 98.44 20 ALA B N 1
ATOM 1755 C CA . ALA B 1 20 ? 5.664 6.586 23.141 1 98.44 20 ALA B CA 1
ATOM 1756 C C . ALA B 1 20 ? 5.727 7.895 22.344 1 98.44 20 ALA B C 1
ATOM 1758 O O . ALA B 1 20 ? 5.559 8.977 22.922 1 98.44 20 ALA B O 1
ATOM 1759 N N . ALA B 1 21 ? 5.949 7.781 21.062 1 98.56 21 ALA B N 1
ATOM 1760 C CA . ALA B 1 21 ? 5.988 8.961 20.203 1 98.56 21 ALA B CA 1
ATOM 1761 C C . ALA B 1 21 ? 4.625 9.656 20.156 1 98.56 21 ALA B C 1
ATOM 1763 O O . ALA B 1 21 ? 4.543 10.875 20.266 1 98.56 21 ALA B O 1
ATOM 1764 N N . ALA B 1 22 ? 3.594 8.875 20 1 98.62 22 ALA B N 1
ATOM 1765 C CA . ALA B 1 22 ? 2.238 9.414 19.953 1 98.62 22 ALA B CA 1
ATOM 1766 C C . ALA B 1 22 ? 1.924 10.195 21.234 1 98.62 22 ALA B C 1
ATOM 1768 O O . ALA B 1 22 ? 1.406 11.312 21.172 1 98.62 22 ALA B O 1
ATOM 1769 N N . VAL B 1 23 ? 2.234 9.594 22.328 1 98.5 23 VAL B N 1
ATOM 1770 C CA . VAL B 1 23 ? 1.941 10.203 23.625 1 98.5 23 VAL B CA 1
ATOM 1771 C C . VAL B 1 23 ? 2.74 11.5 23.766 1 98.5 23 VAL B C 1
ATOM 1773 O O . VAL B 1 23 ? 2.24 12.484 24.312 1 98.5 23 VAL B O 1
ATOM 1776 N N . SER B 1 24 ? 3.924 11.523 23.312 1 98.31 24 SER B N 1
ATOM 1777 C CA . SER B 1 24 ? 4.812 12.672 23.453 1 98.31 24 SER B CA 1
ATOM 1778 C C . SER B 1 24 ? 4.324 13.852 22.625 1 98.31 24 SER B C 1
ATOM 1780 O O . SER B 1 24 ? 4.535 15.008 23 1 98.31 24 SER B O 1
ATOM 1782 N N . VAL B 1 25 ? 3.613 13.586 21.5 1 98.5 25 VAL B N 1
ATOM 1783 C CA . VAL B 1 25 ? 3.389 14.68 20.578 1 98.5 25 VAL B CA 1
ATOM 1784 C C . VAL B 1 25 ? 1.893 14.844 20.312 1 98.5 25 VAL B C 1
ATOM 1786 O O . VAL B 1 25 ? 1.451 15.875 19.797 1 98.5 25 VAL B O 1
ATOM 1789 N N . GLY B 1 26 ? 1.106 13.867 20.641 1 98 26 GLY B N 1
ATOM 1790 C CA . GLY B 1 26 ? -0.269 13.742 20.172 1 98 26 GLY B CA 1
ATOM 1791 C C . GLY B 1 26 ? -1.132 14.93 20.562 1 98 26 GLY B C 1
ATOM 1792 O O . GLY B 1 26 ? -2.025 15.328 19.812 1 98 26 GLY B O 1
ATOM 1793 N N . HIS B 1 27 ? -0.882 15.531 21.688 1 97.81 27 HIS B N 1
ATOM 1794 C CA . HIS B 1 27 ? -1.685 16.656 22.141 1 97.81 27 HIS B CA 1
ATOM 1795 C C . HIS B 1 27 ? -1.258 17.953 21.438 1 97.81 27 HIS B C 1
ATOM 1797 O O . HIS B 1 27 ? -1.994 18.938 21.453 1 97.81 27 HIS B O 1
ATOM 1803 N N . GLU B 1 28 ? -0.07 17.953 20.875 1 98.25 28 GLU B N 1
ATOM 1804 C CA . GLU B 1 28 ? 0.469 19.156 20.25 1 98.25 28 GLU B CA 1
ATOM 1805 C C . GLU B 1 28 ? 0.028 19.266 18.781 1 98.25 28 GLU B C 1
ATOM 1807 O O . GLU B 1 28 ? 0.083 20.344 18.188 1 98.25 28 GLU B O 1
ATOM 1812 N N . VAL B 1 29 ? -0.389 18.156 18.172 1 98.75 29 VAL B N 1
ATOM 1813 C CA . VAL B 1 29 ? -0.701 18.141 16.734 1 98.75 29 VAL B CA 1
ATOM 1814 C C . VAL B 1 29 ? -2.213 18.062 16.547 1 98.75 29 VAL B C 1
ATOM 1816 O O . VAL B 1 29 ? -2.963 17.875 17.5 1 98.75 29 VAL B O 1
ATOM 1819 N N . ASP B 1 30 ? -2.627 18.25 15.336 1 98.75 30 ASP B N 1
ATOM 1820 C CA . ASP B 1 30 ? -4.055 18.25 15.023 1 98.75 30 ASP B CA 1
ATOM 1821 C C . ASP B 1 30 ? -4.531 16.844 14.633 1 98.75 30 ASP B C 1
ATOM 1823 O O . ASP B 1 30 ? -5.656 16.469 14.945 1 98.75 30 ASP B O 1
ATOM 1827 N N . ILE B 1 31 ? -3.689 16.125 13.938 1 98.88 31 ILE B N 1
ATOM 1828 C CA . ILE B 1 31 ? -4.031 14.828 13.352 1 98.88 31 ILE B CA 1
ATOM 1829 C C . ILE B 1 31 ? -2.932 13.812 13.656 1 98.88 31 ILE B C 1
ATOM 1831 O O . ILE B 1 31 ? -1.744 14.141 13.602 1 98.88 31 ILE B O 1
ATOM 1835 N N . ILE B 1 32 ? -3.289 12.617 14.008 1 98.94 32 ILE B N 1
ATOM 1836 C CA . ILE B 1 32 ? -2.354 11.539 14.297 1 98.94 32 ILE B CA 1
ATOM 1837 C C . ILE B 1 32 ? -2.535 10.414 13.281 1 98.94 32 ILE B C 1
ATOM 1839 O O . ILE B 1 32 ? -3.656 9.953 13.039 1 98.94 32 ILE B O 1
ATOM 1843 N N . GLU B 1 33 ? -1.472 10.031 12.711 1 98.94 33 GLU B N 1
ATOM 1844 C CA . GLU B 1 33 ? -1.508 9.023 11.656 1 98.94 33 GLU B CA 1
ATOM 1845 C C . GLU B 1 33 ? -0.737 7.77 12.07 1 98.94 33 GLU B C 1
ATOM 1847 O O . GLU B 1 33 ? 0.442 7.848 12.422 1 98.94 33 GLU B O 1
ATOM 1852 N N . ALA B 1 34 ? -1.439 6.578 12.125 1 98.94 34 ALA B N 1
ATOM 1853 C CA . ALA B 1 34 ? -0.717 5.309 12.062 1 98.94 34 ALA B CA 1
ATOM 1854 C C . ALA B 1 34 ? -0.117 5.094 10.672 1 98.94 34 ALA B C 1
ATOM 1856 O O . ALA B 1 34 ? -0.842 4.824 9.711 1 98.94 34 ALA B O 1
ATOM 1857 N N . GLY B 1 35 ? 1.185 5.211 10.57 1 98.81 35 GLY B N 1
ATOM 1858 C CA . GLY B 1 35 ? 1.849 5.168 9.273 1 98.81 35 GLY B CA 1
ATOM 1859 C C . GLY B 1 35 ? 1.927 3.77 8.695 1 98.81 35 GLY B C 1
ATOM 1860 O O . GLY B 1 35 ? 1.693 2.783 9.398 1 98.81 35 GLY B O 1
ATOM 1861 N N . THR B 1 36 ? 2.264 3.705 7.441 1 98.81 36 THR B N 1
ATOM 1862 C CA . THR B 1 36 ? 2.264 2.455 6.688 1 98.81 36 THR B CA 1
ATOM 1863 C C . THR B 1 36 ? 3.26 1.465 7.285 1 98.81 36 THR B C 1
ATOM 1865 O O . THR B 1 36 ? 2.945 0.283 7.449 1 98.81 36 THR B O 1
ATOM 1868 N N . VAL B 1 37 ? 4.492 1.933 7.598 1 98.62 37 VAL B N 1
ATOM 1869 C CA . VAL B 1 37 ? 5.516 1.055 8.156 1 98.62 37 VAL B CA 1
ATOM 1870 C C . VAL B 1 37 ? 5.008 0.429 9.453 1 98.62 37 VAL B C 1
ATOM 1872 O O . VAL B 1 37 ? 5.16 -0.775 9.672 1 98.62 37 VAL B O 1
ATOM 1875 N N . LEU B 1 38 ? 4.383 1.252 10.258 1 98.88 38 LEU B N 1
ATOM 1876 C CA . LEU B 1 38 ? 3.859 0.801 11.539 1 98.88 38 LEU B CA 1
ATOM 1877 C C . LEU B 1 38 ? 2.758 -0.237 11.344 1 98.88 38 LEU B C 1
ATOM 1879 O O . LEU B 1 38 ? 2.789 -1.305 11.961 1 98.88 38 LEU B O 1
ATOM 1883 N N . LEU B 1 39 ? 1.729 0.071 10.492 1 98.94 39 LEU B N 1
ATOM 1884 C CA . LEU B 1 39 ? 0.613 -0.836 10.242 1 98.94 39 LEU B CA 1
ATOM 1885 C C . LEU B 1 39 ? 1.11 -2.184 9.727 1 98.94 39 LEU B C 1
ATOM 1887 O O . LEU B 1 39 ? 0.655 -3.234 10.188 1 98.94 39 LEU B O 1
ATOM 1891 N N . LEU B 1 40 ? 2.076 -2.17 8.828 1 98.88 40 LEU B N 1
ATOM 1892 C CA . LEU B 1 40 ? 2.613 -3.402 8.266 1 98.88 40 LEU B CA 1
ATOM 1893 C C . LEU B 1 40 ? 3.363 -4.203 9.32 1 98.88 40 LEU B C 1
ATOM 1895 O O . LEU B 1 40 ? 3.396 -5.434 9.266 1 98.88 40 LEU B O 1
ATOM 1899 N N . GLU B 1 41 ? 3.918 -3.502 10.312 1 98.62 41 GLU B N 1
ATOM 1900 C CA . GLU B 1 41 ? 4.738 -4.164 11.32 1 98.62 41 GLU B CA 1
ATOM 1901 C C . GLU B 1 41 ? 3.875 -4.742 12.438 1 98.62 41 GLU B C 1
ATOM 1903 O O . GLU B 1 41 ? 4.07 -5.887 12.852 1 98.62 41 GLU B O 1
ATOM 1908 N N . VAL B 1 42 ? 2.865 -3.943 12.891 1 98.75 42 VAL B N 1
ATOM 1909 C CA . VAL B 1 42 ? 2.277 -4.34 14.172 1 98.75 42 VAL B CA 1
ATOM 1910 C C . VAL B 1 42 ? 0.782 -4.594 13.992 1 98.75 42 VAL B C 1
ATOM 1912 O O . VAL B 1 42 ? 0.106 -5.035 14.93 1 98.75 42 VAL B O 1
ATOM 1915 N N . GLY B 1 43 ? 0.185 -4.266 12.797 1 98.81 43 GLY B N 1
ATOM 1916 C CA . GLY B 1 43 ? -1.216 -4.535 12.508 1 98.81 43 GLY B CA 1
ATOM 1917 C C . GLY B 1 43 ? -2.129 -3.375 12.852 1 98.81 43 GLY B C 1
ATOM 1918 O O . GLY B 1 43 ? -1.714 -2.43 13.531 1 98.81 43 GLY B O 1
ATOM 1919 N N . GLY B 1 44 ? -3.355 -3.473 12.453 1 98.75 44 GLY B N 1
ATOM 1920 C CA . GLY B 1 44 ? -4.328 -2.391 12.508 1 98.75 44 GLY B CA 1
ATOM 1921 C C . GLY B 1 44 ? -4.801 -2.08 13.914 1 98.75 44 GLY B C 1
ATOM 1922 O O . GLY B 1 44 ? -5.332 -0.998 14.172 1 98.75 44 GLY B O 1
ATOM 1923 N N . GLU B 1 45 ? -4.602 -3.01 14.859 1 98.31 45 GLU B N 1
ATOM 1924 C CA . GLU B 1 45 ? -5.07 -2.797 16.234 1 98.31 45 GLU B CA 1
ATOM 1925 C C . GLU B 1 45 ? -4.414 -1.569 16.844 1 98.31 45 GLU B C 1
ATOM 1927 O O . GLU B 1 45 ? -4.945 -0.99 17.797 1 98.31 45 GLU B O 1
ATOM 1932 N N . VAL B 1 46 ? -3.256 -1.142 16.344 1 98.88 46 VAL B N 1
ATOM 1933 C CA . VAL B 1 46 ? -2.568 0.037 16.859 1 98.88 46 VAL B CA 1
ATOM 1934 C C . VAL B 1 46 ? -3.447 1.271 16.672 1 98.88 46 VAL B C 1
ATOM 1936 O O . VAL B 1 46 ? -3.393 2.209 17.469 1 98.88 46 VAL B O 1
ATOM 1939 N N . VAL B 1 47 ? -4.34 1.282 15.656 1 98.94 47 VAL B N 1
ATOM 1940 C CA . VAL B 1 47 ? -5.285 2.373 15.438 1 98.94 47 VAL B CA 1
ATOM 1941 C C . VAL B 1 47 ? -6.219 2.498 16.641 1 98.94 47 VAL B C 1
ATOM 1943 O O . VAL B 1 47 ? -6.516 3.605 17.094 1 98.94 47 VAL B O 1
ATOM 1946 N N . GLN B 1 48 ? -6.676 1.363 17.109 1 98.88 48 GLN B N 1
ATOM 1947 C CA . GLN B 1 48 ? -7.539 1.375 18.281 1 98.88 48 GLN B CA 1
ATOM 1948 C C . GLN B 1 48 ? -6.801 1.922 19.5 1 98.88 48 GLN B C 1
ATOM 1950 O O . GLN B 1 48 ? -7.379 2.654 20.312 1 98.88 48 GLN B O 1
ATOM 1955 N N . THR B 1 49 ? -5.562 1.535 19.672 1 98.88 49 THR B N 1
ATOM 1956 C CA . THR B 1 49 ? -4.73 2.057 20.75 1 98.88 49 THR B CA 1
ATOM 1957 C C . THR B 1 49 ? -4.656 3.58 20.688 1 98.88 49 THR B C 1
ATOM 1959 O O . THR B 1 49 ? -4.859 4.258 21.703 1 98.88 49 THR B O 1
ATOM 1962 N N . LEU B 1 50 ? -4.391 4.129 19.516 1 98.94 50 LEU B N 1
ATOM 1963 C CA . LEU B 1 50 ? -4.297 5.57 19.328 1 98.94 50 LEU B CA 1
ATOM 1964 C C . LEU B 1 50 ? -5.637 6.242 19.609 1 98.94 50 LEU B C 1
ATOM 1966 O O . LEU B 1 50 ? -5.688 7.293 20.25 1 98.94 50 LEU B O 1
ATOM 1970 N N . ARG B 1 51 ? -6.73 5.637 19.125 1 98.88 51 ARG B N 1
ATOM 1971 C CA . ARG B 1 51 ? -8.07 6.16 19.375 1 98.88 51 ARG B CA 1
ATOM 1972 C C . ARG B 1 51 ? -8.359 6.246 20.859 1 98.88 51 ARG B C 1
ATOM 1974 O O . ARG B 1 51 ? -8.891 7.246 21.344 1 98.88 51 ARG B O 1
ATOM 1981 N N . ASN B 1 52 ? -7.984 5.219 21.578 1 98.81 52 ASN B N 1
ATOM 1982 C CA . ASN B 1 52 ? -8.211 5.184 23.031 1 98.81 52 ASN B CA 1
ATOM 1983 C C . ASN B 1 52 ? -7.418 6.27 23.75 1 98.81 52 ASN B C 1
ATOM 1985 O O . ASN B 1 52 ? -7.906 6.867 24.703 1 98.81 52 ASN B O 1
ATOM 1989 N N . ILE B 1 53 ? -6.234 6.52 23.328 1 98.75 53 ILE B N 1
ATOM 1990 C CA . ILE B 1 53 ? -5.371 7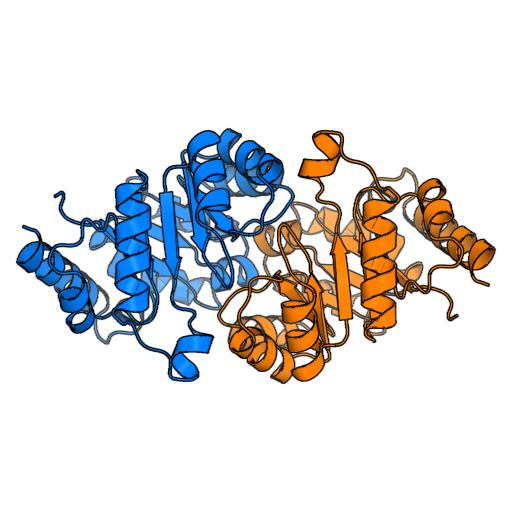.508 23.969 1 98.75 53 ILE B CA 1
ATOM 1991 C C . ILE B 1 53 ? -5.844 8.914 23.594 1 98.75 53 ILE B C 1
ATOM 1993 O O . ILE B 1 53 ? -5.805 9.82 24.438 1 98.75 53 ILE B O 1
ATOM 1997 N N . PHE B 1 54 ? -6.324 9.062 22.344 1 98.69 54 PHE B N 1
ATOM 1998 C CA . PHE B 1 54 ? -6.715 10.375 21.844 1 98.69 54 PHE B CA 1
ATOM 1999 C C . PHE B 1 54 ? -8.133 10.344 21.281 1 98.69 54 PHE B C 1
ATOM 2001 O O . PHE B 1 54 ? -8.328 10.453 20.078 1 98.69 54 PHE B O 1
ATOM 2008 N N . PRO B 1 55 ? -9.172 10.273 22.047 1 98.31 55 PRO B N 1
ATOM 2009 C CA . PRO B 1 55 ? -10.547 10.062 21.578 1 98.31 55 PRO B CA 1
ATOM 2010 C C . PRO B 1 55 ? -11.078 11.234 20.766 1 98.31 55 PRO B C 1
ATOM 2012 O O . PRO B 1 55 ? -12 11.062 19.953 1 98.31 55 PRO B O 1
ATOM 2015 N N . ASP B 1 56 ? -10.453 12.391 20.859 1 97.88 56 ASP B N 1
ATOM 2016 C CA . ASP B 1 56 ? -11.016 13.578 20.219 1 97.88 56 ASP B CA 1
ATOM 2017 C C . ASP B 1 56 ? -10.188 14 19.016 1 97.88 56 ASP B C 1
ATOM 2019 O O . ASP B 1 56 ? -10.516 14.984 18.344 1 97.88 56 ASP B O 1
ATOM 2023 N N . LYS B 1 57 ? -9.055 13.297 18.734 1 98.69 57 LYS B N 1
ATOM 2024 C CA . LYS B 1 57 ? -8.195 13.633 17.609 1 98.69 57 LYS B CA 1
ATOM 2025 C C . LYS B 1 57 ? -8.688 12.953 16.328 1 98.69 57 LYS B C 1
ATOM 2027 O O . LYS B 1 57 ? -9.359 11.922 16.391 1 98.69 57 LYS B O 1
ATOM 2032 N N . ILE B 1 58 ? -8.422 13.586 15.227 1 98.88 58 ILE B N 1
ATOM 2033 C CA . ILE B 1 58 ? -8.539 12.867 13.961 1 98.88 58 ILE B CA 1
ATOM 2034 C C . ILE B 1 58 ? -7.457 11.797 13.867 1 98.88 58 ILE B C 1
ATOM 2036 O O . ILE B 1 58 ? -6.266 12.102 14.008 1 98.88 58 ILE B O 1
ATOM 2040 N N . ILE B 1 59 ? -7.879 10.555 13.695 1 98.94 59 ILE B N 1
ATOM 2041 C CA . ILE B 1 59 ? -6.949 9.445 13.531 1 98.94 59 ILE B CA 1
ATOM 2042 C C . ILE B 1 59 ? -6.973 8.961 12.078 1 98.94 59 ILE B C 1
ATOM 2044 O O . ILE B 1 59 ? -8.039 8.695 11.523 1 98.94 59 ILE B O 1
ATOM 2048 N N . VAL B 1 60 ? -5.766 8.914 11.453 1 98.94 60 VAL B N 1
ATOM 2049 C CA . VAL B 1 60 ? -5.617 8.445 10.086 1 98.94 60 VAL B CA 1
ATOM 2050 C C . VAL B 1 60 ? -4.945 7.07 10.078 1 98.94 60 VAL B C 1
ATOM 2052 O O . VAL B 1 60 ? -3.953 6.855 10.773 1 98.94 60 VAL B O 1
ATOM 2055 N N . ALA B 1 61 ? -5.508 6.113 9.398 1 99 61 ALA B N 1
ATOM 2056 C CA . ALA B 1 61 ? -4.805 4.887 9.039 1 99 61 ALA B CA 1
ATOM 2057 C C . ALA B 1 61 ? -4.184 4.992 7.652 1 99 61 ALA B C 1
ATOM 2059 O O . ALA B 1 61 ? -4.895 5.027 6.648 1 99 61 ALA B O 1
ATOM 2060 N N . ASP B 1 62 ? -2.885 5.074 7.594 1 98.94 62 ASP B N 1
ATOM 2061 C CA . ASP B 1 62 ? -2.193 5.195 6.312 1 98.94 62 ASP B CA 1
ATOM 2062 C C . ASP B 1 62 ? -1.938 3.82 5.695 1 98.94 62 ASP B C 1
ATOM 2064 O O . ASP B 1 62 ? -0.804 3.336 5.695 1 98.94 62 ASP B O 1
ATOM 2068 N N . THR B 1 63 ? -2.941 3.27 5.066 1 98.94 63 THR B N 1
ATOM 2069 C CA . THR B 1 63 ? -2.873 1.916 4.527 1 98.94 63 THR B CA 1
ATOM 2070 C C . THR B 1 63 ? -2.324 1.93 3.102 1 98.94 63 THR B C 1
ATOM 2072 O O . THR B 1 63 ? -1.887 0.897 2.59 1 98.94 63 THR B O 1
ATOM 2075 N N . LYS B 1 64 ? -2.387 3.1 2.477 1 98.81 64 LYS B N 1
ATOM 2076 C CA . LYS B 1 64 ? -2.092 3.191 1.049 1 98.81 64 LYS B CA 1
ATOM 2077 C C . LYS B 1 64 ? -2.852 2.129 0.261 1 98.81 64 LYS B C 1
ATOM 2079 O O . LYS B 1 64 ? -2.285 1.479 -0.621 1 98.81 64 LYS B O 1
ATOM 2084 N N . CYS B 1 65 ? -4.102 2.021 0.527 1 98.81 65 CYS B N 1
ATOM 2085 C CA . CYS B 1 65 ? -4.934 0.934 0.026 1 98.81 65 CYS B CA 1
ATOM 2086 C C . CYS B 1 65 ? -5.023 0.971 -1.495 1 98.81 65 CYS B C 1
ATOM 2088 O O . CYS B 1 65 ? -5.363 2.004 -2.076 1 98.81 65 CYS B O 1
ATOM 2090 N N . ALA B 1 66 ? -4.75 -0.169 -2.129 1 98 66 ALA B N 1
ATOM 2091 C CA . ALA B 1 66 ? -4.781 -0.269 -3.586 1 98 66 ALA B CA 1
ATOM 2092 C C . ALA B 1 66 ? -5.891 -1.208 -4.047 1 98 66 ALA B C 1
ATOM 2094 O O . ALA B 1 66 ? -6.301 -1.172 -5.211 1 98 66 ALA B O 1
ATOM 2095 N N . ASP B 1 67 ? -6.34 -2.055 -3.189 1 97.5 67 ASP B N 1
ATOM 2096 C CA . ASP B 1 67 ? -7.328 -3.086 -3.494 1 97.5 67 ASP B CA 1
ATOM 2097 C C . ASP B 1 67 ? -8.125 -3.469 -2.246 1 97.5 67 ASP B C 1
ATOM 2099 O O . ASP B 1 67 ? -7.75 -3.107 -1.13 1 97.5 67 ASP B O 1
ATOM 2103 N N . ALA B 1 68 ? -9.273 -4.113 -2.463 1 97.38 68 ALA B N 1
ATOM 2104 C CA . ALA B 1 68 ? -10.125 -4.547 -1.36 1 97.38 68 ALA B CA 1
ATOM 2105 C C . ALA B 1 68 ? -10.484 -3.377 -0.45 1 97.38 68 ALA B C 1
ATOM 2107 O O . ALA B 1 68 ? -10.359 -3.473 0.773 1 97.38 68 ALA B O 1
ATOM 2108 N N . GLY B 1 69 ? -10.852 -2.256 -1.101 1 98.5 69 GLY B N 1
ATOM 2109 C CA . GLY B 1 69 ? -11.086 -1.009 -0.391 1 98.5 69 GLY B CA 1
ATOM 2110 C C . GLY B 1 69 ? -12.125 -1.135 0.707 1 98.5 69 GLY B C 1
ATOM 2111 O O . GLY B 1 69 ? -11.938 -0.62 1.811 1 98.5 69 GLY B O 1
ATOM 2112 N N . GLY B 1 70 ? -13.242 -1.798 0.408 1 98.38 70 GLY B N 1
ATOM 2113 C CA . GLY B 1 70 ? -14.281 -1.975 1.415 1 98.38 70 GLY B CA 1
ATOM 2114 C C . GLY B 1 70 ? -13.797 -2.723 2.643 1 98.38 70 GLY B C 1
ATOM 2115 O O . GLY B 1 70 ? -14.07 -2.314 3.773 1 98.38 70 GLY B O 1
ATOM 2116 N N . THR B 1 71 ? -13.039 -3.762 2.482 1 98.25 71 THR B N 1
ATOM 2117 C CA . THR B 1 71 ? -12.555 -4.602 3.574 1 98.25 71 THR B CA 1
ATOM 2118 C C . THR B 1 71 ? -11.523 -3.854 4.414 1 98.25 71 THR B C 1
ATOM 2120 O O . THR B 1 71 ? -11.625 -3.828 5.645 1 98.25 71 THR B O 1
ATOM 2123 N N . VAL B 1 72 ? -10.523 -3.271 3.779 1 98.81 72 VAL B N 1
ATOM 2124 C CA . VAL B 1 72 ? -9.453 -2.574 4.488 1 98.81 72 VAL B CA 1
ATOM 2125 C C . VAL B 1 72 ? -10.039 -1.413 5.293 1 98.81 72 VAL B C 1
ATOM 2127 O O . VAL B 1 72 ? -9.719 -1.239 6.469 1 98.81 72 VAL B O 1
ATOM 2130 N N . ALA B 1 73 ? -10.953 -0.658 4.625 1 98.88 73 ALA B N 1
ATOM 2131 C CA . ALA B 1 73 ? -11.547 0.507 5.277 1 98.88 73 ALA B CA 1
ATOM 2132 C C . ALA B 1 73 ? -12.43 0.088 6.445 1 98.88 73 ALA B C 1
ATOM 2134 O O . ALA B 1 73 ? -12.414 0.722 7.504 1 98.88 73 ALA B O 1
ATOM 2135 N N . LYS B 1 74 ? -13.219 -0.957 6.23 1 98.81 74 LYS B N 1
ATOM 2136 C CA . LYS B 1 74 ? -14.055 -1.463 7.309 1 98.81 74 LYS B CA 1
ATOM 2137 C C . LYS B 1 74 ? -13.219 -1.866 8.516 1 98.81 74 LYS B C 1
ATOM 2139 O O . LYS B 1 74 ? -13.586 -1.584 9.656 1 98.81 74 LYS B O 1
ATOM 2144 N N . ASN B 1 75 ? -12.133 -2.537 8.297 1 98.81 75 ASN B N 1
ATOM 2145 C CA . ASN B 1 75 ? -11.25 -2.994 9.359 1 98.81 75 ASN B CA 1
ATOM 2146 C C . ASN B 1 75 ? -10.695 -1.825 10.164 1 98.81 75 ASN B C 1
ATOM 2148 O O . ASN B 1 75 ? -10.758 -1.829 11.398 1 98.81 75 ASN B O 1
ATOM 2152 N N . VAL B 1 76 ? -10.156 -0.776 9.477 1 98.88 76 VAL B N 1
ATOM 2153 C CA . VAL B 1 76 ? -9.516 0.309 10.219 1 98.88 76 VAL B CA 1
ATOM 2154 C C . VAL B 1 76 ? -10.586 1.181 10.875 1 98.88 76 VAL B C 1
ATOM 2156 O O . VAL B 1 76 ? -10.359 1.737 11.953 1 98.88 76 VAL B O 1
ATOM 2159 N N . ALA B 1 77 ? -11.781 1.298 10.234 1 98.88 77 ALA B N 1
ATOM 2160 C CA . ALA B 1 77 ? -12.891 2.016 10.844 1 98.88 77 ALA B CA 1
ATOM 2161 C C . ALA B 1 77 ? -13.32 1.354 12.156 1 98.88 77 ALA B C 1
ATOM 2163 O O . ALA B 1 77 ? -13.594 2.039 13.141 1 98.88 77 ALA B O 1
ATOM 2164 N N . LYS B 1 78 ? -13.352 0.07 12.094 1 98.56 78 LYS B N 1
ATOM 2165 C CA . LYS B 1 78 ? -13.688 -0.695 13.297 1 98.56 78 LYS B CA 1
ATOM 2166 C C . LYS B 1 78 ? -12.734 -0.369 14.438 1 98.56 78 LYS B C 1
ATOM 2168 O O . LYS B 1 78 ? -13.141 -0.343 15.602 1 98.56 78 LYS B O 1
ATOM 2173 N N . TYR B 1 79 ? -11.492 -0.05 14.133 1 98.81 79 TYR B N 1
ATOM 2174 C CA . TYR B 1 79 ? -10.477 0.263 15.133 1 98.81 79 TYR B CA 1
ATOM 2175 C C . TYR B 1 79 ? -10.531 1.737 15.516 1 98.81 79 TYR B C 1
ATOM 2177 O O . TYR B 1 79 ? -9.82 2.172 16.422 1 98.81 79 TYR B O 1
ATOM 2185 N N . GLY B 1 80 ? -11.344 2.549 14.805 1 98.88 80 GLY B N 1
ATOM 2186 C CA . GLY B 1 80 ? -11.562 3.92 15.242 1 98.88 80 GLY B CA 1
ATOM 2187 C C . GLY B 1 80 ? -10.898 4.945 14.336 1 98.88 80 GLY B C 1
ATOM 2188 O O . GLY B 1 80 ? -10.789 6.117 14.695 1 98.88 80 GLY B O 1
ATOM 2189 N N . ALA B 1 81 ? -10.422 4.543 13.164 1 98.94 81 ALA B N 1
ATOM 2190 C CA . ALA B 1 81 ? -9.875 5.508 12.219 1 98.94 81 ALA B CA 1
ATOM 2191 C C . ALA B 1 81 ? -10.969 6.434 11.688 1 98.94 81 ALA B C 1
ATOM 2193 O O . ALA B 1 81 ? -12.078 5.992 11.398 1 98.94 81 ALA B O 1
ATOM 2194 N N . ASP B 1 82 ? -10.648 7.73 11.586 1 98.94 82 ASP B N 1
ATOM 2195 C CA . ASP B 1 82 ? -11.523 8.695 10.922 1 98.94 82 ASP B CA 1
ATOM 2196 C C . ASP B 1 82 ? -11.273 8.711 9.414 1 98.94 82 ASP B C 1
ATOM 2198 O O . ASP B 1 82 ? -12.219 8.75 8.625 1 98.94 82 ASP B O 1
ATOM 2202 N N . TRP B 1 83 ? -9.961 8.742 9.039 1 98.94 83 TRP B N 1
ATOM 2203 C CA . TRP B 1 83 ? -9.539 8.797 7.641 1 98.94 83 TRP B CA 1
ATOM 2204 C C . TRP B 1 83 ? -8.664 7.602 7.281 1 98.94 83 TRP B C 1
ATOM 2206 O O . TRP B 1 83 ? -8.094 6.953 8.164 1 98.94 83 TRP B O 1
ATOM 2216 N N . MET B 1 84 ? -8.57 7.273 6.043 1 98.94 84 MET B N 1
ATOM 2217 C CA . MET B 1 84 ? -7.695 6.246 5.488 1 98.94 84 MET B CA 1
ATOM 2218 C C . MET B 1 84 ? -7.082 6.715 4.172 1 98.94 84 MET B C 1
ATOM 2220 O O . MET B 1 84 ? -7.703 7.469 3.422 1 98.94 84 MET B O 1
ATOM 2224 N N . THR B 1 85 ? -5.871 6.27 3.902 1 98.94 85 THR B N 1
ATOM 2225 C CA . THR B 1 85 ? -5.254 6.641 2.633 1 98.94 85 THR B CA 1
ATOM 2226 C C . THR B 1 85 ? -5.461 5.547 1.592 1 98.94 85 THR B C 1
ATOM 2228 O O . THR B 1 85 ? -5.422 4.355 1.917 1 98.94 85 THR B O 1
ATOM 2231 N N . CYS B 1 86 ? -5.73 5.949 0.424 1 98.75 86 CYS B N 1
ATOM 2232 C CA . CYS B 1 86 ? -5.578 5.137 -0.778 1 98.75 86 CYS B CA 1
ATOM 2233 C C . CYS B 1 86 ? -4.402 5.621 -1.618 1 98.75 86 CYS B C 1
ATOM 2235 O O . CYS B 1 86 ? -4.07 6.809 -1.602 1 98.75 86 CYS B O 1
ATOM 2237 N N . ILE B 1 87 ? -3.775 4.707 -2.262 1 98.44 87 ILE B N 1
ATOM 2238 C CA . ILE B 1 87 ? -2.652 5.074 -3.119 1 98.44 87 ILE B CA 1
ATOM 2239 C C . ILE B 1 87 ? -3.17 5.512 -4.488 1 98.44 87 ILE B C 1
ATOM 2241 O O . ILE B 1 87 ? -4.223 5.055 -4.938 1 98.44 87 ILE B O 1
ATOM 2245 N N . CYS B 1 88 ? -2.475 6.316 -5.203 1 97.88 88 CYS B N 1
ATOM 2246 C CA . CYS B 1 88 ? -2.982 7.031 -6.367 1 97.88 88 CYS B CA 1
ATOM 2247 C C . CYS B 1 88 ? -3.254 6.074 -7.523 1 97.88 88 CYS B C 1
ATOM 2249 O O . CYS B 1 88 ? -4.047 6.383 -8.414 1 97.88 88 CYS B O 1
ATOM 2251 N N . CYS B 1 89 ? -2.67 4.91 -7.539 1 96.62 89 CYS B N 1
ATOM 2252 C CA . CYS B 1 89 ? -2.893 4.004 -8.664 1 96.62 89 CYS B CA 1
ATOM 2253 C C . CYS B 1 89 ? -4.047 3.051 -8.375 1 96.62 89 CYS B C 1
ATOM 2255 O O . CYS B 1 89 ? -4.375 2.199 -9.195 1 96.62 89 CYS B O 1
ATOM 2257 N N . ALA B 1 90 ? -4.68 3.16 -7.18 1 97.06 90 ALA B N 1
ATOM 2258 C CA . ALA B 1 90 ? -5.879 2.369 -6.91 1 97.06 90 ALA B CA 1
ATOM 2259 C C . ALA B 1 90 ? -6.996 2.713 -7.891 1 97.06 90 ALA B C 1
ATOM 2261 O O . ALA B 1 90 ? -7.055 3.832 -8.406 1 97.06 90 ALA B O 1
ATOM 2262 N N . THR B 1 91 ? -7.883 1.805 -8.172 1 95.81 91 THR B N 1
ATOM 2263 C CA . THR B 1 91 ? -9.016 2.084 -9.047 1 95.81 91 THR B CA 1
ATOM 2264 C C . THR B 1 91 ? -10.055 2.936 -8.328 1 95.81 91 THR B C 1
ATOM 2266 O O . THR B 1 91 ? -10.156 2.9 -7.102 1 95.81 91 THR B O 1
ATOM 2269 N N . ILE B 1 92 ? -10.883 3.633 -9.102 1 96.94 92 ILE B N 1
ATOM 2270 C CA . ILE B 1 92 ? -11.961 4.441 -8.539 1 96.94 92 ILE B CA 1
ATOM 2271 C C . ILE B 1 92 ? -12.93 3.551 -7.766 1 96.94 92 ILE B C 1
ATOM 2273 O O . ILE B 1 92 ? -13.336 3.891 -6.652 1 96.94 92 ILE B O 1
ATOM 2277 N N . PRO B 1 93 ? -13.273 2.32 -8.312 1 97.12 93 PRO B N 1
ATOM 2278 C CA . PRO B 1 93 ? -14.133 1.432 -7.527 1 97.12 93 PRO B CA 1
ATOM 2279 C C . PRO B 1 93 ? -13.547 1.092 -6.16 1 97.12 93 PRO B C 1
ATOM 2281 O O . PRO B 1 93 ? -14.281 1.015 -5.168 1 97.12 93 PRO B O 1
ATOM 2284 N N . THR B 1 94 ? -12.227 0.939 -6.059 1 97.88 94 THR B N 1
ATOM 2285 C CA . THR B 1 94 ? -11.57 0.665 -4.785 1 97.88 94 THR B CA 1
ATOM 2286 C C . THR B 1 94 ? -11.75 1.838 -3.826 1 97.88 94 THR B C 1
ATOM 2288 O O . THR B 1 94 ? -12.125 1.648 -2.668 1 97.88 94 THR B O 1
ATOM 2291 N N . MET B 1 95 ? -11.523 3.01 -4.352 1 98.5 95 MET B N 1
ATOM 2292 C CA . MET B 1 95 ? -11.609 4.207 -3.521 1 98.5 95 MET B CA 1
ATOM 2293 C C . MET B 1 95 ? -13.047 4.441 -3.059 1 98.5 95 MET B C 1
ATOM 2295 O O . MET B 1 95 ? -13.273 4.809 -1.907 1 98.5 95 MET B O 1
ATOM 2299 N N . LYS B 1 96 ? -13.984 4.227 -3.973 1 98.44 96 LYS B N 1
ATOM 2300 C CA . LYS B 1 96 ? -15.391 4.387 -3.619 1 98.44 96 LYS B CA 1
ATOM 2301 C C . LYS B 1 96 ? -15.805 3.379 -2.555 1 98.44 96 LYS B C 1
ATOM 2303 O O . LYS B 1 96 ? -16.547 3.715 -1.629 1 98.44 96 LYS B O 1
ATOM 2308 N N . ALA B 1 97 ? -15.367 2.158 -2.719 1 98.31 97 ALA B N 1
ATOM 2309 C CA . ALA B 1 97 ? -15.672 1.129 -1.729 1 98.31 97 ALA B CA 1
ATOM 2310 C C . ALA B 1 97 ? -15.117 1.503 -0.358 1 98.31 97 ALA B C 1
ATOM 2312 O O . ALA B 1 97 ? -15.789 1.317 0.662 1 98.31 97 ALA B O 1
ATOM 2313 N N . ALA B 1 98 ? -13.898 2.012 -0.313 1 98.81 98 ALA B N 1
ATOM 2314 C CA . ALA B 1 98 ? -13.281 2.432 0.941 1 98.81 98 ALA B CA 1
ATOM 2315 C C . ALA B 1 98 ? -14.031 3.605 1.56 1 98.81 98 ALA B C 1
ATOM 2317 O O . ALA B 1 98 ? -14.266 3.635 2.771 1 98.81 98 ALA B O 1
ATOM 2318 N N . ALA B 1 99 ? -14.453 4.539 0.728 1 98.81 99 ALA B N 1
ATOM 2319 C CA . ALA B 1 99 ? -15.094 5.777 1.172 1 98.81 99 ALA B CA 1
ATOM 2320 C C . ALA B 1 99 ? -16.438 5.488 1.845 1 98.81 99 ALA B C 1
ATOM 2322 O O . ALA B 1 99 ? -16.938 6.305 2.617 1 98.81 99 ALA B O 1
ATOM 2323 N N . LYS B 1 100 ? -17 4.336 1.586 1 98.5 100 LYS B N 1
ATOM 2324 C CA . LYS B 1 100 ? -18.266 3.955 2.205 1 98.5 100 LYS B CA 1
ATOM 2325 C C . LYS B 1 100 ? -18.062 3.566 3.668 1 98.5 100 LYS B C 1
ATOM 2327 O O . LYS B 1 100 ? -19.016 3.521 4.438 1 98.5 100 LYS B O 1
ATOM 2332 N N . GLU B 1 101 ? -16.781 3.322 4.074 1 98.75 101 GLU B N 1
ATOM 2333 C CA . GLU B 1 101 ? -16.562 2.68 5.367 1 98.75 101 GLU B CA 1
ATOM 2334 C C . GLU B 1 101 ? -15.844 3.615 6.336 1 98.75 101 GLU B C 1
ATOM 2336 O O . GLU B 1 101 ? -15.797 3.357 7.539 1 98.75 101 GLU B O 1
ATOM 2341 N N . VAL B 1 102 ? -15.195 4.707 5.887 1 98.75 102 VAL B N 1
ATOM 2342 C CA . VAL B 1 102 ? -14.508 5.691 6.715 1 98.75 102 VAL B CA 1
ATOM 2343 C C . VAL B 1 102 ? -15.047 7.09 6.422 1 98.75 102 VAL B C 1
ATOM 2345 O O . VAL B 1 102 ? -15.727 7.301 5.41 1 98.75 102 VAL B O 1
ATOM 2348 N N . LYS B 1 103 ? -14.719 8.07 7.336 1 98.62 103 LYS B N 1
ATOM 2349 C CA . LYS B 1 103 ? -15.242 9.422 7.168 1 98.62 103 LYS B CA 1
ATOM 2350 C C . LYS B 1 103 ? -14.664 10.086 5.918 1 98.62 103 LYS B C 1
ATOM 2352 O O . LYS B 1 103 ? -15.383 10.773 5.188 1 98.62 103 LYS B O 1
ATOM 2357 N N . GLU B 1 104 ? -13.344 9.883 5.656 1 98.62 104 GLU B N 1
ATOM 2358 C CA . GLU B 1 104 ? -12.727 10.484 4.48 1 98.62 104 GLU B CA 1
ATOM 2359 C C . GLU B 1 104 ? -11.562 9.641 3.975 1 98.62 104 GLU B C 1
ATOM 2361 O O . GLU B 1 104 ? -10.914 8.938 4.754 1 98.62 104 GLU B O 1
ATOM 2366 N N . ILE B 1 105 ? -11.359 9.742 2.668 1 98.88 105 ILE B N 1
ATOM 2367 C CA . ILE B 1 105 ? -10.203 9.148 2.006 1 98.88 105 ILE B CA 1
ATOM 2368 C C . ILE B 1 105 ? -9.211 10.242 1.632 1 98.88 105 ILE B C 1
ATOM 2370 O O . ILE B 1 105 ? -9.602 11.305 1.146 1 98.88 105 ILE B O 1
ATOM 2374 N N . GLN B 1 106 ? -7.949 10.016 1.89 1 98.88 106 GLN B N 1
ATOM 2375 C CA . GLN B 1 106 ? -6.855 10.797 1.312 1 98.88 106 GLN B CA 1
ATOM 2376 C C . GLN B 1 106 ? -6.148 10.008 0.211 1 98.88 106 GLN B C 1
ATOM 2378 O O . GLN B 1 106 ? -5.711 8.883 0.43 1 98.88 106 GLN B O 1
ATOM 2383 N N . VAL B 1 107 ? -6.051 10.594 -0.962 1 98.88 107 VAL B N 1
ATOM 2384 C CA . VAL B 1 107 ? -5.273 9.938 -2.012 1 98.88 107 VAL B CA 1
ATOM 2385 C C . VAL B 1 107 ? -3.812 10.367 -1.919 1 98.88 107 VAL B C 1
ATOM 2387 O O . VAL B 1 107 ? -3.5 11.555 -2.039 1 98.88 107 VAL B O 1
ATOM 2390 N N . GLU B 1 108 ? -2.963 9.406 -1.658 1 98.62 108 GLU B N 1
ATOM 2391 C CA . GLU B 1 108 ? -1.549 9.75 -1.562 1 98.62 108 GLU B CA 1
ATOM 2392 C C . GLU B 1 108 ? -0.833 9.523 -2.889 1 98.62 108 GLU B C 1
ATOM 2394 O O . GLU B 1 108 ? -0.953 8.445 -3.488 1 98.62 108 GLU B O 1
ATOM 2399 N N . LEU B 1 109 ? -0.107 10.516 -3.318 1 97.81 109 LEU B N 1
ATOM 2400 C CA . LEU B 1 109 ? 0.442 10.578 -4.668 1 97.81 109 LEU B CA 1
ATOM 2401 C C . LEU B 1 109 ? 1.9 10.125 -4.684 1 97.81 109 LEU B C 1
ATOM 2403 O O . LEU B 1 109 ? 2.709 10.609 -3.885 1 97.81 109 LEU B O 1
ATOM 2407 N N . TYR B 1 110 ? 2.176 9.117 -5.48 1 93.5 110 TYR B N 1
ATOM 2408 C CA . TYR B 1 110 ? 3.521 8.664 -5.816 1 93.5 110 TYR B CA 1
ATOM 2409 C C . TYR B 1 110 ? 3.689 8.516 -7.324 1 93.5 110 TYR B C 1
ATOM 2411 O O . TYR B 1 110 ? 2.727 8.234 -8.039 1 93.5 110 TYR B O 1
ATOM 2419 N N . GLY B 1 111 ? 4.875 8.695 -7.746 1 85.69 111 GLY B N 1
ATOM 2420 C CA . GLY B 1 111 ? 5.176 8.367 -9.133 1 85.69 111 GLY B CA 1
ATOM 2421 C C . GLY B 1 111 ? 4.445 9.25 -10.125 1 85.69 111 GLY B C 1
ATOM 2422 O O . GLY B 1 111 ? 4.477 10.477 -10.016 1 85.69 111 GLY B O 1
ATOM 2423 N N . ASP B 1 112 ? 3.754 8.422 -11.172 1 85.19 112 ASP B N 1
ATOM 2424 C CA . ASP B 1 112 ? 3.195 9.172 -12.289 1 85.19 112 ASP B CA 1
ATOM 2425 C C . ASP B 1 112 ? 1.67 9.211 -12.219 1 85.19 112 ASP B C 1
ATOM 2427 O O . ASP B 1 112 ? 1.02 8.164 -12.219 1 85.19 112 ASP B O 1
ATOM 2431 N N . TRP B 1 113 ? 1.124 10.117 -11.68 1 93.62 113 TRP B N 1
ATOM 2432 C CA . TRP B 1 113 ? -0.301 10.43 -11.727 1 93.62 113 TRP B CA 1
ATOM 2433 C C . TRP B 1 113 ? -0.575 11.594 -12.672 1 93.62 113 TRP B C 1
ATOM 2435 O O . TRP B 1 113 ? 0.34 12.344 -13.023 1 93.62 113 TRP B O 1
ATOM 2445 N N . THR B 1 114 ? -1.813 11.719 -13.102 1 95.88 114 THR B N 1
ATOM 2446 C CA . THR B 1 114 ? -2.189 12.805 -13.992 1 95.88 114 THR B CA 1
ATOM 2447 C C . THR B 1 114 ? -3.307 13.648 -13.383 1 95.88 114 THR B C 1
ATOM 2449 O O . THR B 1 114 ? -4.012 13.188 -12.484 1 95.88 114 THR B O 1
ATOM 2452 N N . TYR B 1 115 ? -3.445 14.82 -13.883 1 97.75 115 TYR B N 1
ATOM 2453 C CA . TYR B 1 115 ? -4.531 15.688 -13.43 1 97.75 115 TYR B CA 1
ATOM 2454 C C . TYR B 1 115 ? -5.883 15.133 -13.867 1 97.75 115 TYR B C 1
ATOM 2456 O O . TYR B 1 115 ? -6.898 15.359 -13.203 1 97.75 115 TYR B O 1
ATOM 2464 N N . GLU B 1 116 ? -5.891 14.383 -14.945 1 97.25 116 GLU B N 1
ATOM 2465 C CA . GLU B 1 116 ? -7.117 13.703 -15.352 1 97.25 116 GLU B CA 1
ATOM 2466 C C . GLU B 1 116 ? -7.543 12.672 -14.312 1 97.25 116 GLU B C 1
ATOM 2468 O O . GLU B 1 116 ? -8.727 12.555 -13.992 1 97.25 116 GLU B O 1
ATOM 2473 N N . GLN B 1 117 ? -6.598 11.922 -13.828 1 96.88 117 GLN B N 1
ATOM 2474 C CA . GLN B 1 117 ? -6.871 10.984 -12.742 1 96.88 117 GLN B CA 1
ATOM 2475 C C . GLN B 1 117 ? -7.359 11.719 -11.5 1 96.88 117 GLN B C 1
ATOM 2477 O O . GLN B 1 117 ? -8.32 11.289 -10.852 1 96.88 117 GLN B O 1
ATOM 2482 N N . ALA B 1 118 ? -6.66 12.789 -11.203 1 98.5 118 ALA B N 1
ATOM 2483 C CA . ALA B 1 118 ? -7.062 13.586 -10.047 1 98.5 118 ALA B CA 1
ATOM 2484 C C . ALA B 1 118 ? -8.508 14.055 -10.18 1 98.5 118 ALA B C 1
ATOM 2486 O O . ALA B 1 118 ? -9.266 14.031 -9.203 1 98.5 118 ALA B O 1
ATOM 2487 N N . GLN B 1 119 ? -8.867 14.469 -11.375 1 98.75 119 GLN B N 1
ATOM 2488 C CA . GLN B 1 119 ? -10.25 14.891 -11.602 1 98.75 119 GLN B CA 1
ATOM 2489 C C . GLN B 1 119 ? -11.219 13.742 -11.328 1 98.75 119 GLN B C 1
ATOM 2491 O O . GLN B 1 119 ? -12.32 13.969 -10.812 1 98.75 119 GLN B O 1
ATOM 2496 N N . GLN B 1 120 ? -10.836 12.531 -11.656 1 98.25 120 GLN B N 1
ATOM 2497 C CA . GLN B 1 120 ? -11.68 11.375 -11.383 1 98.25 120 GLN B CA 1
ATOM 2498 C C . GLN B 1 120 ? -11.867 11.172 -9.883 1 98.25 120 GLN B C 1
ATOM 2500 O O . GLN B 1 120 ? -12.93 10.734 -9.438 1 98.25 120 GLN B O 1
ATOM 2505 N N . TRP B 1 121 ? -10.781 11.43 -9.094 1 98.69 121 TRP B N 1
ATOM 2506 C CA . TRP B 1 121 ? -10.93 11.359 -7.641 1 98.69 121 TRP B CA 1
ATOM 2507 C C . TRP B 1 121 ? -11.953 12.375 -7.145 1 98.69 121 TRP B C 1
ATOM 2509 O O . TRP B 1 121 ? -12.844 12.031 -6.359 1 98.69 121 TRP B O 1
ATOM 2519 N N . LEU B 1 122 ? -11.859 13.633 -7.629 1 98.81 122 LEU B N 1
ATOM 2520 C CA . LEU B 1 122 ? -12.812 14.672 -7.254 1 98.81 122 LEU B CA 1
ATOM 2521 C C . LEU B 1 122 ? -14.234 14.266 -7.629 1 98.81 122 LEU B C 1
ATOM 2523 O O . LEU B 1 122 ? -15.164 14.422 -6.828 1 98.81 122 LEU B O 1
ATOM 2527 N N . ASP B 1 123 ? -14.352 13.75 -8.836 1 98.69 123 ASP B N 1
ATOM 2528 C CA . ASP B 1 123 ? -15.664 13.336 -9.328 1 98.69 123 ASP B CA 1
ATOM 2529 C C . ASP B 1 123 ? -16.234 12.203 -8.469 1 98.69 123 ASP B C 1
ATOM 2531 O O . ASP B 1 123 ? -17.453 12.055 -8.375 1 98.69 123 ASP B O 1
ATOM 2535 N N . ALA B 1 124 ? -15.367 11.461 -7.875 1 98.31 124 ALA B N 1
ATOM 2536 C CA . ALA B 1 124 ? -15.781 10.344 -7.027 1 98.31 124 ALA B CA 1
ATOM 2537 C C . ALA B 1 124 ? -16.062 10.812 -5.605 1 98.31 124 ALA B C 1
ATOM 2539 O O . ALA B 1 124 ? -16.375 10 -4.73 1 98.31 124 ALA B O 1
ATOM 2540 N N . GLY B 1 125 ? -15.875 12.062 -5.34 1 98.5 125 GLY B N 1
ATOM 2541 C CA . GLY B 1 125 ? -16.203 12.641 -4.043 1 98.5 125 GLY B CA 1
ATOM 2542 C C . GLY B 1 125 ? -15.016 12.68 -3.096 1 98.5 125 GLY B C 1
ATOM 2543 O O . GLY B 1 125 ? -15.18 12.922 -1.898 1 98.5 125 GLY B O 1
ATOM 2544 N N . ILE B 1 126 ? -13.836 12.398 -3.6 1 98.75 126 ILE B N 1
ATOM 2545 C CA . ILE B 1 126 ? -12.625 12.422 -2.791 1 98.75 126 ILE B CA 1
ATOM 2546 C C . ILE B 1 126 ? -11.906 13.75 -2.979 1 98.75 126 ILE B C 1
ATOM 2548 O O . ILE B 1 126 ? -11.375 14.031 -4.055 1 98.75 126 ILE B O 1
ATOM 2552 N N . SER B 1 127 ? -11.789 14.539 -1.926 1 98.56 127 SER B N 1
ATOM 2553 C CA . SER B 1 127 ? -11.305 15.898 -2.104 1 98.56 127 SER B CA 1
ATOM 2554 C C . SER B 1 127 ? -10.016 16.141 -1.316 1 98.56 127 SER B C 1
ATOM 2556 O O . SER B 1 127 ? -9.578 17.281 -1.163 1 98.56 127 SER B O 1
ATOM 2558 N N . GLN B 1 128 ? -9.438 15.062 -0.724 1 98.88 128 GLN B N 1
ATOM 2559 C CA . GLN B 1 128 ? -8.133 15.18 -0.093 1 98.88 128 GLN B CA 1
ATOM 2560 C C . GLN B 1 128 ? -7.059 14.469 -0.912 1 98.88 128 GLN B C 1
ATOM 2562 O O . GLN B 1 128 ? -7.266 13.344 -1.371 1 98.88 128 GLN B O 1
ATOM 2567 N N . ALA B 1 129 ? -6.004 15.109 -1.108 1 98.88 129 ALA B N 1
ATOM 2568 C CA . ALA B 1 129 ? -4.824 14.539 -1.75 1 98.88 129 ALA B CA 1
ATOM 2569 C C . ALA B 1 129 ? -3.562 14.836 -0.941 1 98.88 129 ALA B C 1
ATOM 2571 O O . ALA B 1 129 ? -3.445 15.898 -0.326 1 98.88 129 ALA B O 1
ATOM 2572 N N . ILE B 1 130 ? -2.648 13.922 -0.889 1 98.88 130 ILE B N 1
ATOM 2573 C CA . ILE B 1 130 ? -1.354 14.102 -0.241 1 98.88 130 ILE B CA 1
ATOM 2574 C C . ILE B 1 130 ? -0.248 14.125 -1.294 1 98.88 130 ILE B C 1
ATOM 2576 O O . ILE B 1 130 ? 0.03 13.109 -1.936 1 98.88 130 ILE B O 1
ATOM 2580 N N . TYR B 1 131 ? 0.306 15.297 -1.546 1 98.38 131 TYR B N 1
ATOM 2581 C CA . TYR B 1 131 ? 1.512 15.375 -2.363 1 98.38 131 TYR B CA 1
ATOM 2582 C C . TYR B 1 131 ? 2.742 14.961 -1.562 1 98.38 131 TYR B C 1
ATOM 2584 O O . TYR B 1 131 ? 3.018 15.531 -0.505 1 98.38 131 TYR B O 1
ATOM 2592 N N . HIS B 1 132 ? 3.463 13.992 -2.047 1 96.38 132 HIS B N 1
ATOM 2593 C CA . HIS B 1 132 ? 4.469 13.281 -1.264 1 96.38 132 HIS B CA 1
ATOM 2594 C C . HIS B 1 132 ? 5.828 13.312 -1.954 1 96.38 132 HIS B C 1
ATOM 2596 O O . HIS B 1 132 ? 5.945 12.93 -3.119 1 96.38 132 HIS B O 1
ATOM 2602 N N . GLN B 1 133 ? 6.797 13.812 -1.28 1 91.75 133 GLN B N 1
ATOM 2603 C CA . GLN B 1 133 ? 8.172 13.484 -1.653 1 91.75 133 GLN B CA 1
ATOM 2604 C C . GLN B 1 133 ? 8.656 12.234 -0.933 1 91.75 133 GLN B C 1
ATOM 2606 O O . GLN B 1 133 ? 8.891 12.258 0.278 1 91.75 133 GLN B O 1
ATOM 2611 N N . SER B 1 134 ? 8.812 11.25 -1.724 1 90 134 SER B N 1
ATOM 2612 C CA . SER B 1 134 ? 9.172 9.945 -1.181 1 90 134 SER B CA 1
ATOM 2613 C C . SER B 1 134 ? 10.445 10.016 -0.345 1 90 134 SER B C 1
ATOM 2615 O O . SER B 1 134 ? 11.383 10.727 -0.702 1 90 134 SER B O 1
ATOM 2617 N N . ARG B 1 135 ? 10.453 9.242 0.809 1 88.12 135 ARG B N 1
ATOM 2618 C CA . ARG B 1 135 ? 11.625 9.148 1.675 1 88.12 135 ARG B CA 1
ATOM 2619 C C . ARG B 1 135 ? 12.844 8.656 0.898 1 88.12 135 ARG B C 1
ATOM 2621 O O . ARG B 1 135 ? 13.93 9.227 1.011 1 88.12 135 ARG B O 1
ATOM 2628 N N . ASP B 1 136 ? 12.648 7.684 0.077 1 90.44 136 ASP B N 1
ATOM 2629 C CA . ASP B 1 136 ? 13.734 7.086 -0.691 1 90.44 136 ASP B CA 1
ATOM 2630 C C . ASP B 1 136 ? 14.234 8.039 -1.776 1 90.44 136 ASP B C 1
ATOM 2632 O O . ASP B 1 136 ? 15.43 8.07 -2.078 1 90.44 136 ASP B O 1
ATOM 2636 N N . ALA B 1 137 ? 13.305 8.789 -2.311 1 86.12 137 ALA B N 1
ATOM 2637 C CA . ALA B 1 137 ? 13.688 9.805 -3.295 1 86.12 137 ALA B CA 1
ATOM 2638 C C . ALA B 1 137 ? 14.492 10.922 -2.643 1 86.12 137 ALA B C 1
ATOM 2640 O O . ALA B 1 137 ? 15.477 11.398 -3.213 1 86.12 137 ALA B O 1
ATOM 2641 N N . LEU B 1 138 ? 14.125 11.258 -1.457 1 88.12 138 LEU B N 1
ATOM 2642 C CA . LEU B 1 138 ? 14.852 12.273 -0.7 1 88.12 138 LEU B CA 1
ATOM 2643 C C . LEU B 1 138 ? 16.266 11.805 -0.381 1 88.12 138 LEU B C 1
ATOM 2645 O O . LEU B 1 138 ? 17.234 12.555 -0.551 1 88.12 138 LEU B O 1
ATOM 2649 N N . LEU B 1 139 ? 16.359 10.562 0.031 1 86.12 139 LEU B N 1
ATOM 2650 C CA . LEU B 1 139 ? 17.672 9.977 0.343 1 86.12 139 LEU B CA 1
ATOM 2651 C C . LEU B 1 139 ? 18.531 9.891 -0.906 1 86.12 139 LEU B C 1
ATOM 2653 O O . LEU B 1 139 ? 19.766 9.914 -0.814 1 86.12 139 LEU B O 1
ATOM 2657 N N . ALA B 1 140 ? 17.859 9.875 -2.051 1 88.19 140 ALA B N 1
ATOM 2658 C CA . ALA B 1 140 ? 18.578 9.812 -3.326 1 88.19 140 ALA B CA 1
ATOM 2659 C C . ALA B 1 140 ? 18.891 11.211 -3.852 1 88.19 140 ALA B C 1
ATOM 2661 O O . ALA B 1 140 ? 19.438 11.367 -4.945 1 88.19 140 ALA B O 1
ATOM 2662 N N . GLY B 1 141 ? 18.438 12.289 -3.121 1 88.5 141 GLY B N 1
ATOM 2663 C CA . GLY B 1 141 ? 18.922 13.625 -3.426 1 88.5 141 GLY B CA 1
ATOM 2664 C C . GLY B 1 141 ? 17.828 14.555 -3.926 1 88.5 141 GLY B C 1
ATOM 2665 O O . GLY B 1 141 ? 18.078 15.727 -4.223 1 88.5 141 GLY B O 1
ATOM 2666 N N . GLU B 1 142 ? 16.672 14.055 -4.008 1 87.44 142 GLU B N 1
ATOM 2667 C CA . GLU B 1 142 ? 15.578 14.938 -4.406 1 87.44 142 GLU B CA 1
ATOM 2668 C C . GLU B 1 142 ? 15.234 15.922 -3.295 1 87.44 142 GLU B C 1
ATOM 2670 O O . GLU B 1 142 ? 15.422 15.625 -2.113 1 87.44 142 GLU B O 1
ATOM 2675 N N . THR B 1 143 ? 14.805 17.141 -3.711 1 89.81 143 THR B N 1
ATOM 2676 C CA . THR B 1 143 ? 14.344 18.156 -2.768 1 89.81 143 THR B CA 1
ATOM 2677 C C . THR B 1 143 ? 13.086 18.844 -3.285 1 89.81 143 THR B C 1
ATOM 2679 O O . THR B 1 143 ? 12.773 18.781 -4.477 1 89.81 143 THR B O 1
ATOM 2682 N N . TRP B 1 144 ? 12.375 19.438 -2.332 1 92.75 144 TRP B N 1
ATOM 2683 C CA . TRP B 1 144 ? 11.234 20.281 -2.717 1 92.75 144 TRP B CA 1
ATOM 2684 C C . TRP B 1 144 ? 11.688 21.438 -3.604 1 92.75 144 TRP B C 1
ATOM 2686 O O . TRP B 1 144 ? 12.719 22.047 -3.35 1 92.75 144 TRP B O 1
ATOM 2696 N N . GLY B 1 145 ? 10.969 21.594 -4.645 1 91 145 GLY B N 1
ATOM 2697 C CA . GLY B 1 145 ? 11.266 22.688 -5.559 1 91 145 GLY B CA 1
ATOM 2698 C C . GLY B 1 145 ? 10.031 23.266 -6.227 1 91 145 GLY B C 1
ATOM 2699 O O . GLY B 1 145 ? 8.898 22.938 -5.844 1 91 145 GLY B O 1
ATOM 2700 N N . GLU B 1 146 ? 10.273 24.125 -7.156 1 93.75 146 GLU B N 1
ATOM 2701 C CA . GLU B 1 146 ? 9.188 24.828 -7.832 1 93.75 146 GLU B CA 1
ATOM 2702 C C . GLU B 1 146 ? 8.266 23.859 -8.555 1 93.75 146 GLU B C 1
ATOM 2704 O O . GLU B 1 146 ? 7.062 24.094 -8.656 1 93.75 146 GLU B O 1
ATOM 2709 N N . ARG B 1 147 ? 8.875 22.859 -9.125 1 93.69 147 ARG B N 1
ATOM 2710 C CA . ARG B 1 147 ? 8.078 21.859 -9.828 1 93.69 147 ARG B CA 1
ATOM 2711 C C . ARG B 1 147 ? 7.066 21.203 -8.883 1 93.69 147 ARG B C 1
ATOM 2713 O O . ARG B 1 147 ? 5.918 20.984 -9.266 1 93.69 147 ARG B O 1
ATOM 2720 N N . ASP B 1 148 ? 7.465 20.875 -7.707 1 95.5 148 ASP B N 1
ATOM 2721 C CA . ASP B 1 148 ? 6.582 20.312 -6.691 1 95.5 148 ASP B CA 1
ATOM 2722 C C . ASP B 1 148 ? 5.504 21.312 -6.281 1 95.5 148 ASP B C 1
ATOM 2724 O O . ASP B 1 148 ? 4.32 20.969 -6.23 1 95.5 148 ASP B O 1
ATOM 2728 N N . LEU B 1 149 ? 5.926 22.562 -6.066 1 97.19 149 LEU B N 1
ATOM 2729 C CA . LEU B 1 149 ? 5.004 23.594 -5.609 1 97.19 149 LEU B CA 1
ATOM 2730 C C . LEU B 1 149 ? 3.939 23.875 -6.664 1 97.19 149 LEU B C 1
ATOM 2732 O O . LEU B 1 149 ? 2.779 24.125 -6.328 1 97.19 149 LEU B O 1
ATOM 2736 N N . SER B 1 150 ? 4.344 23.844 -7.879 1 97.94 150 SER B N 1
ATOM 2737 C CA . SER B 1 150 ? 3.396 24.062 -8.969 1 97.94 150 SER B CA 1
ATOM 2738 C C . SER B 1 150 ? 2.324 22.984 -9 1 97.94 150 SER B C 1
ATOM 2740 O O . SER B 1 150 ? 1.15 23.266 -9.242 1 97.94 150 SER B O 1
ATOM 2742 N N . LYS B 1 151 ? 2.727 21.766 -8.758 1 97.75 151 LYS B N 1
ATOM 2743 C CA . LYS B 1 151 ? 1.771 20.672 -8.727 1 97.75 151 LYS B CA 1
ATOM 2744 C C . LYS B 1 151 ? 0.825 20.797 -7.535 1 97.75 151 LYS B C 1
ATOM 2746 O O . LYS B 1 151 ? -0.376 20.547 -7.66 1 97.75 151 LYS B O 1
ATOM 2751 N N . VAL B 1 152 ? 1.374 21.141 -6.406 1 98.31 152 VAL B N 1
ATOM 2752 C CA . VAL B 1 152 ? 0.566 21.359 -5.211 1 98.31 152 VAL B CA 1
ATOM 2753 C C . VAL B 1 152 ? -0.47 22.453 -5.469 1 98.31 152 VAL B C 1
ATOM 2755 O O . VAL B 1 152 ? -1.659 22.266 -5.199 1 98.31 152 VAL B O 1
ATOM 2758 N N . LYS B 1 153 ? -0.059 23.547 -6.051 1 98.5 153 LYS B N 1
ATOM 2759 C CA . LYS B 1 153 ? -0.94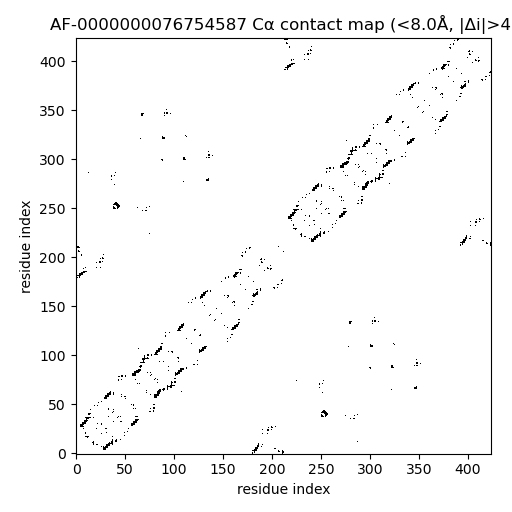7 24.672 -6.348 1 98.5 153 LYS B CA 1
ATOM 2760 C C . LYS B 1 153 ? -2.037 24.266 -7.336 1 98.5 153 LYS B C 1
ATOM 2762 O O . LYS B 1 153 ? -3.199 24.641 -7.172 1 98.5 153 LYS B O 1
ATOM 2767 N N . LYS B 1 154 ? -1.61 23.516 -8.328 1 98.75 154 LYS B N 1
ATOM 2768 C CA . LYS B 1 154 ? -2.576 23.078 -9.328 1 98.75 154 LYS B CA 1
ATOM 2769 C C . LYS B 1 154 ? -3.641 22.172 -8.703 1 98.75 154 LYS B C 1
ATOM 2771 O O . LYS B 1 154 ? -4.824 22.297 -9.023 1 98.75 154 LYS B O 1
ATOM 2776 N N . LEU B 1 155 ? -3.273 21.266 -7.82 1 98.81 155 LEU B N 1
ATOM 2777 C CA . LEU B 1 155 ? -4.227 20.422 -7.121 1 98.81 155 LEU B CA 1
ATOM 2778 C C . LEU B 1 155 ? -5.191 21.25 -6.285 1 98.81 155 LEU B C 1
ATOM 2780 O O . LEU B 1 155 ? -6.395 20.984 -6.258 1 98.81 155 LEU B O 1
ATOM 2784 N N . ILE B 1 156 ? -4.676 22.25 -5.621 1 98.81 156 ILE B N 1
ATOM 2785 C CA . ILE B 1 156 ? -5.504 23.141 -4.816 1 98.81 156 ILE B CA 1
ATOM 2786 C C . ILE B 1 156 ? -6.496 23.875 -5.719 1 98.81 156 ILE B C 1
ATOM 2788 O O . ILE B 1 156 ? -7.684 23.969 -5.402 1 98.81 156 ILE B O 1
ATOM 2792 N N . GLU B 1 157 ? -5.996 24.359 -6.824 1 98.75 157 GLU B N 1
ATOM 2793 C CA . GLU B 1 157 ? -6.852 25.047 -7.781 1 98.75 157 GLU B CA 1
ATOM 2794 C C . GLU B 1 157 ? -7.973 24.141 -8.281 1 98.75 157 GLU B C 1
ATOM 2796 O O . GLU B 1 157 ? -9.086 24.609 -8.539 1 98.75 157 GLU B O 1
ATOM 2801 N N . MET B 1 158 ? -7.703 22.906 -8.422 1 98.75 158 MET B N 1
ATOM 2802 C CA . MET B 1 158 ? -8.688 21.938 -8.898 1 98.75 158 MET B CA 1
ATOM 2803 C C . MET B 1 158 ? -9.797 21.75 -7.875 1 98.75 158 MET B C 1
ATOM 2805 O O . MET B 1 158 ? -10.891 21.281 -8.219 1 98.75 158 MET B O 1
ATOM 2809 N N . GLY B 1 159 ? -9.477 22 -6.57 1 98.69 159 GLY B N 1
ATOM 2810 C CA . GLY B 1 159 ? -10.508 21.891 -5.551 1 98.69 159 GLY B CA 1
ATOM 2811 C C . GLY B 1 159 ? -10.125 20.938 -4.426 1 98.69 159 GLY B C 1
ATOM 2812 O O . GLY B 1 159 ? -10.922 20.703 -3.518 1 98.69 159 GLY B O 1
ATOM 2813 N N . PHE B 1 160 ? -8.875 20.453 -4.438 1 98.88 160 PHE B N 1
ATOM 2814 C CA . PHE B 1 160 ? -8.438 19.531 -3.393 1 98.88 160 PHE B CA 1
ATOM 2815 C C . PHE B 1 160 ? -8.047 20.297 -2.129 1 98.88 160 PHE B C 1
ATOM 2817 O O . PHE B 1 160 ? -7.453 21.375 -2.205 1 98.88 160 PHE B O 1
ATOM 2824 N N . ARG B 1 161 ? -8.398 19.766 -0.963 1 98.88 161 ARG B N 1
ATOM 2825 C CA . ARG B 1 161 ? -7.594 20 0.233 1 98.88 161 ARG B CA 1
ATOM 2826 C C . ARG B 1 161 ? -6.289 19.219 0.183 1 98.88 161 ARG B C 1
ATOM 2828 O O . ARG B 1 161 ? -6.297 17.984 0.243 1 98.88 161 ARG B O 1
ATOM 2835 N N . VAL B 1 162 ? -5.176 19.891 0.112 1 98.88 162 VAL B N 1
ATOM 2836 C CA . VAL B 1 162 ? -3.914 19.234 -0.208 1 98.88 162 VAL B CA 1
ATOM 2837 C C . VAL B 1 162 ? -3.025 19.188 1.033 1 98.88 162 VAL B C 1
ATOM 2839 O O . VAL B 1 162 ? -2.785 20.219 1.672 1 98.88 162 VAL B O 1
ATOM 2842 N N . SER B 1 163 ? -2.602 17.984 1.402 1 98.94 163 SER B N 1
ATOM 2843 C CA . SER B 1 163 ? -1.543 17.766 2.381 1 98.94 163 SER B CA 1
ATOM 2844 C C . SER B 1 163 ? -0.193 17.562 1.699 1 98.94 163 SER B C 1
ATOM 2846 O O . SER B 1 163 ? -0.126 17.031 0.585 1 98.94 163 SER B O 1
ATOM 2848 N N . VAL B 1 164 ? 0.833 18 2.318 1 98.44 164 VAL B N 1
ATOM 2849 C CA . VAL B 1 164 ? 2.182 17.812 1.794 1 98.44 164 VAL B CA 1
ATOM 2850 C C . VAL B 1 164 ? 3.031 17.062 2.82 1 98.44 164 VAL B C 1
ATOM 2852 O O . VAL B 1 164 ? 2.896 17.281 4.027 1 98.44 164 VAL B O 1
ATOM 2855 N N . THR B 1 165 ? 3.838 16.172 2.352 1 98.12 165 THR B N 1
ATOM 2856 C CA . THR B 1 165 ? 4.676 15.359 3.227 1 98.12 165 THR B CA 1
ATOM 2857 C C . THR B 1 165 ? 5.992 15.008 2.539 1 98.12 165 THR B C 1
ATOM 2859 O O . THR B 1 165 ? 6.086 15.039 1.31 1 98.12 165 THR B O 1
ATOM 2862 N N . GLY B 1 166 ? 7.008 14.688 3.393 1 95.56 166 GLY B N 1
ATOM 2863 C CA . GLY B 1 166 ? 8.32 14.281 2.918 1 95.56 166 GLY B CA 1
ATOM 2864 C C . GLY B 1 166 ? 9.406 15.297 3.217 1 95.56 166 GLY B C 1
ATOM 2865 O O . GLY B 1 166 ? 9.453 16.359 2.604 1 95.56 166 GLY B O 1
ATOM 2866 N N . GLY B 1 167 ? 10.273 15.016 4.086 1 92.56 167 GLY B N 1
ATOM 2867 C CA . GLY B 1 167 ? 11.438 15.836 4.371 1 92.56 167 GLY B CA 1
ATOM 2868 C C . GLY B 1 167 ? 11.086 17.203 4.914 1 92.56 167 GLY B C 1
ATOM 2869 O O . GLY B 1 167 ? 11.867 18.156 4.766 1 92.56 167 GLY B O 1
ATOM 2870 N N . LEU B 1 168 ? 9.938 17.359 5.449 1 95.06 168 LEU B N 1
ATOM 2871 C CA . LEU B 1 168 ? 9.508 18.656 5.938 1 95.06 168 LEU B CA 1
ATOM 2872 C C . LEU B 1 168 ? 10.141 18.969 7.293 1 95.06 168 LEU B C 1
ATOM 2874 O O . LEU B 1 168 ? 10.258 18.078 8.141 1 95.06 168 LEU B O 1
ATOM 2878 N N . ASN B 1 169 ? 10.656 20.094 7.453 1 93.5 169 ASN B N 1
ATOM 2879 C CA . ASN B 1 169 ? 11.07 20.703 8.711 1 93.5 169 ASN B CA 1
ATOM 2880 C C . ASN B 1 169 ? 10.641 22.172 8.797 1 93.5 169 ASN B C 1
ATOM 2882 O O . ASN B 1 169 ? 10.008 22.688 7.875 1 93.5 169 ASN B O 1
ATOM 2886 N N . VAL B 1 170 ? 10.875 22.797 9.883 1 96 170 VAL B N 1
ATOM 2887 C CA . VAL B 1 170 ? 10.398 24.156 10.125 1 96 170 VAL B CA 1
ATOM 2888 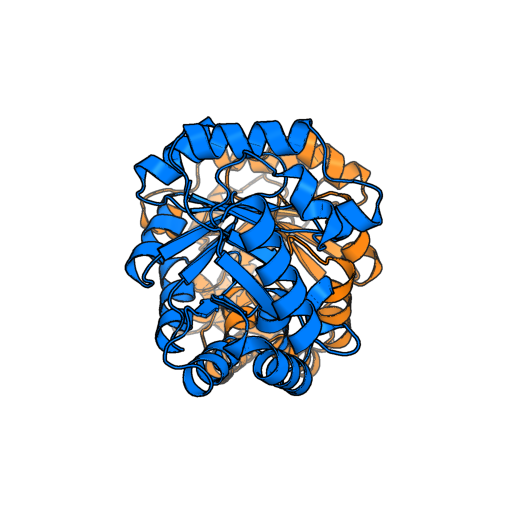C C . VAL B 1 170 ? 10.891 25.078 9.023 1 96 170 VAL B C 1
ATOM 2890 O O . VAL B 1 170 ? 10.148 25.938 8.547 1 96 170 VAL B O 1
ATOM 2893 N N . ASP B 1 171 ? 12.078 24.922 8.508 1 94.44 171 ASP B N 1
ATOM 2894 C CA . ASP B 1 171 ? 12.648 25.766 7.465 1 94.44 171 ASP B CA 1
ATOM 2895 C C . ASP B 1 171 ? 11.945 25.547 6.129 1 94.44 171 ASP B C 1
ATOM 2897 O O . ASP B 1 171 ? 11.789 26.484 5.344 1 94.44 171 ASP B O 1
ATOM 2901 N N . THR B 1 172 ? 11.531 24.344 5.82 1 94.56 172 THR B N 1
ATOM 2902 C CA . THR B 1 172 ? 10.906 23.984 4.551 1 94.56 172 THR B CA 1
ATOM 2903 C C . THR B 1 172 ? 9.523 24.609 4.434 1 94.56 172 THR B C 1
ATOM 2905 O O . THR B 1 172 ? 9.008 24.797 3.326 1 94.56 172 THR B O 1
ATOM 2908 N N . LEU B 1 173 ? 8.938 25.016 5.562 1 97.12 173 LEU B N 1
ATOM 2909 C CA . LEU B 1 173 ? 7.594 25.578 5.562 1 97.12 173 LEU B CA 1
ATOM 2910 C C . LEU B 1 173 ? 7.555 26.875 4.758 1 97.12 173 LEU B C 1
ATOM 2912 O O . LEU B 1 173 ? 6.543 27.188 4.125 1 97.12 173 LEU B O 1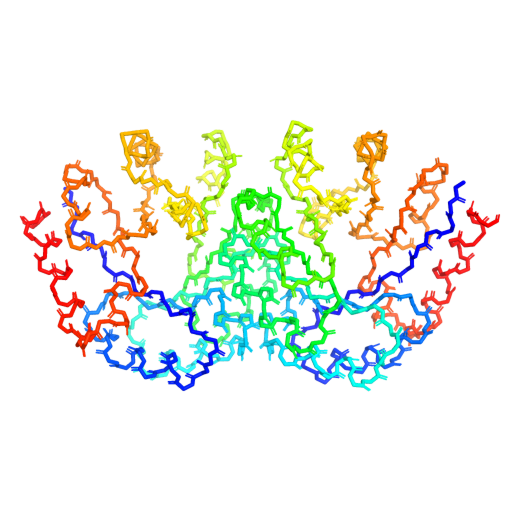
ATOM 2916 N N . GLU B 1 174 ? 8.711 27.562 4.785 1 96.31 174 GLU B N 1
ATOM 2917 C CA . GLU B 1 174 ? 8.789 28.844 4.09 1 96.31 174 GLU B CA 1
ATOM 2918 C C . GLU B 1 174 ? 8.547 28.672 2.594 1 96.31 174 GLU B C 1
ATOM 2920 O O . GLU B 1 174 ? 8.039 29.578 1.934 1 96.31 174 GLU B O 1
ATOM 2925 N N . LEU B 1 175 ? 8.914 27.516 2.092 1 96.31 175 LEU B N 1
ATOM 2926 C CA . LEU B 1 175 ? 8.75 27.234 0.671 1 96.31 175 LEU B CA 1
ATOM 2927 C C . LEU B 1 175 ? 7.285 27.297 0.265 1 96.31 175 LEU B C 1
ATOM 2929 O O . LEU B 1 175 ? 6.969 27.531 -0.906 1 96.31 175 LEU B O 1
ATOM 2933 N N . PHE B 1 176 ? 6.379 27.141 1.2 1 97.69 176 PHE B N 1
ATOM 2934 C CA . PHE B 1 176 ? 4.957 27.016 0.895 1 97.69 176 PHE B CA 1
ATOM 2935 C C . PHE B 1 176 ? 4.215 28.297 1.22 1 97.69 176 PHE B C 1
ATOM 2937 O O . PHE B 1 176 ? 2.984 28.328 1.253 1 97.69 176 PHE B O 1
ATOM 2944 N N . ARG B 1 177 ? 5 29.359 1.615 1 96.56 177 ARG B N 1
ATOM 2945 C CA . ARG B 1 177 ? 4.348 30.641 1.861 1 96.56 177 ARG B CA 1
ATOM 2946 C C . ARG B 1 177 ? 3.449 31.031 0.694 1 96.56 177 ARG B C 1
ATOM 2948 O O . ARG B 1 177 ? 3.865 30.969 -0.465 1 96.56 177 ARG B O 1
ATOM 2955 N N . GLY B 1 178 ? 2.174 31.359 0.986 1 96.62 178 GLY B N 1
ATOM 2956 C CA . GLY B 1 178 ? 1.224 31.781 -0.031 1 96.62 178 GLY B CA 1
ATOM 2957 C C . GLY B 1 178 ? 0.489 30.625 -0.678 1 96.62 178 GLY B C 1
ATOM 2958 O O . GLY B 1 178 ? -0.353 30.828 -1.556 1 96.62 178 GLY B O 1
ATOM 2959 N N . VAL B 1 179 ? 0.849 29.453 -0.35 1 97.88 179 VAL B N 1
ATOM 2960 C CA . VAL B 1 179 ? 0.164 28.266 -0.839 1 97.88 179 VAL B CA 1
ATOM 2961 C C . VAL B 1 179 ? -0.884 27.812 0.177 1 97.88 179 VAL B C 1
ATOM 2963 O O . VAL B 1 179 ? -0.614 27.766 1.38 1 97.88 179 VAL B O 1
ATOM 2966 N N . ASP B 1 180 ? -2.107 27.5 -0.202 1 98.38 180 ASP B N 1
ATOM 2967 C CA . ASP B 1 180 ? -3.219 27.125 0.668 1 98.38 180 ASP B CA 1
ATOM 2968 C C . ASP B 1 180 ? -3.137 25.656 1.064 1 98.38 180 ASP B C 1
ATOM 2970 O O . ASP B 1 180 ? -4.059 24.875 0.796 1 98.38 180 ASP B O 1
ATOM 2974 N N . VAL B 1 181 ? -2.064 25.312 1.705 1 98.62 181 VAL B N 1
ATOM 2975 C CA . VAL B 1 181 ? -1.866 23.953 2.178 1 98.62 181 VAL B CA 1
ATOM 2976 C C . VAL B 1 181 ? -2.887 23.625 3.266 1 98.62 181 VAL B C 1
ATOM 2978 O O . VAL B 1 181 ? -3.125 24.438 4.164 1 98.62 181 VAL B O 1
ATOM 2981 N N . TYR B 1 182 ? -3.512 22.484 3.125 1 98.81 182 TYR B N 1
ATOM 2982 C CA . TYR B 1 182 ? -4.496 22.047 4.105 1 98.81 182 TYR B CA 1
ATOM 2983 C C . TYR B 1 182 ? -3.812 21.453 5.332 1 98.81 182 TYR B C 1
ATOM 2985 O O . TYR B 1 182 ? -4.238 21.688 6.465 1 98.81 182 TYR B O 1
ATOM 2993 N N . THR B 1 183 ? -2.795 20.578 5.141 1 98.88 183 THR B N 1
ATOM 2994 C CA . THR B 1 183 ? -2.113 19.891 6.227 1 98.88 183 THR B CA 1
ATOM 2995 C C . THR B 1 183 ? -0.64 19.672 5.887 1 98.88 183 THR B C 1
ATOM 2997 O O . THR B 1 183 ? -0.304 19.312 4.762 1 98.88 183 THR B O 1
ATOM 3000 N N . PHE B 1 184 ? 0.229 19.953 6.812 1 98.81 184 PHE B N 1
ATOM 3001 C CA . PHE B 1 184 ? 1.61 19.5 6.766 1 98.81 184 PHE B CA 1
ATOM 3002 C C . PHE B 1 184 ? 1.771 18.188 7.535 1 98.81 184 PHE B C 1
ATOM 3004 O O . PHE B 1 184 ? 1.368 18.094 8.695 1 98.81 184 PHE B O 1
ATOM 3011 N N . ILE B 1 185 ? 2.309 17.172 6.898 1 98.75 185 ILE B N 1
ATOM 3012 C CA . ILE B 1 185 ? 2.529 15.883 7.531 1 98.75 185 ILE B CA 1
ATOM 3013 C C . ILE B 1 185 ? 4.023 15.68 7.785 1 98.75 185 ILE B C 1
ATOM 3015 O O . ILE B 1 185 ? 4.828 15.711 6.852 1 98.75 185 ILE B O 1
ATOM 3019 N N . ALA B 1 186 ? 4.367 15.5 9.008 1 97.88 186 ALA B N 1
ATOM 3020 C CA . ALA B 1 186 ? 5.754 15.242 9.391 1 97.88 186 ALA B CA 1
ATOM 3021 C C . ALA B 1 186 ? 5.867 14 10.266 1 97.88 186 ALA B C 1
ATOM 3023 O O . ALA B 1 186 ? 4.957 13.695 11.039 1 97.88 186 ALA B O 1
ATOM 3024 N N . GLY B 1 187 ? 6.887 13.273 10.117 1 96.62 187 GLY B N 1
ATOM 3025 C CA . GLY B 1 187 ? 7.18 12.094 10.914 1 96.62 187 GLY B CA 1
ATOM 3026 C C . GLY B 1 187 ? 8.438 12.234 11.75 1 96.62 187 GLY B C 1
ATOM 3027 O O . GLY B 1 187 ? 8.43 12.906 12.789 1 96.62 187 GLY B O 1
ATOM 3028 N N . ARG B 1 188 ? 9.539 11.844 11.297 1 93.44 188 ARG B N 1
ATOM 3029 C CA . ARG B 1 188 ? 10.82 11.766 12 1 93.44 188 ARG B CA 1
ATOM 3030 C C . ARG B 1 188 ? 11.289 13.148 12.43 1 93.44 188 ARG B C 1
ATOM 3032 O O . ARG B 1 188 ? 11.93 13.289 13.477 1 93.44 188 ARG B O 1
ATOM 3039 N N . GLY B 1 189 ? 10.977 14.117 11.586 1 94.19 189 GLY B N 1
ATOM 3040 C CA . GLY B 1 189 ? 11.375 15.469 11.93 1 94.19 189 GLY B CA 1
ATOM 3041 C C . GLY B 1 189 ? 10.812 15.938 13.258 1 94.19 189 GLY B C 1
ATOM 3042 O O . GLY B 1 189 ? 11.375 16.828 13.898 1 94.19 189 GLY B O 1
ATOM 3043 N N . ILE B 1 190 ? 9.734 15.297 13.68 1 97.69 190 ILE B N 1
ATOM 3044 C CA . ILE B 1 190 ? 9.102 15.633 14.953 1 97.69 190 ILE B CA 1
ATOM 3045 C C . ILE B 1 190 ? 9.383 14.531 15.969 1 97.69 190 ILE B C 1
ATOM 3047 O O . ILE B 1 190 ? 9.922 14.797 17.047 1 97.69 190 ILE B O 1
ATOM 3051 N N . THR B 1 191 ? 9.117 13.258 15.633 1 97.31 191 THR B N 1
ATOM 3052 C CA . THR B 1 191 ? 9.078 12.164 16.594 1 97.31 191 THR B CA 1
ATOM 3053 C C . THR B 1 191 ? 10.484 11.789 17.047 1 97.31 191 THR B C 1
ATOM 3055 O O . THR B 1 191 ? 10.664 11.211 18.125 1 97.31 191 THR B O 1
ATOM 3058 N N . GLU B 1 192 ? 11.523 12.133 16.234 1 95.31 192 GLU B N 1
ATOM 3059 C CA . GLU B 1 192 ? 12.883 11.75 16.594 1 95.31 192 GLU B CA 1
ATOM 3060 C C . GLU B 1 192 ? 13.664 12.938 17.141 1 95.31 192 GLU B C 1
ATOM 3062 O O . GLU B 1 192 ? 14.859 12.82 17.438 1 95.31 192 GLU B O 1
ATOM 3067 N N . ALA B 1 193 ? 13.039 14.078 17.266 1 96.88 193 ALA B N 1
ATOM 3068 C CA . ALA B 1 193 ? 13.672 15.227 17.922 1 96.88 193 ALA B CA 1
ATOM 3069 C C . ALA B 1 193 ? 13.984 14.914 19.391 1 96.88 193 ALA B C 1
ATOM 3071 O O . ALA B 1 193 ? 13.383 14.016 19.984 1 96.88 193 ALA B O 1
ATOM 3072 N N . ALA B 1 194 ? 14.938 15.648 19.953 1 96.94 194 ALA B N 1
ATOM 3073 C CA . ALA B 1 194 ? 15.281 15.492 21.375 1 96.94 194 ALA B CA 1
ATOM 3074 C C . ALA B 1 194 ? 14.055 15.711 22.25 1 96.94 194 ALA B C 1
ATOM 3076 O O . ALA B 1 194 ? 13.898 15.031 23.266 1 96.94 194 ALA B O 1
ATOM 3077 N N . ASP B 1 195 ? 13.297 16.609 21.891 1 98.06 195 ASP B N 1
ATOM 3078 C CA . ASP B 1 195 ? 12.016 16.906 22.531 1 98.06 195 ASP B CA 1
ATOM 3079 C C . ASP B 1 195 ? 10.898 16.984 21.484 1 98.06 195 ASP B C 1
ATOM 3081 O O . ASP B 1 195 ? 10.602 18.047 20.953 1 98.06 195 ASP B O 1
ATOM 3085 N N . PRO B 1 196 ? 10.195 15.82 21.297 1 98.31 196 PRO B N 1
ATOM 3086 C CA . PRO B 1 196 ? 9.195 15.742 20.219 1 98.31 196 PRO B CA 1
ATOM 3087 C C . PRO B 1 196 ? 8.07 16.766 20.406 1 98.31 196 PRO B C 1
ATOM 3089 O O . PRO B 1 196 ? 7.621 17.359 19.422 1 98.31 196 PRO B O 1
ATOM 3092 N N . ALA B 1 197 ? 7.645 16.969 21.594 1 98.5 197 ALA B N 1
ATOM 3093 C CA . ALA B 1 197 ? 6.582 17.938 21.859 1 98.5 197 ALA B CA 1
ATOM 3094 C C . ALA B 1 197 ? 7.023 19.344 21.469 1 98.5 197 ALA B C 1
ATOM 3096 O O . ALA B 1 197 ? 6.258 20.094 20.859 1 98.5 197 ALA B O 1
ATOM 3097 N N . ALA B 1 198 ? 8.242 19.688 21.859 1 98.44 198 ALA B N 1
ATOM 3098 C CA . ALA B 1 198 ? 8.773 21 21.516 1 98.44 198 ALA B CA 1
ATOM 3099 C C . ALA B 1 198 ? 8.906 21.156 20 1 98.44 198 ALA B C 1
ATOM 3101 O O . ALA B 1 198 ? 8.641 22.234 19.469 1 98.44 198 ALA B O 1
ATOM 3102 N N . ALA B 1 199 ? 9.328 20.094 19.359 1 98.38 199 ALA B N 1
ATOM 3103 C CA . ALA B 1 199 ? 9.453 20.125 17.906 1 98.38 199 ALA B CA 1
ATOM 3104 C C . ALA B 1 199 ? 8.102 20.359 17.234 1 98.38 199 ALA B C 1
ATOM 3106 O O . ALA B 1 199 ? 7.988 21.141 16.297 1 98.38 199 ALA B O 1
ATOM 3107 N N . ALA B 1 200 ? 7.086 19.672 17.719 1 98.62 200 ALA B N 1
ATOM 3108 C CA . ALA B 1 200 ? 5.738 19.859 17.188 1 98.62 200 ALA B CA 1
ATOM 3109 C C . ALA B 1 200 ? 5.246 21.281 17.406 1 98.62 200 ALA B C 1
ATOM 3111 O O . ALA B 1 200 ? 4.648 21.875 16.516 1 98.62 200 ALA B O 1
ATOM 3112 N N . ARG B 1 201 ? 5.531 21.812 18.594 1 98.5 201 ARG B N 1
ATOM 3113 C CA . ARG B 1 201 ? 5.129 23.188 18.891 1 98.5 201 ARG B CA 1
ATOM 3114 C C . ARG B 1 201 ? 5.832 24.172 17.969 1 98.5 201 ARG B C 1
ATOM 3116 O O . ARG B 1 201 ? 5.227 25.141 17.516 1 98.5 201 ARG B O 1
ATOM 3123 N N . GLU B 1 202 ? 7.09 23.891 17.734 1 98.31 202 GLU B N 1
ATOM 3124 C CA . GLU B 1 202 ? 7.84 24.75 16.828 1 98.31 202 GLU B CA 1
ATOM 3125 C C . GLU B 1 202 ? 7.242 24.75 15.43 1 98.31 202 GLU B C 1
ATOM 3127 O O . GLU B 1 202 ? 7.156 25.797 14.781 1 98.31 202 GLU B O 1
ATOM 3132 N N . PHE B 1 203 ? 6.895 23.594 14.953 1 98.44 203 PHE B N 1
ATOM 3133 C CA . PHE B 1 203 ? 6.23 23.469 13.656 1 98.44 203 PHE B CA 1
ATOM 3134 C C . PHE B 1 203 ? 4.934 24.266 13.633 1 98.44 203 PHE B C 1
ATOM 3136 O O . PHE B 1 203 ? 4.695 25.031 12.703 1 98.44 203 PHE B O 1
ATOM 3143 N N . LYS B 1 204 ? 4.133 24.125 14.672 1 98.25 204 LYS B N 1
ATOM 3144 C CA . LYS B 1 204 ? 2.85 24.812 14.773 1 98.25 204 LYS B CA 1
ATOM 3145 C C . LYS B 1 204 ? 3.043 26.328 14.812 1 98.25 204 LYS B C 1
ATOM 3147 O O . LYS B 1 204 ? 2.283 27.078 14.195 1 98.25 204 LYS B O 1
ATOM 3152 N N . ASP B 1 205 ? 4 26.719 15.586 1 98.25 205 ASP B N 1
ATOM 3153 C CA . ASP B 1 205 ? 4.301 28.141 15.695 1 98.25 205 ASP B CA 1
ATOM 3154 C C . ASP B 1 205 ? 4.695 28.719 14.344 1 98.25 205 ASP B C 1
ATOM 3156 O O . ASP B 1 205 ? 4.262 29.828 13.984 1 98.25 205 ASP B O 1
ATOM 3160 N N . LYS B 1 206 ? 5.574 28 13.609 1 98.31 206 LYS B N 1
ATOM 3161 C CA . LYS B 1 206 ? 6.004 28.469 12.297 1 98.31 206 LYS B CA 1
ATOM 3162 C C . LYS B 1 206 ? 4.832 28.516 11.32 1 98.31 206 LYS B C 1
ATOM 3164 O O . LYS B 1 206 ? 4.738 29.422 10.5 1 98.31 206 LYS B O 1
ATOM 3169 N N . ILE B 1 207 ? 3.949 27.5 11.375 1 98.44 207 ILE B N 1
ATOM 3170 C CA . ILE B 1 207 ? 2.748 27.484 10.547 1 98.44 207 ILE B CA 1
ATOM 3171 C C . ILE B 1 207 ? 1.911 28.734 10.836 1 98.44 207 ILE B C 1
ATOM 3173 O O . ILE B 1 207 ? 1.471 29.422 9.914 1 98.44 207 ILE B O 1
ATOM 3177 N N . ARG B 1 208 ? 1.719 29.094 12.102 1 97.81 208 ARG B N 1
ATOM 3178 C CA . ARG B 1 208 ? 0.942 30.266 12.5 1 97.81 208 ARG B CA 1
ATOM 3179 C C . ARG B 1 208 ? 1.616 31.547 12.031 1 97.81 208 ARG B C 1
ATOM 3181 O O . ARG B 1 208 ? 0.94 32.5 11.641 1 97.81 208 ARG B O 1
ATOM 3188 N N . GLU B 1 209 ? 2.871 31.5 12.156 1 97.69 209 GLU B N 1
ATOM 3189 C CA . GLU B 1 209 ? 3.625 32.656 11.719 1 97.69 209 GLU B CA 1
ATOM 3190 C C . GLU B 1 209 ? 3.393 32.969 10.242 1 97.69 209 GLU B C 1
ATOM 3192 O O . GLU B 1 209 ? 3.244 34.125 9.844 1 97.69 209 GLU B O 1
ATOM 3197 N N . ILE B 1 210 ? 3.414 31.938 9.453 1 97.62 210 ILE B N 1
ATOM 3198 C CA . ILE B 1 210 ? 3.369 32.094 8.008 1 97.62 210 ILE B CA 1
ATOM 3199 C C . ILE B 1 210 ? 1.923 32.281 7.551 1 97.62 210 ILE B C 1
ATOM 3201 O O . ILE B 1 210 ? 1.643 33.062 6.648 1 97.62 210 ILE B O 1
ATOM 3205 N N . TRP B 1 211 ? 0.964 31.609 8.18 1 97.31 211 TRP B N 1
ATOM 3206 C CA . TRP B 1 211 ? -0.399 31.578 7.664 1 97.31 211 TRP B CA 1
ATOM 3207 C C . TRP B 1 211 ? -1.36 32.281 8.602 1 97.31 211 TRP B C 1
ATOM 3209 O O . TRP B 1 211 ? -2.539 32.469 8.281 1 97.31 211 TRP B O 1
ATOM 3219 N N . GLY B 1 212 ? -0.969 32.562 9.797 1 89.56 212 GLY B N 1
ATOM 3220 C CA . GLY B 1 212 ? -1.839 33.188 10.781 1 89.56 212 GLY B CA 1
ATOM 3221 C C . GLY B 1 212 ? -1.845 34.688 10.688 1 89.56 212 GLY B C 1
ATOM 3222 O O . GLY B 1 212 ? -0.993 35.281 10.023 1 89.56 212 GLY B O 1
#

Radius of gyration: 21.16 Å; Cα contacts (8 Å, |Δi|>4): 918; chains: 2; bounding box: 37×63×49 Å

pLDDT: mean 97.21, std 2.98, range [84.69, 99.0]